Protein AF-0000000066013503 (afdb_homodimer)

Foldseek 3Di:
DPPPDPLQAAFDPFQDKAAWDEDFQDWDKADAPPKIKIKTKTKTFIAGRGTNHDDHVQLVVLLVVLRVVRPCHQNVLCSQVSSFVSSCVSRVRTFKMKMKMWMFIWDDDPPGTDTWIKIWIWMDGPPATPFIKIKTKFKAKAWAPVQQVVVLVVVCVVPVPCNVVSVVAQDDTDMFIKMKMKMKTCSVVQDTNVLLVVLCCVQGNGGDDPDDDDVRVVVRVRVNSVPHDDQVRSQLSSLLSCLVRPPDDQAMKIKMKMWTPGPVDNGIDIDMDIDGSNVSVPPPPD/DPPPDPLQAAFDPFQDKAAWDEDFQDWDKADAPPKIKIKTKTKTFIAGRRTRHDDHVQLVVLLVVLRVVRPCHQNVLCSQVSSFVSSCVSRVRTFKMKMKMWMFIWDDDPPGTDTWIKIWIWMDGPPATPFIKIKTKFKAKAWAPVQQVVVLVVVCVVPVPCNVVSVVAQDDTDMFIKMKMKMKTCSVVQDTNVLLVVLCCVQGNGGDDPDDDDVRVVVRVRVNSVPHDDQVRSQLSSLLSCLVRPPDDQAMKIKMKMWTPGPVDNGIDIDMDIDGSNVSVPPPPD

Nearest PDB structures (foldseek):
  8tcc-assembly1_D  TM=7.810E-01  e=7.126E-15  Burkholderia pseudomallei
  8tcc-assembly1_D  TM=7.810E-01  e=5.098E-15  Burkholderia pseudomallei

Sequence (572 aa):
MIDFLDVQKETPRIRIAIDRVGVKNIKFPLKIHDDFAFLTLNLFVDVPADRKGADMSRAVESIQKVINAGSYGERIGDIGIAICDEALSRFNYSEKAQCEVNIQYYRRSGERYLEYRMYVETAKDRKQIMKNEIGISYVTMTACPCAMETTRALISMDNPDISDAISAIPTITHNQRNVTKLTVDNRSKMITVWDLADVMERVQGKPLDSLLKRVEEGRLVYSAHRNPKFVEDVVREIAYEAARVLGVPDEATIKVSSESDESIHPHNAYAEIDTTAGELRKLHLHMIDFLDVQKETPRIRIAIDRVGVKNIKFPLKIHDDFAFLTLNLFVDVPADRKGADMSRAVESIQKVINAGSYGERIGDIGIAICDEALSRFNYSEKAQCEVNIQYYRRSGERYLEYRMYVETAKDRKQIMKNEIGISYVTMTACPCAMETTRALISMDNPDISDAISAIPTITHNQRNVTKLTVDNRSKMITVWDLADVMERVQGKPLDSLLKRVEEGRLVYSAHRNPKFVEDVVREIAYEAARVLGVPDEATIKVSSESDESIHPHNAYAEIDTTAGELRKLHLH

Structure (mmCIF, N/CA/C/O backbone):
data_AF-0000000066013503-model_v1
#
loop_
_entity.id
_entity.type
_entity.pdbx_description
1 polymer 'GTP cyclohydrolase MptA'
#
loop_
_atom_site.group_PDB
_atom_site.id
_atom_site.type_symbol
_atom_site.label_atom_id
_atom_site.label_alt_id
_atom_site.label_comp_id
_atom_site.label_asym_id
_atom_site.label_entity_id
_atom_site.label_seq_id
_atom_site.pdbx_PDB_ins_code
_atom_site.Cartn_x
_atom_site.Cartn_y
_atom_site.Cartn_z
_atom_site.occupancy
_atom_site.B_iso_or_equiv
_atom_site.auth_seq_id
_atom_site.auth_comp_id
_atom_site.auth_asym_id
_atom_site.auth_atom_id
_atom_site.pdbx_PDB_model_num
ATOM 1 N N . MET A 1 1 ? 22.328 39.594 10.148 1 31.03 1 MET A N 1
ATOM 2 C CA . MET A 1 1 ? 22.188 38.156 9.93 1 31.03 1 MET A CA 1
ATOM 3 C C . MET A 1 1 ? 20.734 37.719 10.117 1 31.03 1 MET A C 1
ATOM 5 O O . MET A 1 1 ? 20.156 37.938 11.188 1 31.03 1 MET A O 1
ATOM 9 N N . ILE A 1 2 ? 19.922 37.844 9 1 43.81 2 ILE A N 1
ATOM 10 C CA . ILE A 1 2 ? 18.5 37.594 9.109 1 43.81 2 ILE A CA 1
ATOM 11 C C . ILE A 1 2 ? 18.25 36.281 9.828 1 43.81 2 ILE A C 1
ATOM 13 O O . ILE A 1 2 ? 18.797 35.219 9.422 1 43.81 2 ILE A O 1
ATOM 17 N N . ASP A 1 3 ? 18.141 36.344 11.078 1 48.62 3 ASP A N 1
ATOM 18 C CA . ASP A 1 3 ? 17.891 35.156 11.883 1 48.62 3 ASP A CA 1
ATOM 19 C C . ASP A 1 3 ? 16.672 34.406 11.383 1 48.62 3 ASP A C 1
ATOM 21 O O . ASP A 1 3 ? 15.547 34.875 11.492 1 48.62 3 ASP A O 1
ATOM 25 N N . PHE A 1 4 ? 16.922 33.656 10.289 1 60.94 4 PHE A N 1
ATOM 26 C CA . PHE A 1 4 ? 15.805 32.906 9.789 1 60.94 4 PHE A CA 1
ATOM 27 C C . PHE A 1 4 ? 15.281 31.938 10.859 1 60.94 4 PHE A C 1
ATOM 29 O O . PHE A 1 4 ? 16.047 31.203 11.477 1 60.94 4 PHE A O 1
ATOM 36 N N . LEU A 1 5 ? 14.188 32.375 11.531 1 65.19 5 LEU A N 1
ATOM 37 C CA . LEU A 1 5 ? 13.531 31.594 12.57 1 65.19 5 LEU A CA 1
ATOM 38 C C . LEU A 1 5 ? 13.453 30.125 12.172 1 65.19 5 LEU A C 1
ATOM 40 O O . LEU A 1 5 ? 13.062 29.797 11.047 1 65.19 5 LEU A O 1
ATOM 44 N N . ASP A 1 6 ? 14.148 29.312 13.023 1 78.56 6 ASP A N 1
ATOM 45 C CA . ASP A 1 6 ? 14.016 27.875 12.859 1 78.56 6 ASP A CA 1
ATOM 46 C C . ASP A 1 6 ? 12.68 27.375 13.406 1 78.56 6 ASP A C 1
ATOM 48 O O . ASP A 1 6 ? 12.609 26.906 14.547 1 78.56 6 ASP A O 1
ATOM 52 N N . VAL A 1 7 ? 11.617 27.453 12.672 1 84.56 7 VAL A N 1
ATOM 53 C CA . VAL A 1 7 ? 10.25 27.141 13.07 1 84.56 7 VAL A CA 1
ATOM 54 C C . VAL A 1 7 ? 10.141 25.656 13.453 1 84.56 7 VAL A C 1
ATOM 56 O O . VAL A 1 7 ? 9.375 25.297 14.344 1 84.56 7 VAL A O 1
ATOM 59 N N . GLN A 1 8 ? 10.953 24.812 12.898 1 86.69 8 GLN A N 1
ATOM 60 C CA . GLN A 1 8 ? 10.891 23.375 13.117 1 86.69 8 GLN A CA 1
ATOM 61 C C . GLN A 1 8 ? 11.273 23.016 14.547 1 86.69 8 GLN A C 1
ATOM 63 O O . GLN A 1 8 ? 10.789 22.016 15.094 1 86.69 8 GLN A O 1
ATOM 68 N N . LYS A 1 9 ? 12.07 23.828 15.156 1 86.69 9 LYS A N 1
ATOM 69 C CA . LYS A 1 9 ? 12.602 23.516 16.484 1 86.69 9 LYS A CA 1
ATOM 70 C C . LYS A 1 9 ? 11.664 24 17.578 1 86.69 9 LYS A C 1
ATOM 72 O O . LYS A 1 9 ? 11.852 23.656 18.75 1 86.69 9 LYS A O 1
ATOM 77 N N . GLU A 1 10 ? 10.688 24.641 17.156 1 87.5 10 GLU A N 1
ATOM 78 C CA . GLU A 1 10 ? 9.75 25.141 18.156 1 87.5 10 GLU A CA 1
ATOM 79 C C . GLU A 1 10 ? 8.953 24 18.781 1 87.5 10 GLU A C 1
ATOM 81 O O . GLU A 1 10 ? 8.891 22.906 18.234 1 87.5 10 GLU A O 1
ATOM 86 N N . THR A 1 11 ? 8.438 24.281 19.969 1 88.56 11 THR A N 1
ATOM 87 C CA . THR A 1 11 ? 7.539 23.328 20.609 1 88.56 11 THR A CA 1
ATOM 88 C C . THR A 1 11 ? 6.148 23.391 19.984 1 88.56 11 THR A C 1
ATOM 90 O O . THR A 1 11 ? 5.578 24.469 19.828 1 88.56 11 THR A O 1
ATOM 93 N N . PRO A 1 12 ? 5.703 22.234 19.641 1 89.5 12 PRO A N 1
ATOM 94 C CA . PRO A 1 12 ? 4.363 22.25 19.047 1 89.5 12 PRO A CA 1
ATOM 95 C C . PRO A 1 12 ? 3.266 22.5 20.078 1 89.5 12 PRO A C 1
ATOM 97 O O . PRO A 1 12 ? 3.453 22.219 21.266 1 89.5 12 PRO A O 1
ATOM 100 N N . ARG A 1 13 ? 2.211 23.062 19.625 1 86.5 13 ARG A N 1
ATOM 101 C CA . ARG A 1 13 ? 1.052 23.266 20.484 1 86.5 13 ARG A CA 1
ATOM 102 C C . ARG A 1 13 ? 0.522 21.938 21.031 1 86.5 13 ARG A C 1
ATOM 104 O O . ARG A 1 13 ? 0.219 21.828 22.219 1 86.5 13 ARG A O 1
ATOM 111 N N . ILE A 1 14 ? 0.4 20.969 20.172 1 90.75 14 ILE A N 1
ATOM 112 C CA . ILE A 1 14 ? 0.009 19.609 20.531 1 90.75 14 ILE A CA 1
ATOM 113 C C . ILE A 1 14 ? 1.239 18.703 20.562 1 90.75 14 ILE A C 1
ATOM 115 O O . ILE A 1 14 ? 1.846 18.438 19.516 1 90.75 14 ILE A O 1
ATOM 119 N N . ARG A 1 15 ? 1.551 18.203 21.703 1 92.38 15 ARG A N 1
ATOM 120 C CA . ARG A 1 15 ? 2.816 17.5 21.891 1 92.38 15 ARG A CA 1
ATOM 121 C C . ARG A 1 15 ? 2.639 15.992 21.734 1 92.38 15 ARG A C 1
ATOM 123 O O . ARG A 1 15 ? 2.691 15.25 22.719 1 92.38 15 ARG A O 1
ATOM 130 N N . ILE A 1 16 ? 2.488 15.586 20.578 1 94.25 16 ILE A N 1
ATOM 131 C CA . ILE A 1 16 ? 2.414 14.18 20.203 1 94.25 16 ILE A CA 1
ATOM 132 C C . ILE A 1 16 ? 3.625 13.805 19.359 1 94.25 16 ILE A C 1
ATOM 134 O O . ILE A 1 16 ? 3.936 14.484 18.375 1 94.25 16 ILE A O 1
ATOM 138 N N . ALA A 1 17 ? 4.328 12.758 19.797 1 95.81 17 ALA A N 1
ATOM 139 C CA . ALA A 1 17 ? 5.43 12.258 18.984 1 95.81 17 ALA A CA 1
ATOM 140 C C . ALA A 1 17 ? 4.922 11.719 17.641 1 95.81 17 ALA A C 1
ATOM 142 O O . ALA A 1 17 ? 3.807 11.203 17.562 1 95.81 17 ALA A O 1
ATOM 143 N N . ILE A 1 18 ? 5.734 11.883 16.625 1 97.62 18 ILE A N 1
ATOM 144 C CA . ILE A 1 18 ? 5.352 11.414 15.297 1 97.62 18 ILE A CA 1
ATOM 145 C C . ILE A 1 18 ? 6.227 10.227 14.891 1 97.62 18 ILE A C 1
ATOM 147 O O . ILE A 1 18 ? 7.453 10.281 15.031 1 97.62 18 ILE A O 1
ATOM 151 N N . ASP A 1 19 ? 5.57 9.195 14.359 1 97.25 19 ASP A N 1
ATOM 152 C CA . ASP A 1 19 ? 6.254 7.941 14.055 1 97.25 19 ASP A CA 1
ATOM 153 C C . ASP A 1 19 ? 7.133 8.078 12.82 1 97.25 19 ASP A C 1
ATOM 155 O O . ASP A 1 19 ? 8.25 7.559 12.781 1 97.25 19 ASP A O 1
ATOM 159 N N . ARG A 1 20 ? 6.621 8.734 11.836 1 98.31 20 ARG A N 1
ATOM 160 C CA . ARG A 1 20 ? 7.324 8.891 10.57 1 98.31 20 ARG A CA 1
ATOM 161 C C . ARG A 1 20 ? 7.145 10.305 10.016 1 98.31 20 ARG A C 1
ATOM 163 O O . ARG A 1 20 ? 6.016 10.758 9.82 1 98.31 20 ARG A O 1
ATOM 170 N N . VAL A 1 21 ? 8.164 10.898 9.797 1 98.5 21 VAL A N 1
ATOM 171 C CA . VAL A 1 21 ? 8.211 12.172 9.078 1 98.5 21 VAL A CA 1
ATOM 172 C C . VAL A 1 21 ? 9.328 12.141 8.047 1 98.5 21 VAL A C 1
ATOM 174 O O . VAL A 1 21 ? 10.43 11.641 8.32 1 98.5 21 VAL A O 1
ATOM 177 N N . GLY A 1 22 ? 9.023 12.594 6.828 1 98 22 GLY A N 1
ATOM 178 C CA . GLY A 1 22 ? 10.094 12.633 5.848 1 98 22 GLY A CA 1
ATOM 179 C C . GLY A 1 22 ? 9.617 12.969 4.449 1 98 22 GLY A C 1
ATOM 180 O O . GLY A 1 22 ? 8.727 13.805 4.281 1 98 22 GLY A O 1
ATOM 181 N N . VAL A 1 23 ? 10.336 12.398 3.5 1 97.88 23 VAL A N 1
ATOM 182 C CA . VAL A 1 23 ? 10.125 12.742 2.1 1 97.88 23 VAL A CA 1
ATOM 183 C C . VAL A 1 23 ? 9.766 11.492 1.306 1 97.88 23 VAL A C 1
ATOM 185 O O . VAL A 1 23 ? 10.25 10.398 1.608 1 97.88 23 VAL A O 1
ATOM 188 N N . LYS A 1 24 ? 8.938 11.672 0.336 1 98.19 24 LYS A N 1
ATOM 189 C CA . LYS A 1 24 ? 8.531 10.594 -0.552 1 98.19 24 LYS A CA 1
ATOM 190 C C . LYS A 1 24 ? 8.836 10.922 -2.008 1 98.19 24 LYS A C 1
ATOM 192 O O . LYS A 1 24 ? 8.773 12.086 -2.412 1 98.19 24 LYS A O 1
ATOM 197 N N . ASN A 1 25 ? 9.18 9.914 -2.783 1 97.62 25 ASN A N 1
ATOM 198 C CA . ASN A 1 25 ? 9.281 9.953 -4.238 1 97.62 25 ASN A CA 1
ATOM 199 C C . ASN A 1 25 ? 10.484 10.781 -4.691 1 97.62 25 ASN A C 1
ATOM 201 O O . ASN A 1 25 ? 10.375 11.586 -5.621 1 97.62 25 ASN A O 1
ATOM 205 N N . ILE A 1 26 ? 11.562 10.602 -3.955 1 96.75 26 ILE A N 1
ATOM 206 C CA . ILE A 1 26 ? 12.82 11.164 -4.441 1 96.75 26 ILE A CA 1
ATOM 207 C C . ILE A 1 26 ? 13.414 10.25 -5.512 1 96.75 26 ILE A C 1
ATOM 209 O O . ILE A 1 26 ? 13.547 9.039 -5.301 1 96.75 26 ILE A O 1
ATOM 213 N N . LYS A 1 27 ? 13.844 10.836 -6.625 1 95.94 27 LYS A N 1
ATOM 214 C CA . LYS A 1 27 ? 14.305 10.023 -7.75 1 95.94 27 LYS A CA 1
ATOM 215 C C . LYS A 1 27 ? 15.766 10.312 -8.078 1 95.94 27 LYS A C 1
ATOM 217 O O . LYS A 1 27 ? 16.188 11.469 -8.102 1 95.94 27 LYS A O 1
ATOM 222 N N . PHE A 1 28 ? 16.5 9.203 -8.258 1 93 28 PHE A N 1
ATOM 223 C CA . PHE A 1 28 ? 17.891 9.32 -8.648 1 93 28 PHE A CA 1
ATOM 224 C C . PHE A 1 28 ? 18.266 8.25 -9.672 1 93 28 PHE A C 1
ATOM 226 O O . PHE A 1 28 ? 17.828 7.105 -9.555 1 93 28 PHE A O 1
ATOM 233 N N . PRO A 1 29 ? 19.078 8.602 -10.617 1 91.81 29 PRO A N 1
ATOM 234 C CA . PRO A 1 29 ? 19.75 7.574 -11.422 1 91.81 29 PRO A CA 1
ATOM 235 C C . PRO A 1 29 ? 20.984 7.004 -10.742 1 91.81 29 PRO A C 1
ATOM 237 O O . PRO A 1 29 ? 21.656 7.703 -9.969 1 91.81 29 PRO A O 1
ATOM 240 N N . LEU A 1 30 ? 21.266 5.785 -10.969 1 89 30 LEU A N 1
ATOM 241 C CA . LEU A 1 30 ? 22.453 5.129 -10.438 1 89 30 LEU A CA 1
ATOM 242 C C . LEU A 1 30 ? 23.125 4.273 -11.508 1 89 30 LEU A C 1
ATOM 244 O O . LEU A 1 30 ? 22.484 3.418 -12.117 1 89 30 LEU A O 1
ATOM 248 N N . LYS A 1 31 ? 24.359 4.547 -11.703 1 86 31 LYS A N 1
ATOM 249 C CA . LYS A 1 31 ? 25.156 3.705 -12.594 1 86 31 LYS A CA 1
ATOM 250 C C . LYS A 1 31 ? 25.906 2.629 -11.812 1 86 31 LYS A C 1
ATOM 252 O O . LYS A 1 31 ? 26.531 2.916 -10.797 1 86 31 LYS A O 1
ATOM 257 N N . ILE A 1 32 ? 25.766 1.432 -12.234 1 85.38 32 ILE A N 1
ATOM 258 C CA . ILE A 1 32 ? 26.469 0.298 -11.633 1 85.38 32 ILE A CA 1
ATOM 259 C C . ILE A 1 32 ? 27.25 -0.452 -12.711 1 85.38 32 ILE A C 1
ATOM 261 O O . ILE A 1 32 ? 26.703 -1.336 -13.383 1 85.38 32 ILE A O 1
ATOM 265 N N . HIS A 1 33 ? 28.531 -0.15 -12.75 1 85.25 33 HIS A N 1
ATOM 266 C CA . HIS A 1 33 ? 29.344 -0.717 -13.812 1 85.25 33 HIS A CA 1
ATOM 267 C C . HIS A 1 33 ? 28.703 -0.519 -15.18 1 85.25 33 HIS A C 1
ATOM 269 O O . HIS A 1 33 ? 28.484 0.616 -15.609 1 85.25 33 HIS A O 1
ATOM 275 N N . ASP A 1 34 ? 28.328 -1.707 -15.773 1 88.12 34 ASP A N 1
ATOM 276 C CA . ASP A 1 34 ? 27.703 -1.612 -17.094 1 88.12 34 ASP A CA 1
ATOM 277 C C . ASP A 1 34 ? 26.188 -1.579 -16.984 1 88.12 34 ASP A C 1
ATOM 279 O O . ASP A 1 34 ? 25.5 -1.422 -18 1 88.12 34 ASP A O 1
ATOM 283 N N . ASP A 1 35 ? 25.703 -1.628 -15.82 1 90.69 35 ASP A N 1
ATOM 284 C CA . ASP A 1 35 ? 24.25 -1.598 -15.578 1 90.69 35 ASP A CA 1
ATOM 285 C C . ASP A 1 35 ? 23.797 -0.2 -15.172 1 90.69 35 ASP A C 1
ATOM 287 O O . ASP A 1 35 ? 24.625 0.687 -14.938 1 90.69 35 ASP A O 1
ATOM 291 N N . PHE A 1 36 ? 22.5 0.023 -15.242 1 90.94 36 PHE A N 1
ATOM 292 C CA . PHE A 1 36 ? 21.922 1.262 -14.719 1 90.94 36 PHE A CA 1
ATOM 293 C C . PHE A 1 36 ? 20.641 0.986 -13.945 1 90.94 36 PHE A C 1
ATOM 295 O O . PHE A 1 36 ? 19.969 -0.021 -14.188 1 90.94 36 PHE A O 1
ATOM 302 N N . ALA A 1 37 ? 20.391 1.859 -13 1 92.88 37 ALA A N 1
ATOM 303 C CA . ALA A 1 37 ? 19.172 1.734 -12.203 1 92.88 37 ALA A CA 1
ATOM 304 C C . ALA A 1 37 ? 18.562 3.104 -11.922 1 92.88 37 ALA A C 1
ATOM 306 O O . ALA A 1 37 ? 19.266 4.109 -11.867 1 92.88 37 ALA A O 1
ATOM 307 N N . PHE A 1 38 ? 17.312 3.121 -11.898 1 95.19 38 PHE A N 1
ATOM 308 C CA . PHE A 1 38 ? 16.562 4.277 -11.43 1 95.19 38 PHE A CA 1
ATOM 309 C C . PHE A 1 38 ? 15.953 4.008 -10.062 1 95.19 38 PHE A C 1
ATOM 311 O O . PHE A 1 38 ? 15.211 3.039 -9.883 1 95.19 38 PHE A O 1
ATOM 318 N N . LEU A 1 39 ? 16.25 4.902 -9.156 1 95.81 39 LEU A N 1
ATOM 319 C CA . LEU A 1 39 ? 15.797 4.711 -7.781 1 95.81 39 LEU A CA 1
ATOM 320 C C . LEU A 1 39 ? 14.688 5.699 -7.434 1 95.81 39 LEU A C 1
ATOM 322 O O . LEU A 1 39 ? 14.742 6.863 -7.828 1 95.81 39 LEU A O 1
ATOM 326 N N . THR A 1 40 ? 13.633 5.289 -6.863 1 98.12 40 THR A N 1
ATOM 327 C CA . THR A 1 40 ? 12.633 6.102 -6.176 1 98.12 40 THR A CA 1
ATOM 328 C C . THR A 1 40 ? 12.648 5.82 -4.676 1 98.12 40 THR A C 1
ATOM 330 O O . THR A 1 40 ? 12.422 4.688 -4.246 1 98.12 40 THR A O 1
ATOM 333 N N . LEU A 1 41 ? 12.836 6.91 -3.891 1 98 41 LEU A N 1
ATOM 334 C CA . LEU A 1 41 ? 13.148 6.684 -2.484 1 98 41 LEU A CA 1
ATOM 335 C C . LEU A 1 41 ? 12.18 7.445 -1.584 1 98 41 LEU A C 1
ATOM 337 O O . LEU A 1 41 ? 11.758 8.555 -1.915 1 98 41 LEU A O 1
ATOM 341 N N . ASN A 1 42 ? 11.828 6.82 -0.5 1 98.69 42 ASN A N 1
ATOM 342 C CA . ASN A 1 42 ? 11.203 7.438 0.664 1 98.69 42 ASN A CA 1
ATOM 343 C C . ASN A 1 42 ? 12.086 7.324 1.902 1 98.69 42 ASN A C 1
ATOM 345 O O . ASN A 1 42 ? 12.727 6.293 2.127 1 98.69 42 ASN A O 1
ATOM 349 N N . LEU A 1 43 ? 12.195 8.336 2.621 1 98.75 43 LEU A N 1
ATOM 350 C CA . LEU A 1 43 ? 12.984 8.336 3.852 1 98.75 43 LEU A CA 1
ATOM 351 C C . LEU A 1 43 ? 12.219 9.016 4.984 1 98.75 43 LEU A C 1
ATOM 353 O O . LEU A 1 43 ? 11.719 10.133 4.816 1 98.75 43 LEU A O 1
ATOM 357 N N . PHE A 1 44 ? 12.125 8.328 6.09 1 98.75 44 PHE A N 1
ATOM 358 C CA . PHE A 1 44 ? 11.383 8.828 7.238 1 98.75 44 PHE A CA 1
ATOM 359 C C . PHE A 1 44 ? 12.211 8.727 8.508 1 98.75 44 PHE A C 1
ATOM 361 O O . PHE A 1 44 ? 13.047 7.832 8.641 1 98.75 44 PHE A O 1
ATOM 368 N N . VAL A 1 45 ? 11.969 9.594 9.398 1 98.62 45 VAL A N 1
ATOM 369 C CA . VAL A 1 45 ? 12.484 9.516 10.758 1 98.62 45 VAL A CA 1
ATOM 370 C C . VAL A 1 45 ? 11.359 9.789 11.758 1 98.62 45 VAL A C 1
ATOM 372 O O . VAL A 1 45 ? 10.289 10.281 11.375 1 98.62 45 VAL A O 1
ATOM 375 N N . ASP A 1 46 ? 11.555 9.383 13.008 1 98.38 46 ASP A N 1
ATOM 376 C CA . ASP A 1 46 ? 10.625 9.789 14.055 1 98.38 46 ASP A CA 1
ATOM 377 C C . ASP A 1 46 ? 10.961 11.18 14.586 1 98.38 46 ASP A C 1
ATOM 379 O O . ASP A 1 46 ? 12.102 11.625 14.492 1 98.38 46 ASP A O 1
ATOM 383 N N . VAL A 1 47 ? 9.945 11.883 15.047 1 97.62 47 VAL A N 1
ATOM 384 C CA . VAL A 1 47 ? 10.102 13.211 15.633 1 97.62 47 VAL A CA 1
ATOM 385 C C . VAL A 1 47 ? 9.539 13.227 17.047 1 97.62 47 VAL A C 1
ATOM 387 O O . 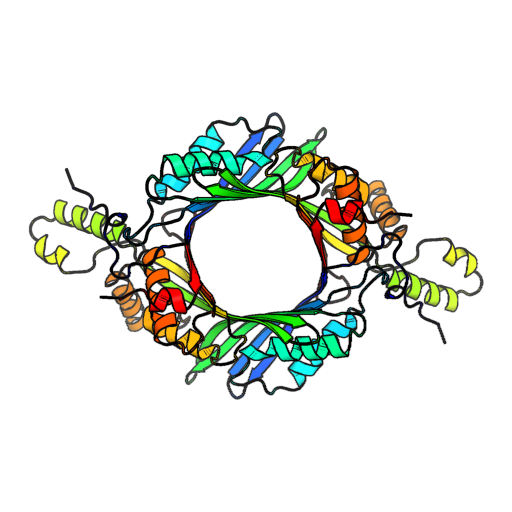VAL A 1 47 ? 8.375 12.875 17.266 1 97.62 47 VAL A O 1
ATOM 390 N N . PRO A 1 48 ? 10.328 13.633 18.031 1 96.19 48 PRO A N 1
ATOM 391 C CA . PRO A 1 48 ? 9.844 13.648 19.406 1 96.19 48 PRO A CA 1
ATOM 392 C C . PRO A 1 48 ? 8.727 14.664 19.641 1 96.19 48 PRO A C 1
ATOM 394 O O . PRO A 1 48 ? 8.539 15.57 18.828 1 96.19 48 PRO A O 1
ATOM 397 N N . ALA A 1 49 ? 8.023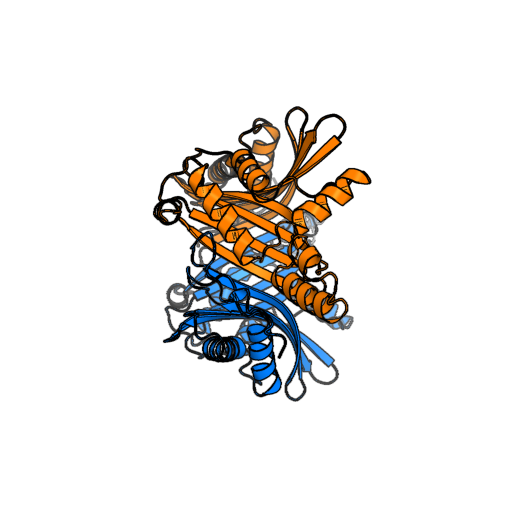 14.539 20.75 1 94.25 49 ALA A N 1
ATOM 398 C CA . ALA A 1 49 ? 6.82 15.305 21.062 1 94.25 49 ALA A CA 1
ATOM 399 C C . ALA A 1 49 ? 7.145 16.781 21.25 1 94.25 49 ALA A C 1
ATOM 401 O O . ALA A 1 49 ? 6.266 17.641 21.125 1 94.25 49 ALA A O 1
ATOM 402 N N . ASP A 1 50 ? 8.398 17.141 21.531 1 93.25 50 ASP A N 1
ATOM 403 C CA . ASP A 1 50 ? 8.734 18.516 21.891 1 93.25 50 ASP A CA 1
ATOM 404 C C . ASP A 1 50 ? 9.328 19.266 20.703 1 93.25 50 ASP A C 1
ATOM 406 O O . ASP A 1 50 ? 9.781 20.391 20.828 1 93.25 50 ASP A O 1
ATOM 410 N N . ARG A 1 51 ? 9.273 18.578 19.594 1 93.69 51 ARG A N 1
ATOM 411 C CA . ARG A 1 51 ? 9.766 19.234 18.375 1 93.69 51 ARG A CA 1
ATOM 412 C C . ARG A 1 51 ? 8.648 19.375 17.359 1 93.69 51 ARG A C 1
ATOM 414 O O . ARG A 1 51 ? 7.953 18.406 17.031 1 93.69 51 ARG A O 1
ATOM 421 N N . LYS A 1 52 ? 8.5 20.516 16.766 1 92.38 52 LYS A N 1
ATOM 422 C CA . LYS A 1 52 ? 7.383 20.859 15.891 1 92.38 52 LYS A CA 1
ATOM 423 C C . LYS A 1 52 ? 7.512 20.156 14.539 1 92.38 52 LYS A C 1
ATOM 425 O O . LYS A 1 52 ? 6.516 19.703 13.969 1 92.38 52 LYS A O 1
ATOM 430 N N . GLY A 1 53 ? 8.742 20.047 14.062 1 92.81 53 GLY A N 1
ATOM 431 C CA . GLY A 1 53 ? 8.906 19.453 12.742 1 92.81 53 GLY A CA 1
ATOM 432 C C . GLY A 1 53 ? 10.297 18.906 12.492 1 92.81 53 GLY A C 1
ATOM 433 O O . GLY A 1 53 ? 11.195 19.078 13.32 1 92.81 53 GLY A O 1
ATOM 434 N N . ALA A 1 54 ? 10.422 18.219 11.422 1 93.62 54 ALA A N 1
ATOM 435 C CA . ALA A 1 54 ? 11.703 17.656 11 1 93.62 54 ALA A CA 1
ATOM 436 C C . ALA A 1 54 ? 12.391 18.562 9.984 1 93.62 54 ALA A C 1
ATOM 438 O O . ALA A 1 54 ? 11.734 19.312 9.266 1 93.62 54 ALA A O 1
ATOM 439 N N . ASP A 1 55 ? 13.703 18.516 9.938 1 91.44 55 ASP A N 1
ATOM 440 C CA . ASP A 1 55 ? 14.492 19.172 8.906 1 91.44 55 ASP A CA 1
ATOM 441 C C . ASP A 1 55 ? 14.5 18.359 7.613 1 91.44 55 ASP A C 1
ATOM 443 O O . ASP A 1 55 ? 15.414 17.578 7.371 1 91.44 55 ASP A O 1
ATOM 447 N N . MET A 1 56 ? 13.609 18.641 6.723 1 91 56 MET A N 1
ATOM 448 C CA . MET A 1 56 ? 13.359 17.812 5.547 1 91 56 MET A CA 1
ATOM 449 C C . MET A 1 56 ? 14.562 17.797 4.621 1 91 56 MET A C 1
ATOM 451 O O . MET A 1 56 ? 14.836 16.797 3.959 1 91 56 MET A O 1
ATOM 455 N N . SER A 1 57 ? 15.227 18.906 4.598 1 92.81 57 SER A N 1
ATOM 456 C CA . SER A 1 57 ? 16.391 19 3.734 1 92.81 57 SER A CA 1
ATOM 457 C C . SER A 1 57 ? 17.453 17.953 4.117 1 92.81 57 SER A C 1
ATOM 459 O O . SER A 1 57 ? 18.188 17.469 3.262 1 92.81 57 SER A O 1
ATOM 461 N N . ARG A 1 58 ? 17.516 17.609 5.402 1 95.12 58 ARG A N 1
ATOM 462 C CA . ARG A 1 58 ? 18.484 16.625 5.875 1 95.12 58 ARG A CA 1
ATOM 463 C C . ARG A 1 58 ? 18.203 15.25 5.301 1 95.12 58 ARG A C 1
ATOM 465 O O . ARG A 1 58 ? 19.109 14.438 5.129 1 95.12 58 ARG A O 1
ATOM 472 N N . ALA A 1 59 ? 16.922 14.969 5.082 1 96.19 59 ALA A N 1
ATOM 473 C CA . ALA A 1 59 ? 16.562 13.695 4.457 1 96.19 59 ALA A CA 1
ATOM 474 C C . ALA A 1 59 ? 17.141 13.602 3.043 1 96.19 59 ALA A C 1
ATOM 476 O O . ALA A 1 59 ? 17.766 12.594 2.688 1 96.19 59 ALA A O 1
ATOM 477 N N . VAL A 1 60 ? 16.984 14.617 2.268 1 94.69 60 VAL A N 1
ATOM 478 C CA . VAL A 1 60 ? 17.469 14.648 0.893 1 94.69 60 VAL A CA 1
ATOM 479 C C . VAL A 1 60 ? 19 14.547 0.882 1 94.69 60 VAL A C 1
ATOM 481 O O . VAL A 1 60 ? 19.562 13.797 0.091 1 94.69 60 VAL A O 1
ATOM 484 N N . GLU A 1 61 ? 19.594 15.281 1.809 1 96.19 61 GLU A N 1
ATOM 485 C CA . GLU A 1 61 ? 21.047 15.266 1.916 1 96.19 61 GLU A CA 1
ATOM 486 C C . GLU A 1 61 ? 21.562 13.875 2.262 1 96.19 61 GLU A C 1
ATOM 488 O O . GLU A 1 61 ? 22.609 13.445 1.758 1 96.19 61 GLU A O 1
ATOM 493 N N . SER A 1 62 ? 20.875 13.203 3.127 1 96.62 62 SER A N 1
ATOM 494 C CA . SER A 1 62 ? 21.25 11.844 3.516 1 96.62 62 SER A CA 1
ATOM 495 C C . SER A 1 62 ? 21.234 10.906 2.318 1 96.62 62 SER A C 1
ATOM 497 O O . SER A 1 62 ? 22.188 10.148 2.102 1 96.62 62 SER A O 1
ATOM 499 N N . ILE A 1 63 ? 20.188 10.961 1.511 1 96 63 ILE A N 1
ATOM 500 C CA . ILE A 1 63 ? 20.031 10.109 0.337 1 96 63 ILE A CA 1
ATOM 501 C C . ILE A 1 63 ? 21.125 10.422 -0.676 1 96 63 ILE A C 1
ATOM 503 O O . ILE A 1 63 ? 21.812 9.516 -1.164 1 96 63 ILE A O 1
ATOM 507 N N . GLN A 1 64 ? 21.328 11.711 -0.912 1 93.81 64 GLN A N 1
ATOM 508 C CA . GLN A 1 64 ? 22.281 12.156 -1.922 1 93.81 64 GLN A CA 1
ATOM 509 C C . GLN A 1 64 ? 23.703 11.727 -1.563 1 93.81 64 GLN A C 1
ATOM 511 O O . GLN A 1 64 ? 24.469 11.297 -2.432 1 93.81 64 GLN A O 1
ATOM 516 N N . LYS A 1 65 ? 24.016 11.859 -0.338 1 94.31 65 LYS A N 1
ATOM 517 C CA . LYS A 1 65 ? 25.359 11.484 0.099 1 94.31 65 LYS A CA 1
ATOM 518 C C . LYS A 1 65 ? 25.641 10.008 -0.19 1 94.31 65 LYS A C 1
ATOM 520 O O . LYS A 1 65 ? 26.688 9.664 -0.723 1 94.31 65 LYS A O 1
ATOM 525 N N . VAL A 1 66 ? 24.719 9.172 0.133 1 93.31 66 VAL A N 1
ATOM 526 C CA . VAL A 1 66 ? 24.891 7.734 -0.035 1 93.31 66 VAL A CA 1
ATOM 527 C C . VAL A 1 66 ? 24.938 7.387 -1.521 1 93.31 66 VAL A C 1
ATOM 529 O O . VAL A 1 66 ? 25.797 6.621 -1.966 1 93.31 66 VAL A O 1
ATOM 532 N N . ILE A 1 67 ? 24.016 7.957 -2.322 1 90.19 67 ILE A N 1
ATOM 533 C CA . ILE A 1 67 ? 23.922 7.672 -3.75 1 90.19 67 ILE A CA 1
ATOM 534 C C . ILE A 1 67 ? 25.203 8.109 -4.449 1 90.19 67 ILE A C 1
ATOM 536 O O . ILE A 1 67 ? 25.719 7.398 -5.312 1 90.19 67 ILE A O 1
ATOM 540 N N . ASN A 1 68 ? 25.719 9.25 -4.062 1 88.94 68 ASN A N 1
ATOM 541 C CA . ASN A 1 68 ? 26.906 9.805 -4.699 1 88.94 68 ASN A CA 1
ATOM 542 C C . ASN A 1 68 ? 28.156 9.016 -4.352 1 88.94 68 ASN A C 1
ATOM 544 O O . ASN A 1 68 ? 29.141 9.031 -5.098 1 88.94 68 ASN A O 1
ATOM 548 N N . ALA A 1 69 ? 28.047 8.398 -3.279 1 82.81 69 ALA A N 1
ATOM 549 C CA . ALA A 1 69 ? 29.203 7.609 -2.891 1 82.81 69 ALA A CA 1
ATOM 550 C C . ALA A 1 69 ? 29.344 6.375 -3.773 1 82.81 69 ALA A C 1
ATOM 552 O O . ALA A 1 69 ? 30.453 5.828 -3.914 1 82.81 69 ALA A O 1
ATOM 553 N N . GLY A 1 70 ? 28.375 5.895 -4.738 1 70.31 70 GLY A N 1
ATOM 554 C CA . GLY A 1 70 ? 28.375 5.07 -5.934 1 70.31 70 GLY A CA 1
ATOM 555 C C . GLY A 1 70 ? 28.703 3.613 -5.66 1 70.31 70 GLY A C 1
ATOM 556 O O . GLY A 1 70 ? 28.797 2.809 -6.586 1 70.31 70 GLY A O 1
ATOM 557 N N . SER A 1 71 ? 28.859 2.982 -4.438 1 65.06 71 SER A N 1
ATOM 558 C CA . SER A 1 71 ? 29.531 1.69 -4.371 1 65.06 71 SER A CA 1
ATOM 559 C C . SER A 1 71 ? 28.547 0.562 -4.113 1 65.06 71 SER A C 1
ATOM 561 O O . SER A 1 71 ? 28.891 -0.448 -3.496 1 65.06 71 SER A O 1
ATOM 563 N N . TYR A 1 72 ? 27.406 0.66 -4.773 1 70.88 72 TYR A N 1
ATOM 564 C CA . TYR A 1 72 ? 26.5 -0.384 -4.281 1 70.88 72 TYR A CA 1
ATOM 565 C C . TYR A 1 72 ? 26.375 -1.508 -5.301 1 70.88 72 TYR A C 1
ATOM 567 O O . TYR A 1 72 ? 25.516 -2.381 -5.16 1 70.88 72 TYR A O 1
ATOM 575 N N . GLY A 1 73 ? 27.25 -1.741 -6.09 1 65.81 73 GLY A N 1
ATOM 576 C CA . GLY A 1 73 ? 27.234 -2.859 -7.02 1 65.81 73 GLY A CA 1
ATOM 577 C C . GLY A 1 73 ? 26.234 -3.932 -6.648 1 65.81 73 GLY A C 1
ATOM 578 O O . GLY A 1 73 ? 25.047 -3.639 -6.465 1 65.81 73 GLY A O 1
ATOM 579 N N . GLU A 1 74 ? 26.703 -5.047 -6.281 1 65.56 74 GLU A N 1
ATOM 580 C CA . GLU A 1 74 ? 25.938 -6.246 -5.961 1 65.56 74 GLU A CA 1
ATOM 581 C C . GLU A 1 74 ? 25.188 -6.098 -4.633 1 65.56 74 GLU A C 1
ATOM 583 O O . GLU A 1 74 ? 24.25 -6.844 -4.352 1 65.56 74 GLU A O 1
ATOM 588 N N . ARG A 1 75 ? 25.453 -5.113 -3.996 1 81.25 75 ARG A N 1
ATOM 589 C CA . ARG A 1 75 ? 24.875 -4.996 -2.662 1 81.25 75 ARG A CA 1
ATOM 590 C C . ARG A 1 75 ? 23.844 -3.867 -2.605 1 81.25 75 ARG A C 1
ATOM 592 O O . ARG A 1 75 ? 23.75 -3.164 -1.599 1 81.25 75 ARG A O 1
ATOM 599 N N . ILE A 1 76 ? 23.141 -3.666 -3.658 1 86.06 76 ILE A N 1
ATOM 600 C CA . ILE A 1 76 ? 22.125 -2.633 -3.732 1 86.06 76 ILE A CA 1
ATOM 601 C C . ILE A 1 76 ? 21.031 -2.904 -2.688 1 86.06 76 ILE A C 1
ATOM 603 O O . ILE A 1 76 ? 20.344 -1.981 -2.248 1 86.06 76 ILE A O 1
ATOM 607 N N . GLY A 1 77 ? 21 -4.121 -2.203 1 88.44 77 GLY A N 1
ATOM 608 C CA . GLY A 1 77 ? 20.047 -4.508 -1.174 1 88.44 77 GLY A CA 1
ATOM 609 C C . GLY A 1 77 ? 20.344 -3.869 0.173 1 88.44 77 GLY A C 1
ATOM 610 O O . GLY A 1 77 ? 19.484 -3.854 1.055 1 88.44 77 GLY A O 1
ATOM 611 N N . ASP A 1 78 ? 21.531 -3.268 0.352 1 91 78 ASP A N 1
ATOM 612 C CA . ASP A 1 78 ? 21.938 -2.689 1.628 1 91 78 ASP A CA 1
ATOM 613 C C . ASP A 1 78 ? 21.875 -1.165 1.588 1 91 78 ASP A C 1
ATOM 615 O O . ASP A 1 78 ? 22.203 -0.498 2.57 1 91 78 ASP A O 1
ATOM 619 N N . ILE A 1 79 ? 21.422 -0.688 0.497 1 93.06 79 ILE A N 1
ATOM 620 C CA . ILE A 1 79 ? 21.469 0.758 0.306 1 93.06 79 ILE A CA 1
ATOM 621 C C . ILE A 1 79 ? 20.594 1.444 1.349 1 93.06 79 ILE A C 1
ATOM 623 O O . ILE A 1 79 ? 20.922 2.529 1.834 1 93.06 79 ILE A O 1
ATOM 627 N N . GLY A 1 80 ? 19.453 0.796 1.679 1 96.19 80 GLY A N 1
ATOM 628 C CA . GLY A 1 80 ? 18.562 1.358 2.688 1 96.19 80 GLY A CA 1
ATOM 629 C C . GLY A 1 80 ? 19.219 1.484 4.051 1 96.19 80 GLY A C 1
ATOM 630 O O . GLY A 1 80 ? 18.953 2.434 4.789 1 96.19 80 GLY A O 1
ATOM 631 N N . ILE A 1 81 ? 20.109 0.544 4.355 1 96.19 81 ILE A N 1
ATOM 632 C CA . ILE A 1 81 ? 20.812 0.558 5.629 1 96.19 81 ILE A CA 1
ATOM 633 C C . ILE A 1 81 ? 21.75 1.765 5.688 1 96.19 81 ILE A C 1
ATOM 635 O O . ILE A 1 81 ? 21.766 2.5 6.68 1 96.19 81 ILE A O 1
ATOM 639 N N . ALA A 1 82 ? 22.453 2.008 4.59 1 95 82 ALA A N 1
ATOM 640 C CA . ALA A 1 82 ? 23.391 3.131 4.523 1 95 82 ALA A CA 1
ATOM 641 C C . ALA A 1 82 ? 22.656 4.461 4.629 1 95 82 ALA A C 1
ATOM 643 O O . ALA A 1 82 ? 23.109 5.379 5.316 1 95 82 ALA A O 1
ATOM 644 N N . ILE A 1 83 ? 21.547 4.504 3.992 1 97 83 ILE A N 1
ATOM 645 C CA . ILE A 1 83 ? 20.781 5.738 3.994 1 97 83 ILE A CA 1
ATOM 646 C C . ILE A 1 83 ? 20.219 6 5.391 1 97 83 ILE A C 1
ATOM 648 O O . ILE A 1 83 ? 20.266 7.129 5.887 1 97 83 ILE A O 1
ATOM 652 N N . CYS A 1 84 ? 19.703 4.977 6.051 1 98.31 84 CYS A N 1
ATOM 653 C CA . CYS A 1 84 ? 19.203 5.121 7.41 1 98.31 84 CYS A CA 1
ATOM 654 C C . CYS A 1 84 ? 20.312 5.562 8.359 1 98.31 84 CYS A C 1
ATOM 656 O O . CYS A 1 84 ? 20.094 6.414 9.219 1 98.31 84 CYS A O 1
ATOM 658 N N . ASP A 1 85 ? 21.484 5.008 8.195 1 97.19 85 ASP A N 1
ATOM 659 C CA . ASP A 1 85 ? 22.609 5.398 9.023 1 97.19 85 ASP A CA 1
ATOM 660 C C . ASP A 1 85 ? 22.938 6.879 8.844 1 97.19 85 ASP A C 1
ATOM 662 O O . ASP A 1 85 ? 23.141 7.598 9.828 1 97.19 85 ASP A O 1
ATOM 666 N N . GLU A 1 86 ? 23.016 7.281 7.594 1 97.31 86 GLU A N 1
ATOM 667 C CA . GLU A 1 86 ? 23.312 8.688 7.312 1 97.31 86 GLU A CA 1
ATOM 668 C C . GLU A 1 86 ? 22.234 9.602 7.879 1 97.31 86 GLU A C 1
ATOM 670 O O . GLU A 1 86 ? 22.531 10.656 8.43 1 97.31 86 GLU A O 1
ATOM 675 N N . ALA A 1 87 ? 20.984 9.195 7.746 1 98.38 87 ALA A N 1
ATOM 676 C CA . ALA A 1 87 ? 19.875 9.984 8.273 1 98.38 87 ALA A CA 1
ATOM 677 C C . ALA A 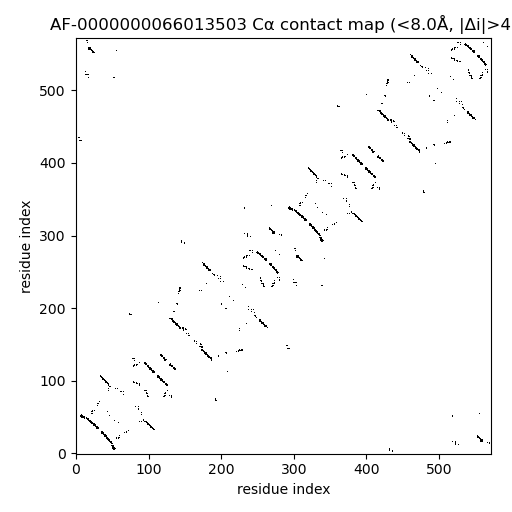1 87 ? 19.984 10.148 9.789 1 98.38 87 ALA A C 1
ATOM 679 O O . ALA A 1 87 ? 19.859 11.258 10.312 1 98.38 87 ALA A O 1
ATOM 680 N N . LEU A 1 88 ? 20.266 9.062 10.484 1 98.19 88 LEU A N 1
ATOM 681 C CA . LEU A 1 88 ? 20.328 9.102 11.938 1 98.19 88 LEU A CA 1
ATOM 682 C C . LEU A 1 88 ? 21.516 9.938 12.406 1 98.19 88 LEU A C 1
ATOM 684 O O . LEU A 1 88 ? 21.5 10.5 13.5 1 98.19 88 LEU A O 1
ATOM 688 N N . SER A 1 89 ? 22.531 10.039 11.578 1 97.81 89 SER A N 1
ATOM 689 C CA . SER A 1 89 ? 23.656 10.898 11.906 1 97.81 89 SER A CA 1
ATOM 690 C C . SER A 1 89 ? 23.297 12.375 11.773 1 97.81 89 SER A C 1
ATOM 692 O O . SER A 1 89 ? 23.844 13.219 12.477 1 97.81 89 SER A O 1
ATOM 694 N N . ARG A 1 90 ? 22.359 12.664 10.945 1 96.81 90 ARG A N 1
ATOM 695 C CA . ARG A 1 90 ? 22 14.055 10.672 1 96.81 90 ARG A CA 1
ATOM 696 C C . ARG A 1 90 ? 20.828 14.492 11.531 1 96.81 90 ARG A C 1
ATOM 698 O O . ARG A 1 90 ? 20.75 15.656 11.945 1 96.81 90 ARG A O 1
ATOM 705 N N . PHE A 1 91 ? 19.891 13.57 11.688 1 97.31 91 PHE A N 1
ATOM 706 C CA . PHE A 1 91 ? 18.75 13.844 12.555 1 97.31 91 PHE A CA 1
ATOM 707 C C . PHE A 1 91 ? 19.062 13.469 14 1 97.31 91 PHE A C 1
ATOM 709 O O . PHE A 1 91 ? 18.625 12.43 14.484 1 97.31 91 PHE A O 1
ATOM 716 N N . ASN A 1 92 ? 19.625 14.352 14.742 1 95.56 92 ASN A N 1
ATOM 717 C CA . ASN A 1 92 ? 20.141 14.047 16.062 1 95.56 92 ASN A CA 1
ATOM 718 C C . ASN A 1 92 ? 19.016 13.852 17.078 1 95.56 92 ASN A C 1
ATOM 720 O O . ASN A 1 92 ? 19.234 13.25 18.141 1 95.56 92 ASN A O 1
ATOM 724 N N . TYR A 1 93 ? 17.844 14.297 16.719 1 95.81 93 TYR A N 1
ATOM 725 C CA . TYR A 1 93 ? 16.719 14.203 17.656 1 95.81 93 TYR A CA 1
ATOM 726 C C . TYR A 1 93 ? 15.891 12.945 17.391 1 95.81 93 TYR A C 1
ATOM 728 O O . TYR A 1 93 ? 14.953 12.641 18.125 1 95.81 93 TYR A O 1
ATOM 736 N N . SER A 1 94 ? 16.156 12.211 16.328 1 97.69 94 SER A N 1
ATOM 737 C CA . SER A 1 94 ? 15.391 11.023 15.961 1 97.69 94 SER A CA 1
ATOM 738 C C . SER A 1 94 ? 16.047 9.758 16.484 1 97.69 94 SER A C 1
ATOM 740 O O . SER A 1 94 ? 17.281 9.68 16.578 1 97.69 94 SER A O 1
ATOM 742 N N . GLU A 1 95 ? 15.297 8.766 16.766 1 98.12 95 GLU A N 1
ATOM 743 C CA . GLU A 1 95 ? 15.789 7.488 17.266 1 98.12 95 GLU A CA 1
ATOM 744 C C . GLU A 1 95 ? 15.688 6.402 16.203 1 98.12 95 GLU A C 1
ATOM 746 O O . GLU A 1 95 ? 16.359 5.375 16.281 1 98.12 95 GLU A O 1
ATOM 751 N N . LYS A 1 96 ? 14.875 6.594 15.289 1 98.38 96 LYS A N 1
ATOM 752 C CA . LYS A 1 96 ? 14.625 5.598 14.258 1 98.38 96 LYS A CA 1
ATOM 753 C C . LYS A 1 96 ? 14.609 6.234 12.867 1 98.38 96 LYS A C 1
ATOM 755 O O . LYS A 1 96 ? 14.281 7.41 12.719 1 98.38 96 LYS A O 1
ATOM 760 N N . ALA A 1 97 ? 14.969 5.477 11.867 1 98.75 97 ALA A N 1
ATOM 761 C CA . ALA A 1 97 ? 14.867 5.844 10.461 1 98.75 97 ALA A CA 1
ATOM 762 C C . ALA A 1 97 ? 14.312 4.695 9.625 1 98.75 97 ALA A C 1
ATOM 764 O O . ALA A 1 97 ? 14.516 3.523 9.961 1 98.75 97 ALA A O 1
ATOM 765 N N . GLN A 1 98 ? 13.586 5.012 8.688 1 98.81 98 GLN A N 1
ATOM 766 C CA . GLN A 1 98 ? 13.023 4.047 7.746 1 98.81 98 GLN A CA 1
ATOM 767 C C . GLN A 1 98 ? 13.234 4.5 6.305 1 98.81 98 GLN A C 1
ATOM 769 O O . GLN A 1 98 ? 13.016 5.668 5.977 1 98.81 98 GLN A O 1
ATOM 774 N N . CYS A 1 99 ? 13.617 3.586 5.48 1 98.69 99 CYS A N 1
ATOM 775 C CA . CYS A 1 99 ? 13.906 3.879 4.078 1 98.69 99 CYS A CA 1
ATOM 776 C C . CYS A 1 99 ? 13.25 2.85 3.164 1 98.69 99 CYS A C 1
ATOM 778 O O . CYS A 1 99 ? 13.344 1.646 3.412 1 98.69 99 CYS A O 1
ATOM 780 N N . GLU A 1 100 ? 12.562 3.301 2.199 1 98.75 100 GLU A N 1
ATOM 781 C CA . GLU A 1 100 ? 11.992 2.477 1.136 1 98.75 100 GLU A CA 1
ATOM 782 C C . GLU A 1 100 ? 12.617 2.818 -0.217 1 98.75 100 GLU A C 1
ATOM 784 O O . GLU A 1 100 ? 12.617 3.98 -0.626 1 98.75 100 GLU A O 1
ATOM 789 N N . VAL A 1 101 ? 13.047 1.801 -0.905 1 97.94 101 VAL A N 1
ATOM 790 C CA . VAL A 1 101 ? 13.695 2.021 -2.193 1 97.94 101 VAL A CA 1
ATOM 791 C C . VAL A 1 101 ? 13.039 1.148 -3.26 1 97.94 101 VAL A C 1
ATOM 793 O O . VAL A 1 101 ? 13.031 -0.079 -3.146 1 97.94 101 VAL A O 1
ATOM 796 N N . ASN A 1 102 ? 12.484 1.754 -4.211 1 98.19 102 ASN A N 1
ATOM 797 C CA . ASN A 1 102 ? 12.078 1.075 -5.438 1 98.19 102 ASN A CA 1
ATOM 798 C C . ASN A 1 102 ? 13.141 1.204 -6.523 1 98.19 102 ASN A C 1
ATOM 800 O O . ASN A 1 102 ? 13.633 2.301 -6.793 1 98.19 102 ASN A O 1
ATOM 804 N N . ILE A 1 103 ? 13.453 0.093 -7.09 1 96.5 103 ILE A N 1
ATOM 805 C CA . ILE A 1 103 ? 14.57 0.065 -8.023 1 96.5 103 ILE A CA 1
ATOM 806 C C . ILE A 1 103 ? 14.102 -0.477 -9.375 1 96.5 103 ILE A C 1
ATOM 808 O O . ILE A 1 103 ? 13.656 -1.622 -9.469 1 96.5 103 ILE A O 1
ATOM 812 N N . GLN A 1 104 ? 14.195 0.339 -10.359 1 95.81 104 GLN A N 1
ATOM 813 C CA . GLN A 1 104 ? 14.133 -0.136 -11.742 1 95.81 104 GLN A CA 1
ATOM 814 C C . GLN A 1 104 ? 15.531 -0.409 -12.289 1 95.81 104 GLN A C 1
ATOM 816 O O . GLN A 1 104 ? 16.25 0.519 -12.68 1 95.81 104 GLN A O 1
ATOM 821 N N . TYR A 1 105 ? 15.844 -1.669 -12.359 1 93.06 105 TYR A N 1
ATOM 822 C CA . TYR A 1 105 ? 17.203 -2.076 -12.695 1 93.06 105 TYR A CA 1
ATOM 823 C C . TYR A 1 105 ? 17.281 -2.568 -14.133 1 93.06 105 TYR A C 1
ATOM 825 O O . TYR A 1 105 ? 16.516 -3.432 -14.547 1 93.06 105 TYR A O 1
ATOM 833 N N . TYR A 1 106 ? 18.203 -2.059 -14.875 1 91.94 106 TYR A N 1
ATOM 834 C CA . TYR A 1 106 ? 18.516 -2.496 -16.234 1 91.94 106 TYR A CA 1
ATOM 835 C C . TYR A 1 106 ? 19.859 -3.189 -16.297 1 91.94 106 TYR A C 1
ATOM 837 O O . TYR A 1 106 ? 20.906 -2.529 -16.312 1 91.94 106 TYR A O 1
ATOM 845 N N . ARG A 1 107 ? 19.781 -4.465 -16.375 1 88.38 107 ARG A N 1
ATOM 846 C CA . ARG A 1 107 ? 21 -5.285 -16.422 1 88.38 107 ARG A CA 1
ATOM 847 C C . ARG A 1 107 ? 21.422 -5.535 -17.875 1 88.38 107 ARG A C 1
ATOM 849 O O . ARG A 1 107 ? 20.641 -6.027 -18.688 1 88.38 107 ARG A O 1
ATOM 856 N N . ARG A 1 108 ? 22.609 -5.262 -18.109 1 89 108 ARG A N 1
ATOM 857 C CA . ARG A 1 108 ? 23.141 -5.473 -19.469 1 89 108 ARG A CA 1
ATOM 858 C C . ARG A 1 108 ? 23.188 -6.957 -19.797 1 89 108 ARG A C 1
ATOM 860 O O . ARG A 1 108 ? 23.672 -7.766 -19 1 89 108 ARG A O 1
ATOM 867 N N . SER A 1 109 ? 22.609 -7.363 -20.844 1 84.56 109 SER A N 1
ATOM 868 C CA . SER A 1 109 ? 22.656 -8.703 -21.422 1 84.56 109 SER A CA 1
ATOM 869 C C . SER A 1 109 ? 23 -8.656 -22.906 1 84.56 109 SER A C 1
ATOM 871 O O . SER A 1 109 ? 22.109 -8.594 -23.766 1 84.56 109 SER A O 1
ATOM 873 N N . GLY A 1 110 ? 24.312 -8.789 -23.188 1 85.06 110 GLY A N 1
ATOM 874 C CA . GLY A 1 110 ? 24.766 -8.594 -24.547 1 85.06 110 GLY A CA 1
ATOM 875 C C . GLY A 1 110 ? 24.547 -7.176 -25.047 1 85.06 110 GLY A C 1
ATOM 876 O O . GLY A 1 110 ? 25.016 -6.219 -24.438 1 85.06 110 GLY A O 1
ATOM 877 N N . GLU A 1 111 ? 23.75 -7.082 -26.125 1 84.56 111 GLU A N 1
ATOM 878 C CA . GLU A 1 111 ? 23.484 -5.777 -26.719 1 84.56 111 GLU A CA 1
ATOM 879 C C . GLU A 1 111 ? 22.156 -5.203 -26.219 1 84.56 111 GLU A C 1
ATOM 881 O O . GLU A 1 111 ? 21.75 -4.125 -26.641 1 84.56 111 GLU A O 1
ATOM 886 N N . ARG A 1 112 ? 21.609 -5.953 -25.328 1 85.31 112 ARG A N 1
ATOM 887 C CA . ARG A 1 112 ? 20.312 -5.52 -24.812 1 85.31 112 ARG A CA 1
ATOM 888 C C . ARG A 1 112 ? 20.328 -5.375 -23.297 1 85.31 112 ARG A C 1
ATOM 890 O O . ARG A 1 112 ? 21.359 -5.582 -22.672 1 85.31 112 ARG A O 1
ATOM 897 N N . TYR A 1 113 ? 19.172 -4.816 -22.734 1 87.12 113 TYR A N 1
ATOM 898 C CA . TYR A 1 113 ? 18.984 -4.699 -21.297 1 87.12 113 TYR A CA 1
ATOM 899 C C . TYR A 1 113 ? 17.766 -5.488 -20.844 1 87.12 113 TYR A C 1
ATOM 901 O O . TYR A 1 113 ? 16.734 -5.5 -21.531 1 87.12 113 TYR A O 1
ATOM 909 N N . LEU A 1 114 ? 17.984 -6.168 -19.781 1 84.94 114 LEU A N 1
ATOM 910 C CA . LEU A 1 114 ? 16.859 -6.801 -19.094 1 84.94 114 LEU A CA 1
ATOM 911 C C . LEU A 1 114 ? 16.406 -5.961 -17.906 1 84.94 114 LEU A C 1
ATOM 913 O O . LEU A 1 114 ? 17.219 -5.516 -17.109 1 84.94 114 LEU A O 1
ATOM 917 N N . GLU A 1 115 ? 15.125 -5.77 -17.859 1 90.06 115 GLU A N 1
ATOM 918 C CA . GLU A 1 115 ? 14.586 -4.941 -16.781 1 90.06 115 GLU A CA 1
ATOM 919 C C . GLU A 1 115 ? 14.148 -5.793 -15.602 1 90.06 115 GLU A C 1
ATOM 921 O O . GLU A 1 115 ? 13.445 -6.789 -15.773 1 90.06 115 GLU A O 1
ATOM 926 N N . TYR A 1 116 ? 14.617 -5.379 -14.445 1 91.5 116 TYR A N 1
ATOM 927 C CA . TYR A 1 116 ? 14.172 -5.973 -13.188 1 91.5 116 TYR A CA 1
ATOM 928 C C . TYR A 1 116 ? 13.594 -4.91 -12.258 1 91.5 116 TYR A C 1
ATOM 930 O O . TYR A 1 116 ? 14.109 -3.793 -12.188 1 91.5 116 TYR A O 1
ATOM 938 N N . ARG A 1 117 ? 12.531 -5.246 -11.648 1 95.56 117 ARG A N 1
ATOM 939 C CA . ARG A 1 117 ? 11.969 -4.395 -10.609 1 95.56 117 ARG A CA 1
ATOM 940 C C . ARG A 1 117 ? 12.266 -4.953 -9.227 1 95.56 117 ARG A C 1
ATOM 942 O O . ARG A 1 117 ? 11.906 -6.094 -8.914 1 95.56 117 ARG A O 1
ATOM 949 N N . MET A 1 118 ? 12.914 -4.16 -8.43 1 96.5 118 MET A N 1
ATOM 950 C CA . MET A 1 118 ? 13.359 -4.598 -7.105 1 96.5 118 MET A CA 1
ATOM 951 C C . MET A 1 118 ? 12.953 -3.594 -6.035 1 96.5 118 MET A C 1
ATOM 953 O O . MET A 1 118 ? 12.602 -2.453 -6.348 1 96.5 118 MET A O 1
ATOM 957 N N . TYR A 1 119 ? 12.891 -4.055 -4.812 1 96.88 119 TYR A N 1
ATOM 958 C CA . TYR A 1 119 ? 12.531 -3.146 -3.727 1 96.88 119 TYR A CA 1
ATOM 959 C C . TYR A 1 119 ? 13.289 -3.498 -2.451 1 96.88 119 TYR A C 1
ATOM 961 O O . TYR A 1 119 ? 13.602 -4.668 -2.213 1 96.88 119 TYR A O 1
ATOM 969 N N . VAL A 1 120 ? 13.594 -2.492 -1.689 1 97.44 120 VAL A N 1
ATOM 970 C CA . VAL A 1 120 ? 14.242 -2.621 -0.388 1 97.44 120 VAL A CA 1
ATOM 971 C C . VAL A 1 120 ? 13.477 -1.807 0.653 1 97.44 120 VAL A C 1
ATOM 973 O O . VAL A 1 120 ? 13.133 -0.646 0.414 1 97.44 120 VAL A O 1
ATOM 976 N N . GLU A 1 121 ? 13.133 -2.416 1.724 1 98.5 121 GLU A N 1
ATOM 977 C CA . GLU A 1 121 ? 12.562 -1.722 2.875 1 98.5 121 GLU A CA 1
ATOM 978 C C . GLU A 1 121 ? 13.43 -1.918 4.117 1 98.5 121 GLU A C 1
ATOM 980 O O . GLU A 1 121 ? 13.625 -3.049 4.57 1 98.5 121 GLU A O 1
ATOM 985 N N . THR A 1 122 ? 13.906 -0.819 4.633 1 98.5 122 THR A N 1
ATOM 986 C CA . THR A 1 122 ? 14.828 -0.869 5.762 1 98.5 122 THR A CA 1
ATOM 987 C C . THR A 1 122 ? 14.32 -0.021 6.922 1 98.5 122 THR A C 1
ATOM 989 O O . THR A 1 122 ? 13.789 1.072 6.707 1 98.5 122 THR A O 1
ATOM 992 N N . ALA A 1 123 ? 14.344 -0.514 8.102 1 98.62 123 ALA A N 1
ATOM 993 C CA . ALA A 1 123 ? 14.133 0.231 9.344 1 98.62 123 ALA A CA 1
ATOM 994 C C . ALA A 1 123 ? 15.281 0.004 10.32 1 98.62 123 ALA A C 1
ATOM 996 O O . ALA A 1 123 ? 15.727 -1.132 10.516 1 98.62 123 ALA A O 1
ATOM 997 N N . LYS A 1 124 ? 15.734 1.066 10.836 1 98.12 124 LYS A N 1
ATOM 998 C CA . LYS A 1 124 ? 16.859 1.019 11.773 1 98.12 124 LYS A CA 1
ATOM 999 C C . LYS A 1 124 ? 16.609 1.945 12.961 1 98.12 124 LYS A C 1
ATOM 1001 O O . LYS A 1 124 ? 16.031 3.018 12.812 1 98.12 124 LYS A O 1
ATOM 1006 N N . ASP A 1 125 ? 16.969 1.466 14.117 1 97.75 125 ASP A N 1
ATOM 1007 C CA . ASP A 1 125 ? 17.188 2.4 15.219 1 97.75 125 ASP A CA 1
ATOM 1008 C C . ASP A 1 125 ? 18.672 2.643 15.453 1 97.75 125 ASP A C 1
ATOM 1010 O O . ASP A 1 125 ? 19.516 2.207 14.664 1 97.75 125 ASP A O 1
ATOM 1014 N N . ARG A 1 126 ? 19 3.42 16.453 1 96.62 126 ARG A N 1
ATOM 1015 C CA . ARG A 1 126 ? 20.391 3.838 16.672 1 96.62 126 ARG A CA 1
ATOM 1016 C C . ARG A 1 126 ? 21.266 2.654 17.062 1 96.62 126 ARG A C 1
ATOM 1018 O O . ARG A 1 126 ? 22.484 2.734 17 1 96.62 126 ARG A O 1
ATOM 1025 N N . LYS A 1 127 ? 20.672 1.508 17.344 1 95.31 127 LYS A N 1
ATOM 1026 C CA . LYS A 1 127 ? 21.438 0.389 17.875 1 95.31 127 LYS A CA 1
ATOM 1027 C C . LYS A 1 127 ? 21.5 -0.77 16.891 1 95.31 127 LYS A C 1
ATOM 1029 O O . LYS A 1 127 ? 22.469 -1.521 16.844 1 95.31 127 LYS A O 1
ATOM 1034 N N . GLN A 1 128 ? 20.422 -0.925 16.141 1 95.62 128 GLN A N 1
ATOM 1035 C CA . GLN A 1 128 ? 20.375 -2.15 15.359 1 95.62 128 GLN A CA 1
ATOM 1036 C C . GLN A 1 128 ? 19.484 -1.979 14.125 1 95.62 128 GLN A C 1
ATOM 1038 O O . GLN A 1 128 ? 18.719 -1.019 14.039 1 95.62 128 GLN A O 1
ATOM 1043 N N . ILE A 1 129 ? 19.703 -2.918 13.211 1 96.12 129 ILE A N 1
ATOM 1044 C CA . ILE A 1 129 ? 18.797 -3.051 12.07 1 96.12 129 ILE A CA 1
ATOM 1045 C C . ILE A 1 129 ? 17.516 -3.75 12.508 1 96.12 129 ILE A C 1
ATOM 1047 O O . ILE A 1 129 ? 17.531 -4.914 12.906 1 96.12 129 ILE A O 1
ATOM 1051 N N . MET A 1 130 ? 16.422 -3.037 12.438 1 96.31 130 MET A N 1
ATOM 1052 C CA . MET A 1 130 ? 15.133 -3.596 12.859 1 96.31 130 MET A CA 1
ATOM 1053 C C . MET A 1 130 ? 14.477 -4.371 11.719 1 96.31 130 MET A C 1
ATOM 1055 O O . MET A 1 130 ? 13.711 -5.305 11.961 1 96.31 130 MET A O 1
ATOM 1059 N N . LYS A 1 131 ? 14.688 -3.957 10.547 1 97.44 131 LYS A N 1
ATOM 1060 C CA . LYS A 1 131 ? 14.125 -4.555 9.336 1 97.44 131 LYS A CA 1
ATOM 1061 C C . LYS A 1 131 ? 15.023 -4.301 8.133 1 97.44 131 LYS A C 1
ATOM 1063 O O . LYS A 1 131 ? 15.578 -3.211 7.98 1 97.44 131 LYS A O 1
ATOM 1068 N N . ASN A 1 132 ? 15.195 -5.191 7.293 1 97.88 132 ASN A N 1
ATOM 1069 C CA . ASN A 1 132 ? 15.789 -5.094 5.961 1 97.88 132 ASN A CA 1
ATOM 1070 C C . ASN A 1 132 ? 15.234 -6.164 5.027 1 97.88 132 ASN A C 1
ATOM 1072 O O . ASN A 1 132 ? 15.781 -7.266 4.949 1 97.88 132 ASN A O 1
ATOM 1076 N N . GLU A 1 133 ? 14.258 -5.852 4.32 1 98.25 133 GLU A N 1
ATOM 1077 C CA . GLU A 1 133 ? 13.617 -6.75 3.365 1 98.25 133 GLU A CA 1
ATOM 1078 C C . GLU A 1 133 ? 14.016 -6.41 1.933 1 98.25 133 GLU A C 1
ATOM 1080 O O . GLU A 1 133 ? 14.008 -5.238 1.545 1 98.25 133 GLU A O 1
ATOM 1085 N N . ILE A 1 134 ? 14.359 -7.398 1.208 1 97.94 134 ILE A N 1
ATOM 1086 C CA . ILE A 1 134 ? 14.641 -7.223 -0.213 1 97.94 134 ILE A CA 1
ATOM 1087 C C . ILE A 1 134 ? 13.609 -7.984 -1.042 1 97.94 134 ILE A C 1
ATOM 1089 O O . ILE A 1 134 ? 13.148 -9.055 -0.641 1 97.94 134 ILE A O 1
ATOM 1093 N N . GLY A 1 135 ? 13.266 -7.426 -2.152 1 98.25 135 GLY A N 1
ATOM 1094 C CA . GLY A 1 135 ? 12.227 -8.031 -2.973 1 98.25 135 GLY A CA 1
ATOM 1095 C C . GLY A 1 135 ? 12.445 -7.824 -4.461 1 98.25 135 GLY A C 1
ATOM 1096 O O . GLY A 1 135 ? 13.219 -6.953 -4.863 1 98.25 135 GLY A O 1
ATOM 1097 N N . ILE A 1 136 ? 11.742 -8.609 -5.223 1 97.62 136 ILE A N 1
ATOM 1098 C CA . ILE A 1 136 ? 11.75 -8.523 -6.68 1 97.62 136 ILE A CA 1
ATOM 1099 C C . ILE A 1 136 ? 10.352 -8.781 -7.227 1 97.62 136 ILE A C 1
ATOM 1101 O O . ILE A 1 136 ? 9.547 -9.477 -6.598 1 97.62 136 ILE A O 1
ATOM 1105 N N . SER A 1 137 ? 10.07 -8.18 -8.336 1 96.56 137 SER A N 1
ATOM 1106 C CA . SER A 1 137 ? 8.82 -8.367 -9.062 1 96.56 137 SER A CA 1
ATOM 1107 C C . SER A 1 137 ? 9.07 -8.836 -10.492 1 96.56 137 SER A C 1
ATOM 1109 O O . SER A 1 137 ? 9.914 -8.281 -11.195 1 96.56 137 SER A O 1
ATOM 1111 N N . TYR A 1 138 ? 8.312 -9.891 -10.875 1 93.5 138 TYR A N 1
ATOM 1112 C CA . TYR A 1 138 ? 8.414 -10.469 -12.211 1 93.5 138 TYR A CA 1
ATOM 1113 C C . TYR A 1 138 ? 7.07 -10.43 -12.93 1 93.5 138 TYR A C 1
ATOM 1115 O O . TYR A 1 138 ? 6.027 -10.664 -12.312 1 93.5 138 TYR A O 1
ATOM 1123 N N . VAL A 1 139 ? 7.176 -10.156 -14.18 1 93.19 139 VAL A N 1
ATOM 1124 C CA . VAL A 1 139 ? 5.984 -10.273 -15.016 1 93.19 139 VAL A CA 1
ATOM 1125 C C . VAL A 1 139 ? 6.16 -11.43 -16 1 93.19 139 VAL A C 1
ATOM 1127 O O . VAL A 1 139 ? 7.133 -11.469 -16.766 1 93.19 139 VAL A O 1
ATOM 1130 N N . THR A 1 140 ? 5.254 -12.336 -15.961 1 92.88 140 THR A N 1
ATOM 1131 C CA . THR A 1 140 ? 5.266 -13.469 -16.875 1 92.88 140 THR A CA 1
ATOM 1132 C C . THR A 1 140 ? 3.861 -13.758 -17.406 1 92.88 140 THR A C 1
ATOM 1134 O O . THR A 1 140 ? 2.928 -12.992 -17.141 1 92.88 140 THR A O 1
ATOM 1137 N N . MET A 1 141 ? 3.803 -14.805 -18.172 1 93.75 141 MET A N 1
ATOM 1138 C CA . MET A 1 141 ? 2.518 -15.273 -18.688 1 93.75 141 MET A CA 1
ATOM 1139 C C . MET A 1 141 ? 2.125 -16.594 -18.031 1 93.75 141 MET A C 1
ATOM 1141 O O . MET A 1 141 ? 2.967 -17.469 -17.844 1 93.75 141 MET A O 1
ATOM 1145 N N . THR A 1 142 ? 0.888 -16.734 -17.656 1 94.94 142 THR A N 1
ATOM 1146 C CA . THR A 1 142 ? 0.353 -18 -17.156 1 94.94 142 THR A CA 1
ATOM 1147 C C . THR A 1 142 ? -0.856 -18.422 -17.984 1 94.94 142 THR A C 1
ATOM 1149 O O . THR A 1 142 ? -1.507 -17.594 -18.625 1 94.94 142 THR A O 1
ATOM 1152 N N . ALA A 1 143 ? -1.038 -19.688 -18.062 1 96 143 ALA A N 1
ATOM 1153 C CA . ALA A 1 143 ? -2.209 -20.297 -18.688 1 96 143 ALA A CA 1
ATOM 1154 C C . ALA A 1 143 ? -3.066 -21.031 -17.672 1 96 143 ALA A C 1
ATOM 1156 O O . ALA A 1 143 ? -2.541 -21.625 -16.734 1 96 143 ALA A O 1
ATOM 1157 N N . CYS A 1 144 ? -4.359 -21 -17.891 1 95.06 144 CYS A N 1
ATOM 1158 C CA . CYS A 1 144 ? -5.277 -21.531 -16.891 1 95.06 144 CYS A CA 1
ATOM 1159 C C . CYS A 1 144 ? -5.438 -23.047 -17.047 1 95.06 144 CYS A C 1
ATOM 1161 O O . CYS A 1 144 ? -5.875 -23.516 -18.094 1 95.06 144 CYS A O 1
ATOM 1163 N N . PRO A 1 145 ? -5.207 -23.812 -15.953 1 93.75 145 PRO A N 1
ATOM 1164 C CA . PRO A 1 145 ? -5.371 -25.266 -16.047 1 93.75 145 PRO A CA 1
ATOM 1165 C C . PRO A 1 145 ? -6.836 -25.688 -16.094 1 93.75 145 PRO A C 1
ATOM 1167 O O . PRO A 1 145 ? -7.176 -26.641 -16.812 1 93.75 145 PRO A O 1
ATOM 1170 N N . CYS A 1 146 ? -7.648 -25.031 -15.406 1 91.94 146 CYS A N 1
ATOM 1171 C CA . CYS A 1 146 ? -9.055 -25.406 -15.336 1 91.94 146 CYS A CA 1
ATOM 1172 C C . CYS A 1 146 ? -9.742 -25.203 -16.688 1 91.94 146 CYS A C 1
ATOM 1174 O O . CYS A 1 146 ? -10.414 -26.109 -17.188 1 91.94 146 CYS A O 1
ATOM 1176 N N . ALA A 1 147 ? -9.586 -24.047 -17.281 1 92.44 147 ALA A N 1
ATOM 1177 C CA . ALA A 1 147 ? -10.172 -23.781 -18.594 1 92.44 147 ALA A CA 1
ATOM 1178 C C . ALA A 1 147 ? -9.617 -24.734 -19.641 1 92.44 147 ALA A C 1
ATOM 1180 O O . ALA A 1 147 ? -10.328 -25.141 -20.562 1 92.44 147 ALA A O 1
ATOM 1181 N N . MET A 1 148 ? -8.375 -25.078 -19.531 1 93.69 148 MET A N 1
ATOM 1182 C CA . MET A 1 148 ? -7.766 -26 -20.5 1 93.69 148 MET A CA 1
ATOM 1183 C C . MET A 1 148 ? -8.469 -27.344 -20.469 1 93.69 148 MET A C 1
ATOM 1185 O O . MET A 1 148 ? -8.773 -27.922 -21.516 1 93.69 148 MET A O 1
ATOM 1189 N N . GLU A 1 149 ? -8.742 -27.812 -19.25 1 92.44 149 GLU A N 1
ATOM 1190 C CA . GLU A 1 149 ? -9.414 -29.109 -19.125 1 92.44 149 GLU A CA 1
ATOM 1191 C C . GLU A 1 149 ? -10.844 -29.031 -19.641 1 92.44 149 GLU A C 1
ATOM 1193 O O . GLU A 1 149 ? -11.344 -29.984 -20.25 1 92.44 149 GLU A O 1
ATOM 1198 N N . THR A 1 150 ? -11.438 -27.922 -19.406 1 92.25 150 THR A N 1
ATOM 1199 C CA . THR A 1 150 ? -12.789 -27.734 -19.922 1 92.25 150 THR A CA 1
ATOM 1200 C C . THR A 1 150 ? -12.797 -27.719 -21.438 1 92.25 150 THR A C 1
ATOM 1202 O O . THR A 1 150 ? -13.641 -28.375 -22.062 1 92.25 150 THR A O 1
ATOM 1205 N N . THR A 1 151 ? -11.875 -27 -21.984 1 93.25 151 THR A N 1
ATOM 1206 C CA . THR A 1 151 ? -11.805 -26.938 -23.438 1 93.25 151 THR A CA 1
ATOM 1207 C C . THR A 1 151 ? -11.414 -28.281 -24.031 1 93.25 151 THR A C 1
ATOM 1209 O O . THR A 1 151 ? -11.883 -28.656 -25.109 1 93.25 151 THR A O 1
ATOM 1212 N N . ARG A 1 152 ? -10.547 -29 -23.359 1 92.81 152 ARG A N 1
ATOM 1213 C CA . ARG A 1 152 ? -10.188 -30.344 -23.797 1 92.81 152 ARG A CA 1
ATOM 1214 C C . ARG A 1 152 ? -11.422 -31.234 -23.906 1 92.81 152 ARG A C 1
ATOM 1216 O O . ARG A 1 152 ? -11.586 -31.953 -24.891 1 92.81 152 ARG A O 1
ATOM 1223 N N . ALA A 1 153 ? -12.305 -31.141 -22.906 1 91.75 153 ALA A N 1
ATOM 1224 C CA . ALA A 1 153 ? -13.539 -31.922 -22.906 1 91.75 153 ALA A CA 1
ATOM 1225 C C . ALA A 1 153 ? -14.453 -31.5 -24.047 1 91.75 153 ALA A C 1
ATOM 1227 O O . ALA A 1 153 ? -15.039 -32.344 -24.719 1 91.75 153 ALA A O 1
ATOM 1228 N N . LEU A 1 154 ? -14.508 -30.25 -24.328 1 92.5 154 LEU A N 1
ATOM 1229 C CA . LEU A 1 154 ? -15.359 -29.734 -25.391 1 92.5 154 LEU A CA 1
ATOM 1230 C C . LEU A 1 154 ? -14.844 -30.156 -26.766 1 92.5 154 LEU A C 1
ATOM 1232 O O . LEU A 1 154 ? -15.633 -30.562 -27.625 1 92.5 154 LEU A O 1
ATOM 1236 N N . ILE A 1 155 ? -13.57 -30.109 -26.938 1 92.62 155 ILE A N 1
ATOM 1237 C CA . ILE A 1 155 ? -12.953 -30.5 -28.188 1 92.62 155 ILE A CA 1
ATOM 1238 C C . ILE A 1 155 ? -13.18 -32 -28.438 1 92.62 155 ILE A C 1
ATOM 1240 O O . ILE A 1 155 ? -13.5 -32.406 -29.547 1 92.62 155 ILE A O 1
ATOM 1244 N N . SER A 1 156 ? -13 -32.719 -27.391 1 91.38 156 SER A N 1
ATOM 1245 C CA . SER A 1 156 ? -13.211 -34.156 -27.484 1 91.38 156 SER A CA 1
ATOM 1246 C C . SER A 1 156 ? -14.656 -34.5 -27.844 1 91.38 156 SER A C 1
ATOM 1248 O O . SER A 1 156 ? -14.914 -35.438 -28.594 1 91.38 156 SER A O 1
ATOM 1250 N N . MET A 1 157 ? -15.562 -33.719 -27.281 1 92.19 157 MET A N 1
ATOM 1251 C CA . MET A 1 157 ? -16.969 -33.938 -27.578 1 92.19 157 MET A CA 1
ATOM 1252 C C . MET A 1 157 ? -17.266 -33.625 -29.047 1 92.19 157 MET A C 1
ATOM 1254 O O . MET A 1 157 ? -18.031 -34.375 -29.688 1 92.19 157 MET A O 1
ATOM 1258 N N . ASP A 1 158 ? -16.656 -32.656 -29.562 1 93.5 158 ASP A N 1
ATOM 1259 C CA . ASP A 1 158 ? -16.875 -32.219 -30.953 1 93.5 158 ASP A CA 1
ATOM 1260 C C . ASP A 1 158 ? -16.125 -33.125 -31.922 1 93.5 158 ASP A C 1
ATOM 1262 O O . ASP A 1 158 ? -16.484 -33.219 -33.094 1 93.5 158 ASP A O 1
ATOM 1266 N N . ASN A 1 159 ? -15.031 -33.75 -31.375 1 92.94 159 ASN A N 1
ATOM 1267 C CA . ASN A 1 159 ? -14.156 -34.594 -32.219 1 92.94 159 ASN A CA 1
ATOM 1268 C C . ASN A 1 159 ? -13.828 -35.906 -31.547 1 92.94 159 ASN A C 1
ATOM 1270 O O . ASN A 1 159 ? -12.672 -36.188 -31.203 1 92.94 159 ASN A O 1
ATOM 1274 N N . PRO A 1 160 ? -14.727 -36.781 -31.562 1 90.69 160 PRO A N 1
ATOM 1275 C CA . PRO A 1 160 ? -14.547 -38.031 -30.797 1 90.69 160 PRO A CA 1
ATOM 1276 C C . PRO A 1 160 ? -13.422 -38.906 -31.359 1 90.69 160 PRO A C 1
ATOM 1278 O O . PRO A 1 160 ? -12.781 -39.625 -30.609 1 90.69 160 PRO A O 1
ATOM 1281 N N . ASP A 1 161 ? -13.125 -38.781 -32.625 1 93.44 161 ASP A N 1
ATOM 1282 C CA . ASP A 1 161 ? -12.148 -39.625 -33.281 1 93.44 161 ASP A CA 1
ATOM 1283 C C . ASP A 1 161 ? -10.727 -39.281 -32.844 1 93.44 161 ASP A C 1
ATOM 1285 O O . ASP A 1 161 ? -9.812 -40.094 -32.969 1 93.44 161 ASP A O 1
ATOM 1289 N N . ILE A 1 162 ? -10.555 -38.062 -32.281 1 91.25 162 ILE A N 1
ATOM 1290 C CA . ILE A 1 162 ? -9.195 -37.656 -31.953 1 91.25 162 ILE A CA 1
ATOM 1291 C C . ILE A 1 162 ? -9.078 -37.406 -30.453 1 91.25 162 ILE A C 1
ATOM 1293 O O . ILE A 1 162 ? -8.164 -36.719 -30 1 91.25 162 ILE A O 1
ATOM 1297 N N . SER A 1 163 ? -9.898 -37.875 -29.688 1 87.31 163 SER A N 1
ATOM 1298 C CA . SER A 1 163 ? -9.969 -37.625 -28.25 1 87.31 163 SER A CA 1
ATOM 1299 C C . SER A 1 163 ? -8.68 -38.062 -27.547 1 87.31 163 SER A C 1
ATOM 1301 O O . SER A 1 163 ? -8.18 -37.375 -26.672 1 87.31 163 SER A O 1
ATOM 1303 N N . ASP A 1 164 ? -8.086 -39.125 -27.969 1 89.62 164 ASP A N 1
ATOM 1304 C CA . ASP A 1 164 ? -6.848 -39.625 -27.375 1 89.62 164 ASP A CA 1
ATOM 1305 C C . ASP A 1 164 ? -5.676 -38.688 -27.672 1 89.62 164 ASP A C 1
ATOM 1307 O O . ASP A 1 164 ? -4.855 -38.406 -26.797 1 89.62 164 ASP A O 1
ATOM 1311 N N . ALA A 1 165 ? -5.707 -38.281 -28.844 1 90.25 165 ALA A N 1
ATOM 1312 C CA . ALA A 1 165 ? -4.625 -37.375 -29.25 1 90.25 165 ALA A CA 1
ATOM 1313 C C . ALA A 1 165 ? -4.691 -36.062 -28.5 1 90.25 165 ALA A C 1
ATOM 1315 O O . ALA A 1 165 ? -3.662 -35.531 -28.078 1 90.25 165 ALA A O 1
ATOM 1316 N N . ILE A 1 166 ? -5.863 -35.625 -28.25 1 89.88 166 ILE A N 1
ATOM 1317 C CA . ILE A 1 166 ? -6.07 -34.312 -27.609 1 89.88 166 ILE A CA 1
ATOM 1318 C C . ILE A 1 166 ? -5.676 -34.406 -26.141 1 89.88 166 ILE A C 1
ATOM 1320 O O . ILE A 1 166 ? -5.164 -33.438 -25.562 1 89.88 166 ILE A O 1
ATOM 1324 N N . SER A 1 167 ? -5.77 -35.531 -25.594 1 88.31 167 SER A N 1
ATOM 1325 C CA . SER A 1 167 ? -5.449 -35.719 -24.188 1 88.31 167 SER A CA 1
ATOM 1326 C C . SER A 1 167 ? -3.945 -35.688 -23.953 1 88.31 167 SER A C 1
ATOM 1328 O O . SER A 1 167 ? -3.492 -35.5 -22.812 1 88.31 167 SER A O 1
ATOM 1330 N N . ALA A 1 168 ? -3.152 -35.75 -25 1 89.81 168 ALA A N 1
ATOM 1331 C CA . ALA A 1 168 ? -1.702 -35.875 -24.875 1 89.81 168 ALA A CA 1
ATOM 1332 C C . ALA A 1 168 ? -1.013 -34.531 -25.094 1 89.81 168 ALA A C 1
ATOM 1334 O O . ALA A 1 168 ? 0.203 -34.406 -24.922 1 89.81 168 ALA A O 1
ATOM 1335 N N . ILE A 1 169 ? -1.868 -33.562 -25.438 1 91 169 ILE A N 1
ATOM 1336 C CA . ILE A 1 169 ? -1.232 -32.281 -25.812 1 91 169 ILE A CA 1
ATOM 1337 C C . ILE A 1 169 ? -1.889 -31.141 -25.047 1 91 169 ILE A C 1
ATOM 1339 O O . ILE A 1 169 ? -3.031 -31.25 -24.594 1 91 169 ILE A O 1
ATOM 1343 N N . PRO A 1 170 ? -1.12 -30.047 -24.859 1 93.69 170 PRO A N 1
ATOM 1344 C CA . PRO A 1 170 ? -1.796 -28.859 -24.359 1 93.69 170 PRO A CA 1
ATOM 1345 C C . PRO A 1 170 ? -2.85 -28.312 -25.328 1 93.69 170 PRO A C 1
ATOM 1347 O O . PRO A 1 170 ? -2.629 -28.297 -26.531 1 93.69 170 PRO A O 1
ATOM 1350 N N . THR A 1 171 ? -3.969 -28.016 -24.734 1 93.38 171 THR A N 1
ATOM 1351 C CA . THR A 1 171 ? -5.027 -27.484 -25.578 1 93.38 171 THR A CA 1
ATOM 1352 C C . THR A 1 171 ? -5.309 -26.031 -25.25 1 93.38 171 THR A C 1
ATOM 1354 O O . THR A 1 171 ? -4.617 -25.438 -24.422 1 93.38 171 THR A O 1
ATOM 1357 N N . ILE A 1 172 ? -6.336 -25.516 -25.938 1 93.81 172 ILE A N 1
ATOM 1358 C CA . ILE A 1 172 ? -6.641 -24.094 -25.844 1 93.81 172 ILE A CA 1
ATOM 1359 C C . ILE A 1 172 ? -7.098 -23.766 -24.422 1 93.81 172 ILE A C 1
ATOM 1361 O O . ILE A 1 172 ? -7.785 -24.562 -23.781 1 93.81 172 ILE A O 1
ATOM 1365 N N . THR A 1 173 ? -6.672 -22.625 -24 1 95.94 173 THR A N 1
ATOM 1366 C CA . THR A 1 173 ? -7.105 -22 -22.75 1 95.94 173 THR A CA 1
ATOM 1367 C C . THR A 1 173 ? -6.883 -20.484 -22.797 1 95.94 173 THR A C 1
ATOM 1369 O O . THR A 1 173 ? -6.355 -19.953 -23.766 1 95.94 173 THR A O 1
ATOM 1372 N N . HIS A 1 174 ? -7.406 -19.75 -21.844 1 95.12 174 HIS A N 1
ATOM 1373 C CA . HIS A 1 174 ? -7.055 -18.344 -21.781 1 95.12 174 HIS A CA 1
ATOM 1374 C C . HIS A 1 174 ? -5.727 -18.141 -21.047 1 95.12 174 HIS A C 1
ATOM 1376 O O . HIS A 1 174 ? -5.344 -18.953 -20.219 1 95.12 174 HIS A O 1
ATOM 1382 N N . ASN A 1 175 ? -5.016 -17.172 -21.391 1 94.75 175 ASN A N 1
ATOM 1383 C CA . ASN A 1 175 ? -3.758 -16.781 -20.766 1 94.75 175 ASN A CA 1
ATOM 1384 C C . ASN A 1 175 ? -3.738 -15.289 -20.453 1 94.75 175 ASN A C 1
ATOM 1386 O O . ASN A 1 175 ? -4.602 -14.539 -20.922 1 94.75 175 ASN A O 1
ATOM 1390 N N . GLN A 1 176 ? -2.896 -14.922 -19.531 1 94.44 176 GLN A N 1
ATOM 1391 C CA . GLN A 1 176 ? -2.818 -13.539 -19.094 1 94.44 176 GLN A CA 1
ATOM 1392 C C . GLN A 1 176 ? -1.447 -13.219 -18.5 1 94.44 176 GLN A C 1
ATOM 1394 O O . GLN A 1 176 ? -0.66 -14.125 -18.234 1 94.44 176 GLN A O 1
ATOM 1399 N N . ARG A 1 177 ? -1.242 -11.938 -18.344 1 95 177 ARG A N 1
ATOM 1400 C CA . ARG A 1 177 ? -0.06 -11.484 -17.609 1 95 177 ARG A CA 1
ATOM 1401 C C . ARG A 1 177 ? -0.175 -11.789 -16.125 1 95 177 ARG A C 1
ATOM 1403 O O . ARG A 1 177 ? -1.255 -11.664 -15.547 1 95 177 ARG A O 1
ATOM 1410 N N . ASN A 1 178 ? 0.905 -12.211 -15.594 1 96.56 178 ASN A N 1
ATOM 1411 C CA . ASN A 1 178 ? 1.006 -12.492 -14.164 1 96.56 178 ASN A CA 1
ATOM 1412 C C . ASN A 1 178 ? 2.166 -11.734 -13.523 1 96.56 178 ASN A C 1
ATOM 1414 O O . ASN A 1 178 ? 3.285 -11.75 -14.039 1 96.56 178 ASN A O 1
ATOM 1418 N N . VAL A 1 179 ? 1.85 -10.992 -12.469 1 97.25 179 VAL A N 1
ATOM 1419 C CA . VAL A 1 179 ? 2.885 -10.305 -11.703 1 97.25 179 VAL A CA 1
ATOM 1420 C C . VAL A 1 179 ? 3.16 -11.062 -10.406 1 97.25 179 VAL A C 1
ATOM 1422 O O . VAL A 1 179 ? 2.266 -11.227 -9.57 1 97.25 179 VAL A O 1
ATOM 1425 N N . THR A 1 180 ? 4.371 -11.5 -10.273 1 97.94 180 THR A N 1
ATOM 1426 C CA . THR A 1 180 ? 4.789 -12.219 -9.07 1 97.94 180 THR A CA 1
ATOM 1427 C C . THR A 1 180 ? 5.801 -11.398 -8.273 1 97.94 180 THR A C 1
ATOM 1429 O O . THR A 1 180 ? 6.684 -10.766 -8.852 1 97.94 180 THR A O 1
ATOM 1432 N N . LYS A 1 181 ? 5.652 -11.43 -6.969 1 98.5 181 LYS A N 1
ATOM 1433 C CA . LYS A 1 181 ? 6.586 -10.742 -6.078 1 98.5 181 LYS A CA 1
ATOM 1434 C C . LYS A 1 181 ? 7.16 -11.703 -5.043 1 98.5 181 LYS A C 1
ATOM 1436 O O . LYS A 1 181 ? 6.434 -12.531 -4.48 1 98.5 181 LYS A O 1
ATOM 1441 N N . LEU A 1 182 ? 8.406 -11.664 -4.852 1 98.75 182 LEU A N 1
ATOM 1442 C CA . LEU A 1 182 ? 9.109 -12.375 -3.787 1 98.75 182 LEU A CA 1
ATOM 1443 C C . LEU A 1 182 ? 9.836 -11.391 -2.875 1 98.75 182 LEU A C 1
ATOM 1445 O O . LEU A 1 182 ? 10.625 -10.562 -3.346 1 98.75 182 LEU A O 1
ATOM 1449 N N . THR A 1 183 ? 9.555 -11.398 -1.626 1 98.69 183 THR A N 1
ATOM 1450 C CA . THR A 1 183 ? 10.211 -10.57 -0.62 1 98.69 183 THR A CA 1
ATOM 1451 C C . THR A 1 183 ? 10.805 -11.438 0.488 1 98.69 183 THR A C 1
ATOM 1453 O O . THR A 1 183 ? 10.141 -12.336 1.006 1 98.69 183 THR A O 1
ATOM 1456 N N . VAL A 1 184 ? 12 -11.133 0.9 1 98.5 184 VAL A N 1
ATOM 1457 C CA . VAL A 1 184 ? 12.695 -11.953 1.893 1 98.5 184 VAL A CA 1
ATOM 1458 C C . VAL A 1 184 ? 13.359 -11.055 2.932 1 98.5 184 VAL A C 1
ATOM 1460 O O . VAL A 1 184 ? 13.938 -10.023 2.59 1 98.5 184 VAL A O 1
ATOM 1463 N N . ASP A 1 185 ? 13.195 -11.445 4.172 1 97.75 185 ASP A N 1
ATOM 1464 C CA . ASP A 1 185 ? 13.953 -10.797 5.242 1 97.75 185 ASP A CA 1
ATOM 1465 C C . ASP A 1 185 ? 15.453 -11.023 5.078 1 97.75 185 ASP A C 1
ATOM 1467 O O . ASP A 1 185 ? 15.906 -12.172 5.047 1 97.75 185 ASP A O 1
ATOM 1471 N N . ASN A 1 186 ? 16.172 -9.961 4.996 1 96.06 186 ASN A N 1
ATOM 1472 C CA . ASN A 1 186 ? 17.625 -10.039 4.781 1 96.06 186 ASN A CA 1
ATOM 1473 C C . ASN A 1 186 ? 18.391 -9.203 5.801 1 96.06 186 ASN A C 1
ATOM 1475 O O . ASN A 1 186 ? 19.391 -8.578 5.465 1 96.06 186 ASN A O 1
ATOM 1479 N N . ARG A 1 187 ? 17.953 -9.164 7.047 1 93.94 187 ARG A N 1
ATOM 1480 C CA . ARG A 1 187 ? 18.672 -8.469 8.117 1 93.94 187 ARG A CA 1
ATOM 1481 C C . ARG A 1 187 ? 20.062 -9.055 8.32 1 93.94 187 ARG A C 1
ATOM 1483 O O . ARG A 1 187 ? 20.984 -8.336 8.695 1 93.94 187 ARG A O 1
ATOM 1490 N N . SER A 1 188 ? 20.234 -10.328 8 1 91.12 188 SER A N 1
ATOM 1491 C CA . SER A 1 188 ? 21.5 -11.031 8.148 1 91.12 188 SER A CA 1
ATOM 1492 C C . SER A 1 188 ? 22.469 -10.688 7.02 1 91.12 188 SER A C 1
ATOM 1494 O O . SER A 1 188 ? 23.656 -10.977 7.098 1 91.12 188 SER A O 1
ATOM 1496 N N . LYS A 1 189 ? 22.031 -10.18 5.93 1 90.19 189 LYS A N 1
ATOM 1497 C CA . LYS A 1 189 ? 22.797 -9.781 4.754 1 90.19 189 LYS A CA 1
ATOM 1498 C C . LYS A 1 189 ? 23.453 -10.984 4.09 1 90.19 189 LYS A C 1
ATOM 1500 O O . LYS A 1 189 ? 24.609 -10.906 3.648 1 90.19 189 LYS A O 1
ATOM 1505 N N . MET A 1 190 ? 22.719 -12.102 4.031 1 91.06 190 MET A N 1
ATOM 1506 C CA . MET A 1 190 ? 23.297 -13.352 3.547 1 91.06 190 MET A CA 1
ATOM 1507 C C . MET A 1 190 ? 23.016 -13.547 2.061 1 91.06 190 MET A C 1
ATOM 1509 O O . MET A 1 190 ? 23.641 -14.375 1.407 1 91.06 190 MET A O 1
ATOM 1513 N N . ILE A 1 191 ? 22.047 -12.781 1.567 1 94.38 191 ILE A N 1
ATOM 1514 C CA . ILE A 1 191 ? 21.688 -12.953 0.162 1 94.38 191 ILE A CA 1
ATOM 1515 C C . ILE A 1 191 ? 21.609 -11.586 -0.518 1 94.38 191 ILE A C 1
ATOM 1517 O O . ILE A 1 191 ? 21.641 -10.555 0.15 1 94.38 191 ILE A O 1
ATOM 1521 N N . THR A 1 192 ? 21.594 -11.648 -1.85 1 94 192 THR A N 1
ATOM 1522 C CA . THR A 1 192 ? 21.438 -10.445 -2.656 1 94 192 THR A CA 1
ATOM 1523 C C . THR A 1 192 ? 20.125 -10.484 -3.436 1 94 192 THR A C 1
ATOM 1525 O O . THR A 1 192 ? 19.453 -11.516 -3.469 1 94 192 THR A O 1
ATOM 1528 N N . VAL A 1 193 ? 19.812 -9.414 -4.051 1 93.31 193 VAL A N 1
ATOM 1529 C CA . VAL A 1 193 ? 18.609 -9.352 -4.867 1 93.31 193 VAL A CA 1
ATOM 1530 C C . VAL A 1 193 ? 18.734 -10.281 -6.07 1 93.31 193 VAL A C 1
ATOM 1532 O O . VAL A 1 193 ? 17.734 -10.758 -6.609 1 93.31 193 VAL A O 1
ATOM 1535 N N . TRP A 1 194 ? 19.906 -10.562 -6.48 1 93.12 194 TRP A N 1
ATOM 1536 C CA . TRP A 1 194 ? 20.125 -11.438 -7.629 1 93.12 194 TRP A CA 1
ATOM 1537 C C . TRP A 1 194 ? 19.844 -12.891 -7.27 1 93.12 194 TRP A C 1
ATOM 1539 O O . TRP A 1 194 ? 19.453 -13.688 -8.133 1 93.12 194 TRP A O 1
ATOM 1549 N N . ASP A 1 195 ? 20.031 -13.25 -6.004 1 96.31 195 ASP A N 1
ATOM 1550 C CA . ASP A 1 195 ? 19.609 -14.57 -5.555 1 96.31 195 ASP A CA 1
ATOM 1551 C C . ASP A 1 195 ? 18.094 -14.75 -5.711 1 96.31 195 ASP A C 1
ATOM 1553 O O . ASP A 1 195 ? 17.625 -15.836 -6.047 1 96.31 195 ASP A O 1
ATOM 1557 N N . LEU A 1 196 ? 17.375 -13.68 -5.465 1 97.19 196 LEU A N 1
ATOM 1558 C CA . LEU A 1 196 ? 15.922 -13.719 -5.672 1 97.19 196 LEU A CA 1
ATOM 1559 C C . LEU A 1 196 ? 15.594 -13.867 -7.152 1 97.19 196 LEU A C 1
ATOM 1561 O O . LEU A 1 196 ? 14.68 -14.617 -7.512 1 97.19 196 LEU A O 1
ATOM 1565 N N . ALA A 1 197 ? 16.328 -13.141 -7.969 1 94.31 197 ALA A N 1
ATOM 1566 C CA . ALA A 1 197 ? 16.125 -13.25 -9.406 1 94.31 197 ALA A CA 1
ATOM 1567 C C . ALA A 1 197 ? 16.328 -14.688 -9.883 1 94.31 197 ALA A C 1
ATOM 1569 O O . ALA A 1 197 ? 15.578 -15.18 -10.727 1 94.31 197 ALA A O 1
ATOM 1570 N N . ASP A 1 198 ? 17.297 -15.328 -9.367 1 95.62 198 ASP A N 1
ATOM 1571 C CA . ASP A 1 198 ? 17.578 -16.719 -9.727 1 95.62 198 ASP A CA 1
ATOM 1572 C C . ASP A 1 198 ? 16.406 -17.625 -9.352 1 95.62 198 ASP A C 1
ATOM 1574 O O . ASP A 1 198 ? 16.031 -18.516 -10.117 1 95.62 198 ASP A O 1
ATOM 1578 N 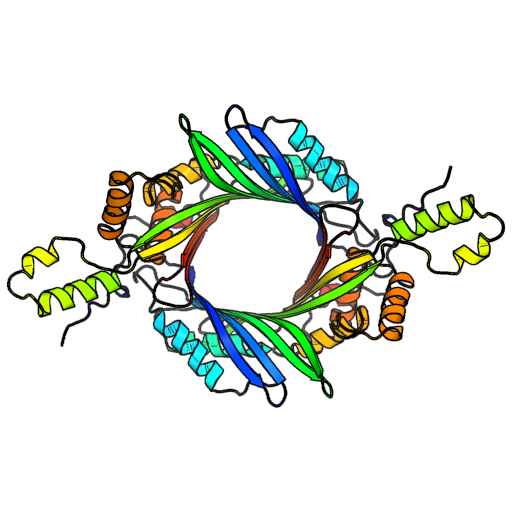N . VAL A 1 199 ? 15.883 -17.422 -8.18 1 97.19 199 VAL A N 1
ATOM 1579 C CA . VAL A 1 199 ? 14.727 -18.188 -7.742 1 97.19 199 VAL A CA 1
ATOM 1580 C C . VAL A 1 199 ? 13.586 -18.016 -8.742 1 97.19 199 VAL A C 1
ATOM 1582 O O . VAL A 1 199 ? 12.992 -19 -9.195 1 97.19 199 VAL A O 1
ATOM 1585 N N . MET A 1 200 ? 13.297 -16.797 -9.094 1 96.31 200 MET A N 1
ATOM 1586 C CA . MET A 1 200 ? 12.203 -16.484 -10 1 96.31 200 MET A CA 1
ATOM 1587 C C . MET A 1 200 ? 12.422 -17.125 -11.367 1 96.31 200 MET A C 1
ATOM 1589 O O . MET A 1 200 ? 11.5 -17.703 -11.945 1 96.31 200 MET A O 1
ATOM 1593 N N . GLU A 1 201 ? 13.594 -17.031 -11.836 1 92 201 GLU A N 1
ATOM 1594 C CA . GLU A 1 201 ? 13.922 -17.578 -13.156 1 92 201 GLU A CA 1
ATOM 1595 C C . GLU A 1 201 ? 13.797 -19.094 -13.18 1 92 201 GLU A C 1
ATOM 1597 O O . GLU A 1 201 ? 13.352 -19.672 -14.172 1 92 201 GLU A O 1
ATOM 1602 N N . ARG A 1 202 ? 14.164 -19.719 -12.125 1 92.69 202 ARG A N 1
ATOM 1603 C CA . ARG A 1 202 ? 14.078 -21.172 -12.031 1 92.69 202 ARG A CA 1
ATOM 1604 C C . ARG A 1 202 ? 12.625 -21.641 -12.078 1 92.69 202 ARG A C 1
ATOM 1606 O O . ARG A 1 202 ? 12.328 -22.688 -12.656 1 92.69 202 ARG A O 1
ATOM 1613 N N . VAL A 1 203 ? 11.773 -20.891 -11.516 1 93.25 203 VAL A N 1
ATOM 1614 C CA . VAL A 1 203 ? 10.391 -21.328 -11.367 1 93.25 203 VAL A CA 1
ATOM 1615 C C . VAL A 1 203 ? 9.562 -20.844 -12.555 1 93.25 203 VAL A C 1
ATOM 1617 O O . VAL A 1 203 ? 8.727 -21.594 -13.078 1 93.25 203 VAL A O 1
ATOM 1620 N N . GLN A 1 204 ? 9.828 -19.609 -13 1 91.88 204 GLN A N 1
ATOM 1621 C CA . GLN A 1 204 ? 8.93 -19 -13.977 1 91.88 204 GLN A CA 1
ATOM 1622 C C . GLN A 1 204 ? 9.633 -18.781 -15.312 1 91.88 204 GLN A C 1
ATOM 1624 O O . GLN A 1 204 ? 9.008 -18.359 -16.281 1 91.88 204 GLN A O 1
ATOM 1629 N N . GLY A 1 205 ? 10.906 -19.062 -15.391 1 85.19 205 GLY A N 1
ATOM 1630 C CA . GLY A 1 205 ? 11.664 -18.688 -16.562 1 85.19 205 GLY A CA 1
ATOM 1631 C C . GLY A 1 205 ? 12.016 -17.203 -16.609 1 85.19 205 GLY A C 1
ATOM 1632 O O . GLY A 1 205 ? 11.969 -16.531 -15.578 1 85.19 205 GLY A O 1
ATOM 1633 N N . LYS A 1 206 ? 12.445 -16.766 -17.766 1 77.31 206 LYS A N 1
ATOM 1634 C CA . LYS A 1 206 ? 12.844 -15.375 -17.922 1 77.31 206 LYS A CA 1
ATOM 1635 C C . LYS A 1 206 ? 11.625 -14.453 -17.953 1 77.31 206 LYS A C 1
ATOM 1637 O O . LYS A 1 206 ? 10.562 -14.828 -18.438 1 77.31 206 LYS A O 1
ATOM 1642 N N . PRO A 1 207 ? 11.883 -13.219 -17.375 1 81 207 PRO A N 1
ATOM 1643 C CA . PRO A 1 207 ? 10.789 -12.25 -17.469 1 81 207 PRO A CA 1
ATOM 1644 C C . PRO A 1 207 ? 10.469 -11.852 -18.906 1 81 207 PRO A C 1
ATOM 1646 O O . PRO A 1 207 ? 11.289 -12.062 -19.797 1 81 207 PRO A O 1
ATOM 1649 N N . LEU A 1 208 ? 9.281 -11.328 -19.016 1 83.25 208 LEU A N 1
ATOM 1650 C CA . LEU A 1 208 ? 8.859 -10.883 -20.344 1 83.25 208 LEU A CA 1
ATOM 1651 C C . LEU A 1 208 ? 9.844 -9.859 -20.906 1 83.25 208 LEU A C 1
ATOM 1653 O O . LEU A 1 208 ? 10.352 -9.008 -20.172 1 83.25 208 LEU A O 1
ATOM 1657 N N . ASP A 1 209 ? 10.133 -10.102 -22.125 1 78.88 209 ASP A N 1
ATOM 1658 C CA . ASP A 1 209 ? 11.039 -9.234 -22.875 1 78.88 209 ASP A CA 1
ATOM 1659 C C . ASP A 1 209 ? 10.312 -8.516 -24 1 78.88 209 ASP A C 1
ATOM 1661 O O . ASP A 1 209 ? 9.422 -9.086 -24.641 1 78.88 209 ASP A O 1
ATOM 1665 N N . SER A 1 210 ? 10.695 -7.219 -24.172 1 76.69 210 SER A N 1
ATOM 1666 C CA . SER A 1 210 ? 10.047 -6.426 -25.203 1 76.69 210 SER A CA 1
ATOM 1667 C C . SER A 1 210 ? 10.422 -6.93 -26.594 1 76.69 210 SER A C 1
ATOM 1669 O O . SER A 1 210 ? 9.664 -6.754 -27.562 1 76.69 210 SER A O 1
ATOM 1671 N N . LEU A 1 211 ? 11.562 -7.578 -26.609 1 76.44 211 LEU A N 1
ATOM 1672 C CA . LEU A 1 211 ? 12.023 -8.055 -27.922 1 76.44 211 LEU A CA 1
ATOM 1673 C C . LEU A 1 211 ? 11.953 -9.578 -27.984 1 76.44 211 LEU A C 1
ATOM 1675 O O . LEU A 1 211 ? 12.781 -10.273 -27.391 1 76.44 211 LEU A O 1
ATOM 1679 N N . LEU A 1 212 ? 10.883 -10.07 -28.484 1 77.25 212 LEU A N 1
ATOM 1680 C CA . LEU A 1 212 ? 10.758 -11.5 -28.75 1 77.25 212 LEU A CA 1
ATOM 1681 C C . LEU A 1 212 ? 10.633 -11.773 -30.25 1 77.25 212 LEU A C 1
ATOM 1683 O O . LEU A 1 212 ? 9.797 -11.164 -30.922 1 77.25 212 LEU A O 1
ATOM 1687 N N . LYS A 1 213 ? 11.445 -12.664 -30.656 1 82.69 213 LYS A N 1
ATOM 1688 C CA . LYS A 1 213 ? 11.289 -13.109 -32.031 1 82.69 213 LYS A CA 1
ATOM 1689 C C . LYS A 1 213 ? 10.172 -14.141 -32.156 1 82.69 213 LYS A C 1
ATOM 1691 O O . LYS A 1 213 ? 9.672 -14.648 -31.156 1 82.69 213 LYS A O 1
ATOM 1696 N N . ARG A 1 214 ? 9.891 -14.445 -33.375 1 88.12 214 ARG A N 1
ATOM 1697 C CA . ARG A 1 214 ? 8.75 -15.305 -33.656 1 88.12 214 ARG A CA 1
ATOM 1698 C C . ARG A 1 214 ? 8.875 -16.656 -32.969 1 88.12 214 ARG A C 1
ATOM 1700 O O . ARG A 1 214 ? 7.949 -17.094 -32.281 1 88.12 214 ARG A O 1
ATOM 1707 N N . VAL A 1 215 ? 9.938 -17.281 -33 1 90.62 215 VAL A N 1
ATOM 1708 C CA . VAL A 1 215 ? 10.141 -18.609 -32.438 1 90.62 215 VAL A CA 1
ATOM 1709 C C . VAL A 1 215 ? 10.125 -18.516 -30.906 1 90.62 215 VAL A C 1
ATOM 1711 O O . VAL A 1 215 ? 9.594 -19.406 -30.234 1 90.62 215 VAL A O 1
ATOM 1714 N N . GLU A 1 216 ? 10.688 -17.438 -30.406 1 86.38 216 GLU A N 1
ATOM 1715 C CA . GLU A 1 216 ? 10.734 -17.25 -28.953 1 86.38 216 GLU A CA 1
ATOM 1716 C C . GLU A 1 216 ? 9.336 -17.047 -28.375 1 86.38 216 GLU A C 1
ATOM 1718 O O . GLU A 1 216 ? 9.023 -17.547 -27.297 1 86.38 216 GLU A O 1
ATOM 1723 N N . GLU A 1 217 ? 8.5 -16.297 -29.141 1 90 217 GLU A N 1
ATOM 1724 C CA . GLU A 1 217 ? 7.113 -16.109 -28.734 1 90 217 GLU A CA 1
ATOM 1725 C C . GLU A 1 217 ? 6.367 -17.438 -28.656 1 90 217 GLU A C 1
ATOM 1727 O O . GLU A 1 217 ? 5.676 -17.703 -27.672 1 90 217 GLU A O 1
ATOM 1732 N N . GLY A 1 218 ? 6.547 -18.172 -29.688 1 91.75 218 GLY A N 1
ATOM 1733 C CA . GLY A 1 218 ? 5.906 -19.484 -29.703 1 91.75 218 GLY A CA 1
ATOM 1734 C C . GLY A 1 218 ? 6.34 -20.375 -28.562 1 91.75 218 GLY A C 1
ATOM 1735 O O . GLY A 1 218 ? 5.516 -21.062 -27.953 1 91.75 218 GLY A O 1
ATOM 1736 N N . ARG A 1 219 ? 7.574 -20.359 -28.266 1 90.12 219 ARG A N 1
ATOM 1737 C CA . ARG A 1 219 ? 8.117 -21.188 -27.188 1 90.12 219 ARG A CA 1
ATOM 1738 C C . ARG A 1 219 ? 7.562 -20.75 -25.828 1 90.12 219 ARG A C 1
ATOM 1740 O O . ARG A 1 219 ? 7.27 -21.594 -24.984 1 90.12 219 ARG A O 1
ATOM 1747 N N . LEU A 1 220 ? 7.477 -19.484 -25.703 1 90 220 LEU A N 1
ATOM 1748 C CA . LEU A 1 220 ? 6.934 -18.953 -24.453 1 90 220 LEU A CA 1
ATOM 1749 C C . LEU A 1 220 ? 5.496 -19.422 -24.25 1 90 220 LEU A C 1
ATOM 1751 O O . LEU A 1 220 ? 5.152 -19.906 -23.172 1 90 220 LEU A O 1
ATOM 1755 N N . VAL A 1 221 ? 4.703 -19.281 -25.281 1 92.81 221 VAL A N 1
ATOM 1756 C CA . VAL A 1 221 ? 3.297 -19.672 -25.219 1 92.81 221 VAL A CA 1
ATOM 1757 C C . VAL A 1 221 ? 3.18 -21.172 -24.984 1 92.81 221 VAL A C 1
ATOM 1759 O O . VAL A 1 221 ? 2.418 -21.609 -24.109 1 92.81 221 VAL A O 1
ATOM 1762 N N . TYR A 1 222 ? 3.961 -21.891 -25.672 1 94.25 222 TYR A N 1
ATOM 1763 C CA . TYR A 1 222 ? 3.936 -23.344 -25.562 1 94.25 222 TYR A CA 1
ATOM 1764 C C . TYR A 1 222 ? 4.328 -23.781 -24.156 1 94.25 222 TYR A C 1
ATOM 1766 O O . TYR A 1 222 ? 3.678 -24.641 -23.562 1 94.25 222 TYR A O 1
ATOM 1774 N N . SER A 1 223 ? 5.34 -23.188 -23.672 1 92.38 223 SER A N 1
ATOM 1775 C CA . SER A 1 223 ? 5.82 -23.531 -22.328 1 92.38 223 SER A CA 1
ATOM 1776 C C . SER A 1 223 ? 4.75 -23.25 -21.281 1 92.38 223 SER A C 1
ATOM 1778 O O . SER A 1 223 ? 4.531 -24.078 -20.391 1 92.38 223 SER A O 1
ATOM 1780 N N . ALA A 1 224 ? 4.07 -22.156 -21.359 1 93.12 224 ALA A N 1
ATOM 1781 C CA . ALA A 1 224 ? 3.02 -21.797 -20.406 1 93.12 224 ALA A CA 1
ATOM 1782 C C . ALA A 1 224 ? 1.857 -22.781 -20.484 1 93.12 224 ALA A C 1
ATOM 1784 O O . ALA A 1 224 ? 1.293 -23.172 -19.469 1 93.12 224 ALA A O 1
ATOM 1785 N N . HIS A 1 225 ? 1.538 -23.203 -21.703 1 94.75 225 HIS A N 1
ATOM 1786 C CA . HIS A 1 225 ? 0.404 -24.094 -21.906 1 94.75 225 HIS A CA 1
ATOM 1787 C C . HIS A 1 225 ? 0.763 -25.531 -21.531 1 94.75 225 HIS A C 1
ATOM 1789 O O . HIS A 1 225 ? -0.111 -26.312 -21.141 1 94.75 225 HIS A O 1
ATOM 1795 N N . ARG A 1 226 ? 1.995 -25.828 -21.609 1 94 226 ARG A N 1
ATOM 1796 C CA . ARG A 1 226 ? 2.438 -27.156 -21.219 1 94 226 ARG A CA 1
ATOM 1797 C C . ARG A 1 226 ? 2.412 -27.328 -19.703 1 94 226 ARG A C 1
ATOM 1799 O O . ARG A 1 226 ? 2.299 -28.438 -19.203 1 94 226 ARG A O 1
ATOM 1806 N N . ASN A 1 227 ? 2.533 -26.188 -19.031 1 93 227 ASN A N 1
ATOM 1807 C CA . ASN A 1 227 ? 2.529 -26.203 -17.578 1 93 227 ASN A CA 1
ATOM 1808 C C . ASN A 1 227 ? 1.587 -25.141 -17.016 1 93 227 ASN A C 1
ATOM 1810 O O . ASN A 1 227 ? 2.025 -24.234 -16.312 1 93 227 ASN A O 1
ATOM 1814 N N . PRO A 1 228 ? 0.327 -25.328 -17.328 1 94.69 228 PRO A N 1
ATOM 1815 C CA . PRO A 1 228 ? -0.621 -24.328 -16.844 1 94.69 228 PRO A CA 1
ATOM 1816 C C . PRO A 1 228 ? -0.682 -24.25 -15.312 1 94.69 228 PRO A C 1
ATOM 1818 O O . PRO A 1 228 ? -0.532 -25.281 -14.641 1 94.69 228 PRO A O 1
ATOM 1821 N N . LYS A 1 229 ? -0.872 -23.062 -14.789 1 94.44 229 LYS A N 1
ATOM 1822 C CA . LYS A 1 229 ? -0.775 -22.875 -13.344 1 94.44 229 LYS A CA 1
ATOM 1823 C C . LYS A 1 229 ? -1.833 -21.891 -12.852 1 94.44 229 LYS A C 1
ATOM 1825 O O . LYS A 1 229 ? -2.098 -20.875 -13.5 1 94.44 229 LYS A O 1
ATOM 1830 N N . PHE A 1 230 ? -2.371 -22.234 -11.672 1 95.56 230 PHE A N 1
ATOM 1831 C CA . PHE A 1 230 ? -3.107 -21.25 -10.906 1 95.56 230 PHE A CA 1
ATOM 1832 C C . PHE A 1 230 ? -2.15 -20.281 -10.203 1 95.56 230 PHE A C 1
ATOM 1834 O O . PHE A 1 230 ? -0.962 -20.578 -10.062 1 95.56 230 PHE A O 1
ATOM 1841 N N . VAL A 1 231 ? -2.725 -19.109 -9.82 1 97.69 231 VAL A N 1
ATOM 1842 C CA . VAL A 1 231 ? -1.911 -18.203 -9 1 97.69 231 VAL A CA 1
ATOM 1843 C C . VAL A 1 231 ? -1.438 -18.938 -7.75 1 97.69 231 VAL A C 1
ATOM 1845 O O . VAL A 1 231 ? -0.339 -18.688 -7.25 1 97.69 231 VAL A O 1
ATOM 1848 N N . GLU A 1 232 ? -2.18 -19.906 -7.266 1 97.5 232 GLU A N 1
ATOM 1849 C CA . GLU A 1 232 ? -1.828 -20.703 -6.098 1 97.5 232 GLU A CA 1
ATOM 1850 C C . GLU A 1 232 ? -0.595 -21.562 -6.371 1 97.5 232 GLU A C 1
ATOM 1852 O O . GLU A 1 232 ? 0.295 -21.656 -5.523 1 97.5 232 GLU A O 1
ATOM 1857 N N . ASP A 1 233 ? -0.566 -22.156 -7.527 1 96.56 233 ASP A N 1
ATOM 1858 C CA . ASP A 1 233 ? 0.587 -22.969 -7.906 1 96.56 233 ASP A CA 1
ATOM 1859 C C . ASP A 1 233 ? 1.86 -22.125 -7.949 1 96.56 233 ASP A C 1
ATOM 1861 O O . ASP A 1 233 ? 2.912 -22.562 -7.473 1 96.56 233 ASP A O 1
ATOM 1865 N N . VAL A 1 234 ? 1.68 -20.969 -8.492 1 96.94 234 VAL A N 1
ATOM 1866 C CA . VAL A 1 234 ? 2.818 -20.078 -8.695 1 96.94 234 VAL A CA 1
ATOM 1867 C C . VAL A 1 234 ? 3.438 -19.719 -7.344 1 96.94 234 VAL A C 1
ATOM 1869 O O . VAL A 1 234 ? 4.648 -19.859 -7.152 1 96.94 234 VAL A O 1
ATOM 1872 N N . VAL A 1 235 ? 2.609 -19.312 -6.391 1 98.19 235 VAL A N 1
ATOM 1873 C CA . VAL A 1 235 ? 3.154 -18.859 -5.113 1 98.19 235 VAL A CA 1
ATOM 1874 C C . VAL A 1 235 ? 3.754 -20.047 -4.359 1 98.19 235 VAL A C 1
ATOM 1876 O O . VAL A 1 235 ? 4.77 -19.906 -3.678 1 98.19 235 VAL A O 1
ATOM 1879 N N . ARG A 1 236 ? 3.139 -21.203 -4.484 1 97.56 236 ARG A N 1
ATOM 1880 C CA . ARG A 1 236 ? 3.678 -22.391 -3.824 1 97.56 236 ARG A CA 1
ATOM 1881 C C . ARG A 1 236 ? 5.055 -22.734 -4.375 1 97.56 236 ARG A C 1
ATOM 1883 O O . ARG A 1 236 ? 5.984 -23.016 -3.611 1 97.56 236 ARG A O 1
ATOM 1890 N N . GLU A 1 237 ? 5.176 -22.75 -5.684 1 96.88 237 GLU A N 1
ATOM 1891 C CA . GLU A 1 237 ? 6.43 -23.125 -6.324 1 96.88 237 GLU A CA 1
ATOM 1892 C C . GLU A 1 237 ? 7.551 -22.156 -5.973 1 96.88 237 GLU A C 1
ATOM 1894 O O . GLU A 1 237 ? 8.672 -22.578 -5.684 1 96.88 237 GLU A O 1
ATOM 1899 N N . ILE A 1 238 ? 7.223 -20.891 -5.969 1 97.81 238 ILE A N 1
ATOM 1900 C CA . ILE A 1 238 ? 8.234 -19.891 -5.684 1 97.81 238 ILE A CA 1
ATOM 1901 C C . ILE A 1 238 ? 8.648 -19.969 -4.215 1 97.81 238 ILE A C 1
ATOM 1903 O O . ILE A 1 238 ? 9.844 -19.922 -3.895 1 97.81 238 ILE A O 1
ATOM 1907 N N . ALA A 1 239 ? 7.668 -20.062 -3.33 1 97.88 239 ALA A N 1
ATOM 1908 C CA . ALA A 1 239 ? 7.969 -20.172 -1.905 1 97.88 239 ALA A CA 1
ATOM 1909 C C . ALA A 1 239 ? 8.859 -21.375 -1.62 1 97.88 239 ALA A C 1
ATOM 1911 O O . ALA A 1 239 ? 9.844 -21.281 -0.884 1 97.88 239 ALA A O 1
ATOM 1912 N N . TYR A 1 240 ? 8.477 -22.469 -2.227 1 96.12 240 TYR A N 1
ATOM 1913 C CA . TYR A 1 240 ? 9.234 -23.703 -2.049 1 96.12 240 TYR A CA 1
ATOM 1914 C C . TYR A 1 240 ? 10.664 -23.547 -2.539 1 96.12 240 TYR A C 1
ATOM 1916 O O . TYR A 1 240 ? 11.617 -23.875 -1.825 1 96.12 240 TYR A O 1
ATOM 1924 N N . GLU A 1 241 ? 10.82 -23.031 -3.748 1 96.75 241 GLU A N 1
ATOM 1925 C CA . GLU A 1 241 ? 12.148 -22.859 -4.336 1 96.75 241 GLU A CA 1
ATOM 1926 C C . GLU A 1 241 ? 12.992 -21.875 -3.527 1 96.75 241 GLU A C 1
ATOM 1928 O O . GLU A 1 241 ? 14.188 -22.094 -3.332 1 96.75 241 GLU A O 1
ATOM 1933 N N . ALA A 1 242 ? 12.391 -20.812 -3.072 1 97.62 242 ALA A N 1
ATOM 1934 C CA . ALA A 1 242 ? 13.102 -19.828 -2.271 1 97.62 242 ALA A CA 1
ATOM 1935 C C . ALA A 1 242 ? 13.672 -20.438 -1.001 1 97.62 242 ALA A C 1
ATOM 1937 O O . ALA A 1 242 ? 14.844 -20.266 -0.685 1 97.62 242 ALA A O 1
ATOM 1938 N N . ALA A 1 243 ? 12.875 -21.188 -0.316 1 95.56 243 ALA A N 1
ATOM 1939 C CA . ALA A 1 243 ? 13.312 -21.812 0.933 1 95.56 243 ALA A CA 1
ATOM 1940 C C . ALA A 1 243 ? 14.422 -22.828 0.683 1 95.56 243 ALA A C 1
ATOM 1942 O O . ALA A 1 243 ? 15.312 -23 1.519 1 95.56 243 ALA A O 1
ATOM 1943 N N . ARG A 1 244 ? 14.328 -23.438 -0.412 1 94.19 244 ARG A N 1
ATOM 1944 C CA . ARG A 1 244 ? 15.258 -24.516 -0.749 1 94.19 244 ARG A CA 1
ATOM 1945 C C . ARG A 1 244 ? 16.625 -23.938 -1.099 1 94.19 244 ARG A C 1
ATOM 1947 O O . ARG A 1 244 ? 17.656 -24.484 -0.67 1 94.19 244 ARG A O 1
ATOM 1954 N N . VAL A 1 245 ? 16.672 -22.844 -1.796 1 95.44 245 VAL A N 1
ATOM 1955 C CA . VAL A 1 245 ? 17.938 -22.453 -2.41 1 95.44 245 VAL A CA 1
ATOM 1956 C C . VAL A 1 245 ? 18.531 -21.266 -1.67 1 95.44 245 VAL A C 1
ATOM 1958 O O . VAL A 1 245 ? 19.734 -21.031 -1.72 1 95.44 245 VAL A O 1
ATOM 1961 N N . LEU A 1 246 ? 17.625 -20.5 -1.042 1 96 246 LEU A N 1
ATOM 1962 C CA . LEU A 1 246 ? 18.141 -19.328 -0.377 1 96 246 LEU A CA 1
ATOM 1963 C C . LEU A 1 246 ? 18.766 -19.688 0.973 1 96 246 LEU A C 1
ATOM 1965 O O . LEU A 1 246 ? 18.141 -20.391 1.772 1 96 246 LEU A O 1
ATOM 1969 N N . GLY A 1 247 ? 19.969 -19.328 1.294 1 94.75 247 GLY A N 1
ATOM 1970 C CA . GLY A 1 247 ? 20.672 -19.625 2.531 1 94.75 247 GLY A CA 1
ATOM 1971 C C . GLY A 1 247 ? 20.359 -18.656 3.648 1 94.75 247 GLY A C 1
ATOM 1972 O O . GLY A 1 247 ? 21.266 -18.172 4.336 1 94.75 247 GLY A O 1
ATOM 1973 N N . VAL A 1 248 ? 19.047 -18.344 3.848 1 96.06 248 VAL A N 1
ATOM 1974 C CA . VAL A 1 248 ? 18.656 -17.422 4.906 1 96.06 248 VAL A CA 1
ATOM 1975 C C . VAL A 1 248 ? 18.344 -18.188 6.184 1 96.06 248 VAL A C 1
ATOM 1977 O O . VAL A 1 248 ? 18.047 -19.391 6.133 1 96.06 248 VAL A O 1
ATOM 1980 N N . PRO A 1 249 ? 18.406 -17.531 7.41 1 96.75 249 PRO A N 1
ATOM 1981 C CA . PRO A 1 249 ? 18.047 -18.188 8.664 1 96.75 249 PRO A CA 1
ATOM 1982 C C . PRO A 1 249 ? 16.594 -18.656 8.695 1 96.75 249 PRO A C 1
ATOM 1984 O O . PRO A 1 249 ? 15.766 -18.141 7.941 1 96.75 249 PRO A O 1
ATOM 1987 N N . ASP A 1 250 ? 16.25 -19.578 9.547 1 96.31 250 ASP A N 1
ATOM 1988 C CA . ASP A 1 250 ? 14.922 -20.172 9.648 1 96.31 250 ASP A CA 1
ATOM 1989 C C . ASP A 1 250 ? 13.875 -19.109 10 1 96.31 250 ASP A C 1
ATOM 1991 O O . ASP A 1 250 ? 12.719 -19.203 9.586 1 96.31 250 ASP A O 1
ATOM 1995 N N . GLU A 1 251 ? 14.297 -18.094 10.703 1 96.56 251 GLU A N 1
ATOM 1996 C CA . GLU A 1 251 ? 13.359 -17.078 11.18 1 96.56 251 GLU A CA 1
ATOM 1997 C C . GLU A 1 251 ? 13.062 -16.047 10.102 1 96.56 251 GLU A C 1
ATOM 1999 O O . GLU A 1 251 ? 12.141 -15.242 10.234 1 96.56 251 GLU A O 1
ATOM 2004 N N . ALA A 1 252 ? 13.805 -16.078 9 1 97.31 252 ALA A N 1
ATOM 2005 C CA . ALA A 1 252 ? 13.602 -15.102 7.926 1 97.31 252 ALA A CA 1
ATOM 2006 C C . ALA A 1 252 ? 12.234 -15.281 7.273 1 97.31 252 ALA A C 1
ATOM 2008 O O . ALA A 1 252 ? 11.836 -16.406 6.957 1 97.31 252 ALA A O 1
ATOM 2009 N N . THR A 1 253 ? 11.594 -14.219 7.117 1 98.12 253 THR A N 1
ATOM 2010 C CA . THR A 1 253 ? 10.289 -14.258 6.461 1 98.12 253 THR A CA 1
ATOM 2011 C C . THR A 1 253 ? 10.453 -14.383 4.949 1 98.12 253 THR A C 1
ATOM 2013 O O . THR A 1 253 ? 11.344 -13.766 4.363 1 98.12 253 THR A O 1
ATOM 2016 N N . ILE A 1 254 ? 9.594 -15.156 4.324 1 98.06 254 ILE A N 1
ATOM 2017 C CA . ILE A 1 254 ? 9.445 -15.289 2.879 1 98.06 254 ILE A CA 1
ATOM 2018 C C . ILE A 1 254 ? 8.008 -14.977 2.477 1 98.06 254 ILE A C 1
ATOM 2020 O O . ILE A 1 254 ? 7.074 -15.672 2.885 1 98.06 254 ILE A O 1
ATOM 2024 N N . LYS A 1 255 ? 7.875 -13.93 1.748 1 98.75 255 LYS A N 1
ATOM 2025 C CA . LYS A 1 255 ? 6.574 -13.516 1.241 1 98.75 255 LYS A CA 1
ATOM 2026 C C . LYS A 1 255 ? 6.516 -13.609 -0.281 1 98.75 255 LYS A C 1
ATOM 2028 O O . LYS A 1 255 ? 7.387 -13.078 -0.974 1 98.75 255 LYS A O 1
ATOM 2033 N N . VAL A 1 256 ? 5.512 -14.281 -0.792 1 98.75 256 VAL A N 1
ATOM 2034 C CA . VAL A 1 256 ? 5.316 -14.43 -2.23 1 98.75 256 VAL A CA 1
ATOM 2035 C C . VAL A 1 256 ? 3.883 -14.055 -2.6 1 98.75 256 VAL A C 1
ATOM 2037 O O . VAL A 1 256 ? 2.938 -14.406 -1.891 1 98.75 256 VAL A O 1
ATOM 2040 N N . SER A 1 257 ? 3.768 -13.328 -3.635 1 98.81 257 SER A N 1
ATOM 2041 C CA . SER A 1 257 ? 2.436 -13.055 -4.164 1 98.81 257 SER A CA 1
ATOM 2042 C C . SER A 1 257 ? 2.396 -13.211 -5.68 1 98.81 257 SER A C 1
ATOM 2044 O O . SER A 1 257 ? 3.428 -13.102 -6.348 1 98.81 257 SER A O 1
ATOM 2046 N N . SER A 1 258 ? 1.299 -13.523 -6.16 1 98.62 258 SER A N 1
ATOM 2047 C CA . SER A 1 258 ? 0.993 -13.641 -7.582 1 98.62 258 SER A CA 1
ATOM 2048 C C . SER A 1 258 ? -0.341 -12.984 -7.918 1 98.62 258 SER A C 1
ATOM 2050 O O . SER A 1 258 ? -1.361 -13.281 -7.297 1 98.62 258 SER A O 1
ATOM 2052 N N . GLU A 1 259 ? -0.323 -12.117 -8.797 1 98.5 259 GLU A N 1
ATOM 2053 C CA . GLU A 1 259 ? -1.527 -11.438 -9.266 1 98.5 259 GLU A CA 1
ATOM 2054 C C . GLU A 1 259 ? -1.68 -11.57 -10.781 1 98.5 259 GLU A C 1
ATOM 2056 O O . GLU A 1 259 ? -0.807 -11.141 -11.539 1 98.5 259 GLU A O 1
ATOM 2061 N N . SER A 1 260 ? -2.764 -12.125 -11.156 1 97.38 260 SER A N 1
ATOM 2062 C CA . SER A 1 260 ? -3.027 -12.336 -12.578 1 97.38 260 SER A CA 1
ATOM 2063 C C . SER A 1 260 ? -4.094 -11.375 -13.094 1 97.38 260 SER A C 1
ATOM 2065 O O . SER A 1 260 ? -5.18 -11.281 -12.516 1 97.38 260 SER A O 1
ATOM 2067 N N . ASP A 1 261 ? -3.777 -10.719 -14.148 1 95.31 261 ASP A N 1
ATOM 2068 C CA . ASP A 1 261 ? -4.75 -9.914 -14.883 1 95.31 261 ASP A CA 1
ATOM 2069 C C . ASP A 1 261 ? -5.648 -10.797 -15.75 1 95.31 261 ASP A C 1
ATOM 2071 O O . ASP A 1 261 ? -5.434 -10.906 -16.953 1 95.31 261 ASP A O 1
ATOM 2075 N N . GLU A 1 262 ? -6.672 -11.188 -15.203 1 92.75 262 GLU A N 1
ATOM 2076 C CA . GLU A 1 262 ? -7.488 -12.188 -15.883 1 92.75 262 GLU A CA 1
ATOM 2077 C C . GLU A 1 262 ? -8.016 -11.656 -17.219 1 92.75 262 GLU A C 1
ATOM 2079 O O . GLU A 1 262 ? -8.578 -10.562 -17.266 1 92.75 262 GLU A O 1
ATOM 2084 N N . SER A 1 263 ? -7.922 -12.508 -18.203 1 92.19 263 SER A N 1
ATOM 2085 C CA . SER A 1 263 ? -8.32 -12.094 -19.547 1 92.19 263 SER A CA 1
ATOM 2086 C C . SER A 1 263 ? -9.82 -12.297 -19.766 1 92.19 263 SER A C 1
ATOM 2088 O O . SER A 1 263 ? -10.391 -11.75 -20.719 1 92.19 263 SER A O 1
ATOM 2090 N N . ILE A 1 264 ? -10.469 -13 -18.938 1 91.81 264 ILE A N 1
ATOM 2091 C CA . ILE A 1 264 ? -11.867 -13.312 -19.188 1 91.81 264 ILE A CA 1
ATOM 2092 C C . ILE A 1 264 ? -12.742 -12.695 -18.094 1 91.81 264 ILE A C 1
ATOM 2094 O O . ILE A 1 264 ? -13.961 -12.914 -18.062 1 91.81 264 ILE A O 1
ATOM 2098 N N . HIS A 1 265 ? -12.156 -12.078 -17.156 1 90.88 265 HIS A N 1
ATOM 2099 C CA . HIS A 1 265 ? -12.867 -11.414 -16.062 1 90.88 265 HIS A CA 1
ATOM 2100 C C . HIS A 1 265 ? -12.367 -9.984 -15.875 1 90.88 265 HIS A C 1
ATOM 2102 O O . HIS A 1 265 ? -11.18 -9.711 -16.078 1 90.88 265 HIS A O 1
ATOM 2108 N N . PRO A 1 266 ? -13.211 -9.086 -15.484 1 90.69 266 PRO A N 1
ATOM 2109 C CA . PRO A 1 266 ? -12.781 -7.707 -15.25 1 90.69 266 PRO A CA 1
ATOM 2110 C C . PRO A 1 266 ? -12.141 -7.508 -13.883 1 90.69 266 PRO A C 1
ATOM 2112 O O . PRO A 1 266 ? -12.336 -6.469 -13.25 1 90.69 266 PRO A O 1
ATOM 2115 N N . HIS A 1 267 ? -11.68 -8.539 -13.305 1 93.88 267 HIS A N 1
ATOM 2116 C CA . HIS A 1 267 ? -10.961 -8.508 -12.031 1 93.88 267 HIS A CA 1
ATOM 2117 C C . HIS A 1 267 ? -9.742 -9.422 -12.062 1 93.88 267 HIS A C 1
ATOM 2119 O O . HIS A 1 267 ? -9.57 -10.203 -13 1 93.88 267 HIS A O 1
ATOM 2125 N N . ASN A 1 268 ? -8.953 -9.242 -11.109 1 97.19 268 ASN A N 1
ATOM 2126 C CA . ASN A 1 268 ? -7.719 -10.023 -11.062 1 97.19 268 ASN A CA 1
ATOM 2127 C C . ASN A 1 268 ? -7.844 -11.203 -10.102 1 97.19 268 ASN A C 1
ATOM 2129 O O . ASN A 1 268 ? -8.664 -11.18 -9.18 1 97.19 268 ASN A O 1
ATOM 2133 N N . ALA A 1 269 ? -7.059 -12.242 -10.367 1 97.5 269 ALA A N 1
ATOM 2134 C CA . ALA A 1 269 ? -6.828 -13.328 -9.414 1 97.5 269 ALA A CA 1
ATOM 2135 C C . ALA A 1 269 ? -5.562 -13.078 -8.602 1 97.5 269 ALA A C 1
ATOM 2137 O O . ALA A 1 269 ? -4.57 -12.555 -9.125 1 97.5 269 ALA A O 1
ATOM 2138 N N . TYR A 1 270 ? -5.648 -13.469 -7.348 1 98.5 270 TYR A N 1
ATOM 2139 C CA . TYR A 1 270 ? -4.539 -13.148 -6.453 1 98.5 270 TYR A CA 1
ATOM 2140 C C . TYR A 1 270 ? -4.301 -14.281 -5.461 1 98.5 270 TYR A C 1
ATOM 2142 O O . TYR A 1 270 ? -5.246 -14.906 -4.984 1 98.5 270 TYR A O 1
ATOM 2150 N N . ALA A 1 271 ? -3.029 -14.492 -5.148 1 98.75 271 ALA A N 1
ATOM 2151 C CA . ALA A 1 271 ? -2.627 -15.406 -4.082 1 98.75 271 ALA A CA 1
ATOM 2152 C C . ALA A 1 271 ? -1.373 -14.906 -3.373 1 98.75 271 ALA A C 1
ATOM 2154 O O . ALA A 1 271 ? -0.519 -14.258 -3.986 1 98.75 271 ALA A O 1
ATOM 2155 N N . GLU A 1 272 ? -1.271 -15.25 -2.08 1 98.81 272 GLU A N 1
ATOM 2156 C CA . GLU A 1 272 ? -0.122 -14.797 -1.303 1 98.81 272 GLU A CA 1
ATOM 2157 C C . GLU A 1 272 ? 0.232 -15.797 -0.205 1 98.81 272 GLU A C 1
ATOM 2159 O O . GLU A 1 272 ? -0.654 -16.344 0.457 1 98.81 272 GLU A O 1
ATOM 2164 N N . ILE A 1 273 ? 1.494 -16.062 -0.064 1 98.5 273 ILE A N 1
ATOM 2165 C CA . ILE A 1 273 ? 2.055 -16.828 1.048 1 98.5 273 ILE A CA 1
ATOM 2166 C C . ILE A 1 273 ? 2.967 -15.93 1.878 1 98.5 273 ILE A C 1
ATOM 2168 O O . ILE A 1 273 ? 3.809 -15.211 1.331 1 98.5 273 ILE A O 1
ATOM 2172 N N . ASP A 1 274 ? 2.762 -15.82 3.121 1 98.12 274 ASP A N 1
ATOM 2173 C CA . ASP A 1 274 ? 3.59 -15.117 4.094 1 98.12 274 ASP A CA 1
ATOM 2174 C C . ASP A 1 274 ? 3.988 -16.031 5.246 1 98.12 274 ASP A C 1
ATOM 2176 O O . ASP A 1 274 ? 3.182 -16.312 6.141 1 98.12 274 ASP A O 1
ATOM 2180 N N . THR A 1 275 ? 5.188 -16.484 5.215 1 97 275 THR A N 1
ATOM 2181 C CA . THR A 1 275 ? 5.645 -17.453 6.207 1 97 275 THR A CA 1
ATOM 2182 C C . THR A 1 275 ? 7.148 -17.328 6.434 1 97 275 THR A C 1
ATOM 2184 O O . THR A 1 275 ? 7.742 -16.297 6.121 1 97 275 THR A O 1
ATOM 2187 N N . THR A 1 276 ? 7.77 -18.344 7.121 1 97.38 276 THR A N 1
ATOM 2188 C CA . THR A 1 276 ? 9.203 -18.297 7.387 1 97.38 276 THR A CA 1
ATOM 2189 C C . THR A 1 276 ? 9.93 -19.406 6.621 1 97.38 276 THR A C 1
ATOM 2191 O O . THR A 1 276 ? 9.32 -20.406 6.242 1 97.38 276 THR A O 1
ATOM 2194 N N . ALA A 1 277 ? 11.18 -19.109 6.406 1 96.19 277 ALA A N 1
ATOM 2195 C CA . ALA A 1 277 ? 12.008 -20.125 5.754 1 96.19 277 ALA A CA 1
ATOM 2196 C C . ALA A 1 277 ? 11.961 -21.438 6.512 1 96.19 277 ALA A C 1
ATOM 2198 O O . ALA A 1 277 ? 11.859 -22.516 5.902 1 96.19 277 ALA A O 1
ATOM 2199 N N . GLY A 1 278 ? 11.992 -21.344 7.844 1 95.44 278 GLY A N 1
ATOM 2200 C CA . GLY A 1 278 ? 11.945 -22.547 8.656 1 95.44 278 GLY A CA 1
ATOM 2201 C C . GLY A 1 278 ? 10.68 -23.359 8.461 1 95.44 278 GLY A C 1
ATOM 2202 O O . GLY A 1 278 ? 10.727 -24.578 8.359 1 95.44 278 GLY A O 1
ATOM 2203 N N . GLU A 1 279 ? 9.562 -22.719 8.414 1 95.06 279 GLU A N 1
ATOM 2204 C CA . GLU A 1 279 ? 8.281 -23.391 8.203 1 95.06 279 GLU A CA 1
ATOM 2205 C C . GLU A 1 279 ? 8.242 -24.094 6.848 1 95.06 279 GLU A C 1
ATOM 2207 O O . GLU A 1 279 ? 7.727 -25.203 6.73 1 95.06 279 GLU A O 1
ATOM 2212 N N . LEU A 1 280 ? 8.781 -23.5 5.855 1 95.38 280 LEU A N 1
ATOM 2213 C CA . LEU A 1 280 ? 8.789 -24.062 4.512 1 95.38 280 LEU A CA 1
ATOM 2214 C C . LEU A 1 280 ? 9.727 -25.25 4.422 1 95.38 280 LEU A C 1
ATOM 2216 O O . LEU A 1 280 ? 9.438 -26.234 3.725 1 95.38 280 LEU A O 1
ATOM 2220 N N . ARG A 1 281 ? 10.828 -25.172 5.117 1 93.38 281 ARG A N 1
ATOM 2221 C CA . ARG A 1 281 ? 11.828 -26.219 5.059 1 93.38 281 ARG A CA 1
ATOM 2222 C C . ARG A 1 281 ? 11.328 -27.484 5.762 1 93.38 281 ARG A C 1
ATOM 2224 O O . ARG A 1 281 ? 11.789 -28.594 5.469 1 93.38 281 ARG A O 1
ATOM 2231 N N . LYS A 1 282 ? 10.383 -27.328 6.676 1 89.88 282 LYS A N 1
ATOM 2232 C CA . LYS A 1 282 ? 9.797 -28.469 7.355 1 89.88 282 LYS A CA 1
ATOM 2233 C C . LYS A 1 282 ? 8.875 -29.25 6.418 1 89.88 282 LYS A C 1
ATOM 2235 O O . LYS A 1 282 ? 8.562 -30.422 6.672 1 89.88 282 LYS A O 1
ATOM 2240 N N . LEU A 1 283 ? 8.367 -28.531 5.441 1 81.06 283 LEU A N 1
ATOM 2241 C CA . LEU A 1 283 ? 7.402 -29.156 4.539 1 81.06 283 LEU A CA 1
ATOM 2242 C C . LEU A 1 283 ? 8.078 -30.219 3.686 1 81.06 283 LEU A C 1
ATOM 2244 O O . LEU A 1 283 ? 9.242 -30.078 3.307 1 81.06 283 LEU A O 1
ATOM 2248 N N . HIS A 1 284 ? 8.383 -31.688 4.141 1 57.88 284 HIS A N 1
ATOM 2249 C CA . HIS A 1 284 ? 8.906 -32.875 3.465 1 57.88 284 HIS A CA 1
ATOM 2250 C C . HIS A 1 284 ? 8.461 -32.906 2.008 1 57.88 284 HIS A C 1
ATOM 2252 O O . HIS A 1 284 ? 7.398 -33.469 1.697 1 57.88 284 HIS A O 1
ATOM 2258 N N . LEU A 1 285 ? 8.82 -31.969 1.262 1 50.84 285 LEU A N 1
ATOM 2259 C CA . LEU A 1 285 ? 8.32 -32.094 -0.102 1 50.84 285 LEU A CA 1
ATOM 2260 C C . LEU A 1 285 ? 8.594 -33.469 -0.667 1 50.84 285 LEU A C 1
ATOM 2262 O O . LEU A 1 285 ? 9.742 -33.938 -0.678 1 50.84 285 LEU A O 1
ATOM 2266 N N . HIS A 1 286 ? 7.863 -34.562 -0.164 1 42.44 286 HIS A N 1
ATOM 2267 C CA . HIS A 1 286 ? 7.879 -35.812 -0.876 1 42.44 286 HIS A CA 1
ATOM 2268 C C . HIS A 1 286 ? 7.332 -35.656 -2.291 1 42.44 286 HIS A C 1
ATOM 2270 O O . HIS A 1 286 ? 6.449 -34.844 -2.533 1 42.44 286 HIS A O 1
ATOM 2276 N N . MET B 1 1 ? -22.938 -36.281 -19.016 1 31.23 1 MET B N 1
ATOM 2277 C CA . MET B 1 1 ? -22.703 -35.188 -18.094 1 31.23 1 MET B CA 1
ATOM 2278 C C . MET B 1 1 ? -21.219 -34.844 -18.016 1 31.23 1 MET B C 1
ATOM 2280 O O . MET B 1 1 ? -20.406 -35.688 -17.703 1 31.23 1 MET B O 1
ATOM 2284 N N . ILE B 1 2 ? -20.766 -33.969 -18.984 1 43.81 2 ILE B N 1
ATOM 2285 C CA . ILE B 1 2 ? -19.328 -33.688 -19.094 1 43.81 2 ILE B CA 1
ATOM 2286 C C . ILE B 1 2 ? -18.766 -33.344 -17.719 1 43.81 2 ILE B C 1
ATOM 2288 O O . ILE B 1 2 ? -19.266 -32.469 -17.031 1 43.81 2 ILE B O 1
ATOM 2292 N N . ASP B 1 3 ? -18.328 -34.344 -17.047 1 48.53 3 ASP B N 1
ATOM 2293 C CA . ASP B 1 3 ? -17.75 -34.156 -15.719 1 48.53 3 ASP B CA 1
ATOM 2294 C C . ASP B 1 3 ? -16.625 -33.125 -15.742 1 48.53 3 ASP B C 1
ATOM 2296 O O . ASP B 1 3 ? -15.57 -33.375 -16.328 1 48.53 3 ASP B O 1
ATOM 2300 N N . PHE B 1 4 ? -17.078 -31.859 -15.758 1 60.88 4 PHE B N 1
ATOM 2301 C CA . PHE B 1 4 ? -16.031 -30.844 -15.742 1 60.88 4 PHE B CA 1
ATOM 2302 C C . PHE B 1 4 ? -15.141 -30.984 -14.516 1 60.88 4 PHE B C 1
ATOM 2304 O O . PHE B 1 4 ? -15.641 -31.078 -13.391 1 60.88 4 PHE B O 1
ATOM 2311 N N . LEU B 1 5 ? -13.969 -31.641 -14.734 1 65.31 5 LEU B N 1
ATOM 2312 C CA . LEU B 1 5 ? -12.977 -31.859 -13.688 1 65.31 5 LEU B CA 1
ATOM 2313 C C . LEU B 1 5 ? -12.828 -30.609 -12.82 1 65.31 5 LEU B C 1
ATOM 2315 O O . LEU B 1 5 ? -12.695 -29.5 -13.336 1 65.31 5 LEU B O 1
ATOM 2319 N N . ASP B 1 6 ? -13.172 -30.828 -11.516 1 78.69 6 ASP B N 1
ATOM 2320 C CA . ASP B 1 6 ? -12.914 -29.766 -10.539 1 78.69 6 ASP B CA 1
ATOM 2321 C C . ASP B 1 6 ? -11.43 -29.719 -10.18 1 78.69 6 ASP B C 1
ATOM 2323 O O . ASP B 1 6 ? -11.008 -30.281 -9.172 1 78.69 6 ASP B O 1
ATOM 2327 N N . VAL B 1 7 ? -10.609 -29.094 -10.945 1 84.5 7 VAL B N 1
ATOM 2328 C CA . VAL B 1 7 ? -9.156 -29.031 -10.828 1 84.5 7 VAL B CA 1
ATOM 2329 C C . VAL B 1 7 ? -8.773 -28.375 -9.5 1 84.5 7 VAL B C 1
ATOM 2331 O O . VAL B 1 7 ? -7.758 -28.734 -8.898 1 84.5 7 VAL B O 1
ATOM 2334 N N . GLN B 1 8 ? -9.578 -27.516 -8.969 1 86.75 8 GLN B N 1
ATOM 2335 C CA . GLN B 1 8 ? -9.281 -26.766 -7.762 1 86.75 8 GLN B CA 1
ATOM 2336 C C . GLN B 1 8 ? -9.242 -27.672 -6.539 1 86.75 8 GLN B C 1
ATOM 2338 O O . GLN B 1 8 ? -8.516 -27.406 -5.578 1 86.75 8 GLN B O 1
ATOM 2343 N N . LYS B 1 9 ? -9.953 -28.766 -6.594 1 86.81 9 LYS B N 1
ATOM 2344 C CA . LYS B 1 9 ? -10.086 -29.641 -5.434 1 86.81 9 LYS B CA 1
ATOM 2345 C C . LYS B 1 9 ? -8.961 -30.672 -5.391 1 86.81 9 LYS B C 1
ATOM 2347 O O . LYS B 1 9 ? -8.797 -31.375 -4.391 1 86.81 9 LYS B O 1
ATOM 2352 N N . GLU B 1 10 ? -8.211 -30.625 -6.391 1 87.62 10 GLU B N 1
ATOM 2353 C CA . GLU B 1 10 ? -7.121 -31.594 -6.426 1 87.62 10 GLU B CA 1
ATOM 2354 C C . GLU B 1 10 ? -6.051 -31.25 -5.391 1 87.62 10 GLU B C 1
ATOM 2356 O O . GLU B 1 10 ? -5.992 -30.125 -4.895 1 87.62 10 GLU B O 1
ATOM 2361 N N . THR B 1 11 ? -5.289 -32.281 -5.031 1 88.56 11 THR B N 1
ATOM 2362 C CA . THR B 1 11 ? -4.141 -32.062 -4.16 1 88.56 11 THR B CA 1
ATOM 2363 C C . THR B 1 11 ? -2.977 -31.438 -4.934 1 88.56 11 THR B C 1
ATOM 2365 O O . THR B 1 11 ? -2.605 -31.938 -6 1 88.56 11 THR B O 1
ATOM 2368 N N . PRO B 1 12 ? -2.498 -30.406 -4.363 1 89.5 12 PRO B N 1
ATOM 2369 C CA . PRO B 1 12 ? -1.369 -29.797 -5.074 1 89.5 12 PRO B CA 1
ATOM 2370 C C . PRO B 1 12 ? -0.083 -30.609 -4.938 1 89.5 12 PRO B C 1
ATOM 2372 O O . PRO B 1 12 ? 0.081 -31.359 -3.973 1 89.5 12 PRO B O 1
ATOM 2375 N N . ARG B 1 13 ? 0.749 -30.484 -5.898 1 86.56 13 ARG B N 1
ATOM 2376 C CA . ARG B 1 13 ? 2.057 -31.125 -5.852 1 86.56 13 ARG B CA 1
ATOM 2377 C C . ARG B 1 13 ? 2.865 -30.641 -4.656 1 86.56 13 ARG B C 1
ATOM 2379 O O . ARG B 1 13 ? 3.477 -31.438 -3.941 1 86.56 13 ARG B O 1
ATOM 2386 N N . ILE B 1 14 ? 2.887 -29.344 -4.453 1 90.75 14 ILE B N 1
ATOM 2387 C CA . ILE B 1 14 ? 3.521 -28.734 -3.297 1 90.75 14 ILE B CA 1
ATOM 2388 C C . ILE B 1 14 ? 2.459 -28.328 -2.273 1 90.75 14 ILE B C 1
ATOM 2390 O O . ILE B 1 14 ? 1.64 -27.453 -2.533 1 90.75 14 ILE B O 1
ATOM 2394 N N . ARG B 1 15 ? 2.514 -28.922 -1.137 1 92.44 15 ARG B N 1
ATOM 2395 C CA . ARG B 1 15 ? 1.437 -28.781 -0.162 1 92.44 15 ARG B CA 1
ATOM 2396 C C . ARG B 1 15 ? 1.752 -27.688 0.854 1 92.44 15 ARG B C 1
ATOM 2398 O O . ARG B 1 15 ? 2.041 -27.984 2.018 1 92.44 15 ARG B O 1
ATOM 2405 N N . ILE B 1 16 ? 1.658 -26.531 0.441 1 94.25 16 ILE B N 1
ATOM 2406 C CA . ILE B 1 16 ? 1.81 -25.344 1.279 1 94.25 16 ILE B CA 1
ATOM 2407 C C . ILE B 1 16 ? 0.476 -24.609 1.374 1 94.25 16 ILE B C 1
ATOM 2409 O O . ILE B 1 16 ? -0.159 -24.312 0.355 1 94.25 16 ILE B O 1
ATOM 2413 N N . ALA B 1 17 ? 0.045 -24.375 2.625 1 95.81 17 ALA B N 1
ATOM 2414 C CA . ALA B 1 17 ? -1.159 -23.562 2.809 1 95.81 17 ALA B CA 1
ATOM 2415 C C . ALA B 1 17 ? -0.949 -22.141 2.305 1 95.81 17 ALA B C 1
ATOM 2417 O O . ALA B 1 17 ? 0.163 -21.609 2.369 1 95.81 17 ALA B O 1
ATOM 2418 N N . ILE B 1 18 ? -2.008 -21.562 1.771 1 97.62 18 ILE B N 1
ATOM 2419 C CA . ILE B 1 18 ? -1.925 -20.203 1.249 1 97.62 18 ILE B CA 1
ATOM 2420 C C . ILE B 1 18 ? -2.719 -19.266 2.146 1 97.62 18 ILE B C 1
ATOM 2422 O O . ILE B 1 18 ? -3.865 -19.547 2.502 1 97.62 18 ILE B O 1
ATOM 2426 N N . ASP B 1 19 ? -2.094 -18.109 2.457 1 97.25 19 ASP B N 1
ATOM 2427 C CA . ASP B 1 19 ? -2.672 -17.172 3.414 1 97.25 19 ASP B CA 1
ATOM 2428 C C . ASP B 1 19 ? -3.852 -16.422 2.801 1 97.25 19 ASP B C 1
ATOM 2430 O O . ASP B 1 19 ? -4.867 -16.203 3.463 1 97.25 19 ASP B O 1
ATOM 2434 N N . ARG B 1 20 ? -3.701 -16.031 1.6 1 98.31 20 ARG B N 1
ATOM 2435 C CA . ARG B 1 20 ? -4.727 -15.242 0.917 1 98.31 20 ARG B CA 1
ATOM 2436 C C . ARG B 1 20 ? -4.871 -15.68 -0.538 1 98.31 20 ARG B C 1
ATOM 2438 O O . ARG B 1 20 ? -3.895 -15.68 -1.29 1 98.31 20 ARG B O 1
ATOM 2445 N N . VAL B 1 21 ? -5.988 -16.016 -0.864 1 98.5 21 VAL B N 1
ATOM 2446 C CA . VAL B 1 21 ? -6.371 -16.281 -2.248 1 98.5 21 VAL B CA 1
ATOM 2447 C C . VAL B 1 21 ? -7.707 -15.602 -2.547 1 98.5 21 VAL B C 1
ATOM 2449 O O . VAL B 1 21 ? -8.625 -15.641 -1.724 1 98.5 21 VAL B O 1
ATOM 2452 N N . GLY B 1 22 ? -7.781 -14.922 -3.689 1 97.94 22 GLY B N 1
ATOM 2453 C CA . GLY B 1 22 ? -9.07 -14.336 -4.02 1 97.94 22 GLY B CA 1
ATOM 2454 C C . GLY B 1 22 ? -9.016 -13.422 -5.23 1 97.94 22 GLY B C 1
ATOM 2455 O O . GLY B 1 22 ? -8.305 -13.703 -6.195 1 97.94 22 GLY B O 1
ATOM 2456 N N . VAL B 1 23 ? -9.875 -12.414 -5.168 1 97.88 23 VAL B N 1
ATOM 2457 C CA . VAL B 1 23 ? -10.078 -11.531 -6.312 1 97.88 23 VAL B CA 1
ATOM 2458 C C . VAL B 1 23 ? -9.781 -10.086 -5.91 1 97.88 23 VAL B C 1
ATOM 2460 O O . VAL B 1 23 ? -10.031 -9.688 -4.773 1 97.88 23 VAL B O 1
ATOM 2463 N N . LYS B 1 24 ? -9.25 -9.359 -6.832 1 98.12 24 LYS B N 1
ATOM 2464 C CA . LYS B 1 24 ? -8.953 -7.945 -6.629 1 98.12 24 LYS B CA 1
ATOM 2465 C C . LYS B 1 24 ? -9.664 -7.082 -7.664 1 98.12 24 LYS B C 1
ATOM 2467 O O . LYS B 1 24 ? -9.844 -7.496 -8.812 1 98.12 24 LYS B O 1
ATOM 2472 N N . ASN B 1 25 ? -10.07 -5.887 -7.262 1 97.62 25 ASN B N 1
ATOM 2473 C CA . ASN B 1 25 ? -10.547 -4.812 -8.117 1 97.62 25 ASN B CA 1
ATOM 2474 C C . ASN B 1 25 ? -11.914 -5.137 -8.719 1 97.62 25 ASN B C 1
ATOM 2476 O O . ASN B 1 25 ? -12.141 -4.906 -9.914 1 97.62 25 ASN B O 1
ATOM 2480 N N . ILE B 1 26 ? -12.742 -5.715 -7.867 1 96.69 26 ILE B N 1
ATOM 2481 C CA . ILE B 1 26 ? -14.133 -5.852 -8.266 1 96.69 26 ILE B CA 1
ATOM 2482 C C . ILE B 1 26 ? -14.867 -4.527 -8.047 1 96.69 26 ILE B C 1
ATOM 2484 O O . ILE B 1 26 ? -14.789 -3.943 -6.961 1 96.69 26 ILE B O 1
ATOM 2488 N N . LYS B 1 27 ? -15.641 -4.102 -9.031 1 95.81 27 LYS B N 1
ATOM 2489 C CA . LYS B 1 27 ? -16.266 -2.785 -8.961 1 95.81 27 LYS B CA 1
ATOM 2490 C C . LYS B 1 27 ? -17.797 -2.898 -9 1 95.81 27 LYS B C 1
ATOM 2492 O O . LYS B 1 27 ? -18.344 -3.666 -9.789 1 95.81 27 LYS B O 1
ATOM 2497 N N . PHE B 1 28 ? -18.406 -2.152 -8.07 1 92.81 28 PHE B N 1
ATOM 2498 C CA . PHE B 1 28 ? -19.859 -2.102 -8.031 1 92.81 28 PHE B CA 1
ATOM 2499 C C . PHE B 1 28 ? -20.344 -0.69 -7.719 1 92.81 28 PHE B C 1
ATOM 2501 O O . PHE B 1 28 ? -19.75 0.002 -6.883 1 92.81 28 PHE B O 1
ATOM 2508 N N . PRO B 1 29 ? -21.422 -0.292 -8.328 1 91.69 29 PRO B N 1
ATOM 2509 C CA . PRO B 1 29 ? -22.125 0.895 -7.852 1 91.69 29 PRO B CA 1
ATOM 2510 C C . PRO B 1 29 ? -23.078 0.585 -6.699 1 91.69 29 PRO B C 1
ATOM 2512 O O . PRO B 1 29 ? -23.625 -0.525 -6.613 1 91.69 29 PRO B O 1
ATOM 2515 N N . LEU B 1 30 ? -23.25 1.488 -5.828 1 88.81 30 LEU B N 1
ATOM 2516 C CA . LEU B 1 30 ? -24.172 1.354 -4.707 1 88.81 30 LEU B CA 1
ATOM 2517 C C . LEU B 1 30 ? -24.984 2.631 -4.516 1 88.81 30 LEU B C 1
ATOM 2519 O O . LEU B 1 30 ? -24.422 3.719 -4.395 1 88.81 30 LEU B O 1
ATOM 2523 N N . LYS B 1 31 ? -26.25 2.467 -4.527 1 85.88 31 LYS B N 1
ATOM 2524 C CA . LYS B 1 31 ? -27.141 3.58 -4.211 1 85.88 31 LYS B CA 1
ATOM 2525 C C . LYS B 1 31 ? -27.516 3.576 -2.732 1 85.88 31 LYS B C 1
ATOM 2527 O O . LYS B 1 31 ? -27.891 2.535 -2.188 1 85.88 31 LYS B O 1
ATOM 2532 N N . ILE B 1 32 ? -27.344 4.672 -2.104 1 85.38 32 ILE B N 1
ATOM 2533 C CA . ILE B 1 32 ? -27.719 4.852 -0.705 1 85.38 32 ILE B CA 1
ATOM 2534 C C . ILE B 1 32 ? -28.656 6.051 -0.569 1 85.38 32 ILE B C 1
ATOM 2536 O O . ILE B 1 32 ? -28.188 7.188 -0.429 1 85.38 32 ILE B O 1
ATOM 2540 N N . HIS B 1 33 ? -29.938 5.738 -0.498 1 85.12 33 HIS B N 1
ATOM 2541 C CA . HIS B 1 33 ? -30.938 6.809 -0.479 1 85.12 33 HIS B CA 1
ATOM 2542 C C . HIS B 1 33 ? -30.688 7.809 -1.603 1 85.12 33 HIS B C 1
ATOM 2544 O O . HIS B 1 33 ? -30.719 7.449 -2.781 1 85.12 33 HIS B O 1
ATOM 2550 N N . ASP B 1 34 ? -30.328 9.062 -1.145 1 88.06 34 ASP B N 1
ATOM 2551 C CA . ASP B 1 34 ? -30.094 10.086 -2.154 1 88.06 34 ASP B CA 1
ATOM 2552 C C . ASP B 1 34 ? -28.609 10.172 -2.506 1 88.06 34 ASP B C 1
ATOM 2554 O O . ASP B 1 34 ? -28.219 10.93 -3.4 1 88.06 34 ASP B O 1
ATOM 2558 N N . ASP B 1 35 ? -27.828 9.359 -1.896 1 90.69 35 ASP B N 1
ATOM 2559 C CA . ASP B 1 35 ? -26.391 9.328 -2.139 1 90.69 35 ASP B CA 1
ATOM 2560 C C . ASP B 1 35 ? -26.016 8.188 -3.082 1 90.69 35 ASP B C 1
ATOM 2562 O O . ASP B 1 35 ? -26.859 7.352 -3.416 1 90.69 35 ASP B O 1
ATOM 2566 N N . PHE B 1 36 ? -24.812 8.258 -3.631 1 90.94 36 PHE B N 1
ATOM 2567 C CA . PHE B 1 36 ? -24.281 7.148 -4.414 1 90.94 36 PHE B CA 1
ATOM 2568 C C . PHE B 1 36 ? -22.828 6.887 -4.07 1 90.94 36 PHE B C 1
ATOM 2570 O O . PHE B 1 36 ? -22.125 7.785 -3.607 1 90.94 36 PHE B O 1
ATOM 2577 N N . ALA B 1 37 ? -22.438 5.637 -4.246 1 92.81 37 ALA B N 1
ATOM 2578 C CA . ALA B 1 37 ? -21.062 5.254 -3.99 1 92.81 37 ALA B CA 1
ATOM 2579 C C . ALA B 1 37 ? -20.562 4.246 -5.027 1 92.81 37 ALA B C 1
ATOM 2581 O O . ALA B 1 37 ? -21.359 3.484 -5.586 1 92.81 37 ALA B O 1
ATOM 2582 N N . PHE B 1 38 ? -19.359 4.383 -5.352 1 95.12 38 PHE B N 1
ATOM 2583 C CA . PHE B 1 38 ? -18.672 3.385 -6.156 1 95.12 38 PHE B CA 1
ATOM 2584 C C . PHE B 1 38 ? -17.703 2.58 -5.297 1 95.12 38 PHE B C 1
ATOM 2586 O O . PHE B 1 38 ? -16.812 3.148 -4.645 1 95.12 38 PHE B O 1
ATOM 2593 N N . LEU B 1 39 ? -17.859 1.284 -5.371 1 95.75 39 LEU B N 1
ATOM 2594 C CA . LEU B 1 39 ? -17.047 0.409 -4.535 1 95.75 39 LEU B CA 1
ATOM 2595 C C . LEU B 1 39 ? -16.031 -0.345 -5.371 1 95.75 39 LEU B C 1
ATOM 2597 O O . LEU B 1 39 ? -16.328 -0.789 -6.48 1 95.75 39 LEU B O 1
ATOM 2601 N N . THR B 1 40 ? -14.828 -0.388 -4.992 1 98.12 40 THR B N 1
ATOM 2602 C CA . THR B 1 40 ? -13.789 -1.303 -5.469 1 98.12 40 THR B CA 1
ATOM 2603 C C . THR B 1 40 ? -13.383 -2.277 -4.367 1 98.12 40 THR B C 1
ATOM 2605 O O . THR B 1 40 ? -12.914 -1.86 -3.305 1 98.12 40 THR B O 1
ATOM 2608 N N . LEU B 1 41 ? -13.492 -3.59 -4.676 1 97.94 41 LEU B N 1
ATOM 2609 C CA . LEU B 1 41 ? -13.398 -4.562 -3.594 1 97.94 41 LEU B CA 1
ATOM 2610 C C . LEU B 1 41 ? -12.336 -5.613 -3.895 1 97.94 41 LEU B C 1
ATOM 2612 O O . LEU B 1 41 ? -12.164 -6.012 -5.051 1 97.94 41 LEU B O 1
ATOM 2616 N N . ASN B 1 42 ? -11.641 -6.004 -2.875 1 98.69 42 ASN B N 1
ATOM 2617 C CA . ASN B 1 42 ? -10.812 -7.207 -2.82 1 98.69 42 ASN B CA 1
ATOM 2618 C C . ASN B 1 42 ? -11.328 -8.195 -1.778 1 98.69 42 ASN B C 1
ATOM 2620 O O . ASN B 1 42 ? -11.75 -7.793 -0.692 1 98.69 42 ASN B O 1
ATOM 2624 N N . LEU B 1 43 ? -11.375 -9.406 -2.094 1 98.75 43 LEU B N 1
ATOM 2625 C CA . LEU B 1 43 ? -11.805 -10.438 -1.165 1 98.75 43 LEU B CA 1
ATOM 2626 C C . LEU B 1 43 ? -10.875 -11.641 -1.217 1 98.75 43 LEU B C 1
ATOM 2628 O O . LEU B 1 43 ? -10.57 -12.156 -2.297 1 98.75 43 LEU B O 1
ATOM 2632 N N . PHE B 1 44 ? -10.414 -12.047 -0.066 1 98.75 44 PHE B N 1
ATOM 2633 C CA . PHE B 1 44 ? -9.461 -13.141 0.038 1 98.75 44 PHE B CA 1
ATOM 2634 C C . PHE B 1 44 ? -9.922 -14.156 1.08 1 98.75 44 PHE B C 1
ATOM 2636 O O . PHE B 1 44 ? -10.578 -13.797 2.059 1 98.75 44 PHE B O 1
ATOM 2643 N N . VAL B 1 45 ? -9.562 -15.359 0.885 1 98.62 45 VAL B N 1
ATOM 2644 C CA . VAL B 1 45 ? -9.695 -16.422 1.877 1 98.62 45 VAL B CA 1
ATOM 2645 C C . VAL B 1 45 ? -8.398 -17.219 1.964 1 98.62 45 VAL B C 1
ATOM 2647 O O . VAL B 1 45 ? -7.531 -17.094 1.094 1 98.62 45 VAL B O 1
ATOM 2650 N N . ASP B 1 46 ? -8.211 -17.938 3.068 1 98.38 46 ASP B N 1
ATOM 2651 C CA . ASP B 1 46 ? -7.098 -18.891 3.137 1 98.38 46 ASP B CA 1
ATOM 2652 C C . ASP B 1 46 ? -7.457 -20.203 2.465 1 98.38 46 ASP B C 1
ATOM 2654 O O . ASP B 1 46 ? -8.633 -20.562 2.365 1 98.38 46 ASP B O 1
ATOM 2658 N N . VAL B 1 47 ? -6.449 -20.891 1.937 1 97.62 47 VAL B N 1
ATOM 2659 C CA . VAL B 1 47 ? -6.617 -22.188 1.303 1 97.62 47 VAL B CA 1
ATOM 2660 C C . VAL B 1 47 ? -5.711 -23.219 1.982 1 97.62 47 VAL B C 1
ATOM 2662 O O . VAL B 1 47 ? -4.5 -23.016 2.08 1 97.62 47 VAL B O 1
ATOM 2665 N N . PRO B 1 48 ? -6.281 -24.312 2.455 1 96.25 48 PRO B N 1
ATOM 2666 C CA . PRO B 1 48 ? -5.461 -25.328 3.137 1 96.25 48 PRO B CA 1
ATOM 2667 C C . PRO B 1 48 ? -4.461 -26 2.203 1 96.25 48 PRO B C 1
ATOM 2669 O O . PRO B 1 48 ? -4.605 -25.938 0.98 1 96.25 48 PRO B O 1
ATOM 2672 N N . ALA B 1 49 ? -3.479 -26.672 2.773 1 94.19 49 ALA B N 1
ATOM 2673 C CA . ALA B 1 49 ? -2.336 -27.234 2.059 1 94.19 49 ALA B CA 1
ATOM 2674 C C . ALA B 1 49 ? -2.773 -28.375 1.126 1 94.19 49 ALA B C 1
ATOM 2676 O O . ALA B 1 49 ? -2.072 -28.703 0.168 1 94.19 49 ALA B O 1
ATOM 2677 N N . ASP B 1 50 ? -3.953 -28.969 1.344 1 93.19 50 ASP B N 1
ATOM 2678 C CA . ASP B 1 50 ? -4.355 -30.156 0.589 1 93.19 50 ASP B CA 1
ATOM 2679 C C . ASP B 1 50 ? -5.324 -29.781 -0.534 1 93.19 50 ASP B C 1
ATOM 2681 O O . ASP B 1 50 ? -5.863 -30.656 -1.209 1 93.19 50 ASP B O 1
ATOM 2685 N N . ARG B 1 51 ? -5.465 -28.5 -0.678 1 93.69 51 ARG B N 1
ATOM 2686 C CA . ARG B 1 51 ? -6.324 -28.047 -1.761 1 93.69 51 ARG B CA 1
ATOM 2687 C C . ARG B 1 51 ? -5.539 -27.219 -2.768 1 93.69 51 ARG B C 1
ATOM 2689 O O . ARG B 1 51 ? -4.836 -26.266 -2.391 1 93.69 51 ARG B O 1
ATOM 2696 N N . LYS B 1 52 ? -5.699 -27.469 -4.023 1 92.38 52 LYS B N 1
ATOM 2697 C CA . LYS B 1 52 ? -4.898 -26.875 -5.09 1 92.38 52 LYS B CA 1
ATOM 2698 C C . LYS B 1 52 ? -5.285 -25.406 -5.316 1 92.38 52 LYS B C 1
ATOM 2700 O O . LYS B 1 52 ? -4.418 -24.562 -5.562 1 92.38 52 LYS B O 1
ATOM 2705 N N . GLY B 1 53 ? -6.57 -25.125 -5.203 1 92.88 53 GLY B N 1
ATOM 2706 C CA . GLY B 1 53 ? -6.992 -23.766 -5.5 1 92.88 53 GLY B CA 1
ATOM 2707 C C . GLY B 1 53 ? -8.32 -23.406 -4.863 1 92.88 53 GLY B C 1
ATOM 2708 O O . GLY B 1 53 ? -8.977 -24.25 -4.262 1 92.88 53 GLY B O 1
ATOM 2709 N N . ALA B 1 54 ? -8.633 -22.156 -4.941 1 93.56 54 ALA B N 1
ATOM 2710 C CA . ALA B 1 54 ? -9.898 -21.641 -4.426 1 93.56 54 ALA B CA 1
ATOM 2711 C C . ALA B 1 54 ? -10.938 -21.516 -5.539 1 93.56 54 ALA B C 1
ATOM 2713 O O . ALA B 1 54 ? -10.586 -21.359 -6.711 1 93.56 54 ALA B O 1
ATOM 2714 N N . ASP B 1 55 ? -12.195 -21.594 -5.184 1 91.31 55 ASP B N 1
ATOM 2715 C CA . ASP B 1 55 ? -13.297 -21.328 -6.098 1 91.31 55 ASP B CA 1
ATOM 2716 C C . ASP B 1 55 ? -13.539 -19.828 -6.238 1 91.31 55 ASP B C 1
ATOM 2718 O O . ASP B 1 55 ? -14.383 -19.266 -5.543 1 91.31 55 ASP B O 1
ATOM 2722 N N . MET B 1 56 ? -12.945 -19.219 -7.195 1 91 56 MET B N 1
ATOM 2723 C CA . MET B 1 56 ? -12.906 -17.766 -7.32 1 91 56 MET B CA 1
ATOM 2724 C C . MET B 1 56 ? -14.305 -17.188 -7.551 1 91 56 MET B C 1
ATOM 2726 O O . MET B 1 56 ? -14.609 -16.094 -7.102 1 91 56 MET B O 1
ATOM 2730 N N . SER B 1 57 ? -15.078 -17.953 -8.242 1 92.81 57 SER B N 1
ATOM 2731 C CA . SER B 1 57 ? -16.438 -17.5 -8.516 1 92.81 57 SER B CA 1
ATOM 2732 C C . SER B 1 57 ? -17.219 -17.266 -7.227 1 92.81 57 SER B C 1
ATOM 2734 O O . SER B 1 57 ? -18.094 -16.406 -7.172 1 92.81 57 SER B O 1
ATOM 2736 N N . ARG B 1 58 ? -16.922 -18.047 -6.195 1 95.06 58 ARG B N 1
ATOM 2737 C CA . ARG B 1 58 ? -17.609 -17.906 -4.914 1 95.06 58 ARG B CA 1
ATOM 2738 C C . ARG B 1 58 ? -17.297 -16.562 -4.27 1 95.06 58 ARG B C 1
ATOM 2740 O O . ARG B 1 58 ? -18.109 -16.031 -3.514 1 95.06 58 ARG B O 1
ATOM 2747 N N . ALA B 1 59 ? -16.094 -16.062 -4.504 1 96.06 59 ALA B N 1
ATOM 2748 C CA . ALA B 1 59 ? -15.758 -14.727 -3.996 1 96.06 59 ALA B CA 1
ATOM 2749 C C . ALA B 1 59 ? -16.656 -13.656 -4.605 1 96.06 59 ALA B C 1
ATOM 2751 O O . ALA B 1 59 ? -17.219 -12.828 -3.889 1 96.06 59 ALA B O 1
ATOM 2752 N N . VAL B 1 60 ? -16.844 -13.688 -5.883 1 94.69 60 VAL B N 1
ATOM 2753 C CA . VAL B 1 60 ? -17.672 -12.719 -6.594 1 94.69 60 VAL B CA 1
ATOM 2754 C C . VAL B 1 60 ? -19.109 -12.836 -6.133 1 94.69 60 VAL B C 1
ATOM 2756 O O . VAL B 1 60 ? -19.781 -11.828 -5.871 1 94.69 60 VAL B O 1
ATOM 2759 N N . GLU B 1 61 ? -19.531 -14.086 -5.992 1 96.12 61 GLU B N 1
ATOM 2760 C CA . GLU B 1 61 ? -20.906 -14.336 -5.539 1 96.12 61 GLU B CA 1
ATOM 2761 C C . GLU B 1 61 ? -21.125 -13.781 -4.137 1 96.12 61 GLU B C 1
ATOM 2763 O O . GLU B 1 61 ? -22.203 -13.25 -3.84 1 96.12 61 GLU B O 1
ATOM 2768 N N . SER B 1 62 ? -20.172 -13.93 -3.289 1 96.56 62 SER B N 1
ATOM 2769 C CA . SER B 1 62 ? -20.266 -13.422 -1.925 1 96.56 62 SER B CA 1
ATOM 2770 C C . SER B 1 62 ? -20.438 -11.906 -1.913 1 96.56 62 SER B C 1
ATOM 2772 O O . SER B 1 62 ? -21.312 -11.383 -1.218 1 96.56 62 SER B O 1
ATOM 2774 N N . ILE B 1 63 ? -19.656 -11.195 -2.707 1 95.88 63 ILE B N 1
ATOM 2775 C CA . ILE B 1 63 ? -19.703 -9.742 -2.785 1 95.88 63 ILE B CA 1
ATOM 2776 C C . ILE B 1 63 ? -21.047 -9.297 -3.34 1 95.88 63 ILE B C 1
ATOM 2778 O O . ILE B 1 63 ? -21.719 -8.438 -2.76 1 95.88 63 ILE B O 1
ATOM 2782 N N . GLN B 1 64 ? -21.469 -9.961 -4.414 1 93.75 64 GLN B N 1
ATOM 2783 C CA . GLN B 1 64 ? -22.703 -9.586 -5.102 1 93.75 64 GLN B CA 1
ATOM 2784 C C . GLN B 1 64 ? -23.906 -9.766 -4.191 1 93.75 64 GLN B C 1
ATOM 2786 O O . GLN B 1 64 ? -24.812 -8.93 -4.18 1 93.75 64 GLN B O 1
ATOM 2791 N N . LYS B 1 65 ? -23.906 -10.828 -3.496 1 94.25 65 LYS B N 1
ATOM 2792 C CA . LYS B 1 65 ? -25.031 -11.094 -2.604 1 94.25 65 LYS B CA 1
ATOM 2793 C C . LYS B 1 65 ? -25.188 -9.977 -1.574 1 94.25 65 LYS B C 1
ATOM 2795 O O . LYS B 1 65 ? -26.297 -9.484 -1.354 1 94.25 65 LYS B O 1
ATOM 2800 N N . VAL B 1 66 ? -24.125 -9.578 -0.97 1 93.25 66 VAL B N 1
ATOM 2801 C CA . VAL B 1 66 ? -24.156 -8.57 0.08 1 93.25 66 VAL B CA 1
ATOM 2802 C C . VAL B 1 66 ? -24.531 -7.215 -0.52 1 93.25 66 VAL B C 1
ATOM 2804 O O . VAL B 1 66 ? -25.375 -6.5 0.028 1 93.25 66 VAL B O 1
ATOM 2807 N N . ILE B 1 67 ? -23.938 -6.848 -1.667 1 90 67 ILE B N 1
ATOM 2808 C CA . ILE B 1 67 ? -24.188 -5.562 -2.314 1 90 67 ILE B CA 1
ATOM 2809 C C . ILE B 1 67 ? -25.641 -5.461 -2.732 1 90 67 ILE B C 1
ATOM 2811 O O . ILE B 1 67 ? -26.281 -4.418 -2.557 1 90 67 ILE B O 1
ATOM 2815 N N . ASN B 1 68 ? -26.188 -6.535 -3.23 1 88.88 68 ASN B N 1
ATOM 2816 C CA . ASN B 1 68 ? -27.562 -6.551 -3.73 1 88.88 68 ASN B CA 1
ATOM 2817 C C . ASN B 1 68 ? -28.562 -6.473 -2.59 1 88.88 68 ASN B C 1
ATOM 2819 O O . ASN B 1 68 ? -29.703 -6.031 -2.789 1 88.88 68 ASN B O 1
ATOM 2823 N N . ALA B 1 69 ? -28.094 -6.887 -1.529 1 82.88 69 ALA B N 1
ATOM 2824 C CA . ALA B 1 69 ? -29.016 -6.832 -0.392 1 82.88 69 ALA B CA 1
ATOM 2825 C C . ALA B 1 69 ? -29.219 -5.398 0.077 1 82.88 69 ALA B C 1
ATOM 2827 O O . ALA B 1 69 ? -30.234 -5.082 0.695 1 82.88 69 ALA B O 1
ATOM 2828 N N . GLY B 1 70 ? -28.469 -4.234 -0.364 1 70.62 70 GLY B N 1
ATOM 2829 C CA . GLY B 1 70 ? -28.672 -2.797 -0.443 1 70.62 70 GLY B CA 1
ATOM 2830 C C . GLY B 1 70 ? -28.719 -2.125 0.916 1 70.62 70 GLY B C 1
ATOM 2831 O O . GLY B 1 70 ? -28.922 -0.913 1.009 1 70.62 70 GLY B O 1
ATOM 2832 N N . SER B 1 71 ? -28.469 -2.695 2.166 1 65.06 71 SER B N 1
ATOM 2833 C CA . SER B 1 71 ? -28.938 -2.02 3.371 1 65.06 71 SER B CA 1
ATOM 2834 C C . SER B 1 71 ? -27.781 -1.372 4.129 1 65.06 71 SER B C 1
ATOM 2836 O O . SER B 1 71 ? -27.844 -1.234 5.352 1 65.06 71 SER B O 1
ATOM 2838 N N . TYR B 1 72 ? -26.875 -0.78 3.355 1 70.69 72 TYR B N 1
ATOM 2839 C CA . TYR B 1 72 ? -25.766 -0.382 4.223 1 70.69 72 TYR B CA 1
ATOM 2840 C C . TYR B 1 72 ? -25.766 1.127 4.438 1 70.69 72 TYR B C 1
ATOM 2842 O O . TYR B 1 72 ? -24.812 1.676 4.996 1 70.69 72 TYR B O 1
ATOM 2850 N N . GLY B 1 73 ? -26.781 1.762 4.371 1 66 73 GLY B N 1
ATOM 2851 C CA . GLY B 1 73 ? -26.875 3.182 4.672 1 66 73 GLY B CA 1
ATOM 2852 C C . GLY B 1 73 ? -25.688 3.707 5.441 1 66 73 GLY B C 1
ATOM 2853 O O . GLY B 1 73 ? -24.531 3.535 5.016 1 66 73 GLY B O 1
ATOM 2854 N N . GLU B 1 74 ? -25.891 4.066 6.637 1 65.75 74 GLU B N 1
ATOM 2855 C CA . GLU B 1 74 ? -24.922 4.684 7.539 1 65.75 74 GLU B CA 1
ATOM 2856 C C . GLU B 1 74 ? -23.891 3.67 8.023 1 65.75 74 GLU B C 1
ATOM 2858 O O . GLU B 1 74 ? -22.828 4.047 8.508 1 65.75 74 GLU B O 1
ATOM 2863 N N . ARG B 1 75 ? -24.109 2.508 7.719 1 81.25 75 ARG B N 1
ATOM 2864 C CA . ARG B 1 75 ? -23.219 1.49 8.266 1 81.25 75 ARG B CA 1
ATOM 2865 C C . ARG B 1 75 ? -22.375 0.851 7.176 1 81.25 75 ARG B C 1
ATOM 2867 O O . ARG B 1 75 ? -22.109 -0.354 7.207 1 81.25 75 ARG B O 1
ATOM 2874 N N . ILE B 1 76 ? -21.984 1.62 6.215 1 85.81 76 ILE B N 1
ATOM 2875 C CA . ILE B 1 76 ? -21.156 1.146 5.113 1 85.81 76 ILE B CA 1
ATOM 2876 C C . ILE B 1 76 ? -19.812 0.647 5.656 1 85.81 76 ILE B C 1
ATOM 2878 O O . ILE B 1 76 ? -19.156 -0.188 5.031 1 85.81 76 ILE B O 1
ATOM 2882 N N . GLY B 1 77 ? -19.5 1.048 6.871 1 88 77 GLY B N 1
ATOM 2883 C CA . GLY B 1 77 ? -18.266 0.617 7.523 1 88 77 GLY B CA 1
ATOM 2884 C C . GLY B 1 77 ? -18.281 -0.851 7.906 1 88 77 GLY B C 1
ATOM 2885 O O . GLY B 1 77 ? -17.234 -1.435 8.188 1 88 77 GLY B O 1
ATOM 2886 N N . ASP B 1 78 ? -19.469 -1.507 7.855 1 90.88 78 ASP B N 1
ATOM 2887 C CA . ASP B 1 78 ? -19.609 -2.898 8.273 1 90.88 78 ASP B CA 1
ATOM 2888 C C . ASP B 1 78 ? -19.75 -3.824 7.07 1 90.88 78 ASP B C 1
ATOM 2890 O O . ASP B 1 78 ? -19.875 -5.039 7.223 1 90.88 78 ASP B O 1
ATOM 2894 N N . ILE B 1 79 ? -19.656 -3.232 5.945 1 93 79 ILE B N 1
ATOM 2895 C CA . ILE B 1 79 ? -19.938 -4.004 4.738 1 93 79 ILE B CA 1
ATOM 2896 C C . ILE B 1 79 ? -18.906 -5.129 4.602 1 93 79 ILE B C 1
ATOM 2898 O O . ILE B 1 79 ? -19.234 -6.227 4.145 1 93 79 ILE B O 1
ATOM 2902 N N . GLY B 1 80 ? -17.641 -4.832 4.996 1 96.06 80 GLY B N 1
ATOM 2903 C CA . GLY B 1 80 ? -16.609 -5.852 4.934 1 96.06 80 GLY B CA 1
ATOM 2904 C C . GLY B 1 80 ? -16.906 -7.055 5.809 1 96.06 80 GLY B C 1
ATOM 2905 O O . GLY B 1 80 ? -16.562 -8.188 5.445 1 96.06 80 GLY B O 1
ATOM 2906 N N . ILE B 1 81 ? -17.562 -6.797 6.941 1 96.12 81 ILE B N 1
ATOM 2907 C CA . ILE B 1 81 ? -17.906 -7.871 7.863 1 96.12 81 ILE B CA 1
ATOM 2908 C C . ILE B 1 81 ? -18.938 -8.797 7.211 1 96.12 81 ILE B C 1
ATOM 2910 O O . ILE B 1 81 ? -18.781 -10.016 7.234 1 96.12 81 ILE B O 1
ATOM 2914 N N . ALA B 1 82 ? -19.922 -8.203 6.566 1 95 82 ALA B N 1
ATOM 2915 C CA . ALA B 1 82 ? -20.969 -8.977 5.902 1 95 82 ALA B CA 1
ATOM 2916 C C . ALA B 1 82 ? -20.406 -9.805 4.758 1 95 82 ALA B C 1
ATOM 2918 O O . ALA B 1 82 ? -20.781 -10.969 4.574 1 95 82 ALA B O 1
ATOM 2919 N N . ILE B 1 83 ? -19.516 -9.203 4.062 1 96.94 83 ILE B N 1
ATOM 2920 C CA . ILE B 1 83 ? -18.922 -9.891 2.916 1 96.94 83 ILE B CA 1
ATOM 2921 C C . ILE B 1 83 ? -18.062 -11.055 3.398 1 96.94 83 ILE B C 1
ATOM 2923 O O . ILE B 1 83 ? -18.125 -12.148 2.836 1 96.94 83 ILE B O 1
ATOM 2927 N N . CYS B 1 84 ? -17.266 -10.844 4.441 1 98.31 84 CYS B N 1
ATOM 2928 C CA . CYS B 1 84 ? -16.453 -11.922 5 1 98.31 84 CYS B CA 1
ATOM 2929 C C . CYS B 1 84 ? -17.328 -13.062 5.504 1 98.31 84 CYS B C 1
ATOM 2931 O O . CYS B 1 84 ? -17 -14.234 5.305 1 98.31 84 CYS B O 1
ATOM 2933 N N . ASP B 1 85 ? -18.422 -12.734 6.137 1 97.19 85 ASP B N 1
ATOM 2934 C CA . ASP B 1 85 ? -19.344 -13.758 6.617 1 97.19 85 ASP B CA 1
ATOM 2935 C C . ASP B 1 85 ? -19.891 -14.594 5.465 1 97.19 85 ASP B C 1
ATOM 2937 O O . ASP B 1 85 ? -19.922 -15.828 5.543 1 97.19 85 ASP B O 1
ATOM 2941 N N . GLU B 1 86 ? -20.344 -13.898 4.434 1 97.31 86 GLU B N 1
ATOM 2942 C CA . GLU B 1 86 ? -20.859 -14.602 3.27 1 97.31 86 GLU B CA 1
ATOM 2943 C C . GLU B 1 86 ? -19.797 -15.484 2.625 1 97.31 86 GLU B C 1
ATOM 2945 O O . GLU B 1 86 ? -20.078 -16.609 2.223 1 97.31 86 GLU B O 1
ATOM 2950 N N . ALA B 1 87 ? -18.578 -14.969 2.529 1 98.31 87 ALA B N 1
ATOM 2951 C CA . ALA B 1 87 ? -17.484 -15.727 1.948 1 98.31 87 ALA B CA 1
ATOM 2952 C C . ALA B 1 87 ? -17.219 -17 2.744 1 98.31 87 ALA B C 1
ATOM 2954 O O . ALA B 1 87 ? -17.109 -18.094 2.17 1 98.31 87 ALA B O 1
ATOM 2955 N N . LEU B 1 88 ? -17.188 -16.875 4.062 1 98.19 88 LEU B N 1
ATOM 2956 C CA . LEU B 1 88 ? -16.875 -18.031 4.906 1 98.19 88 LEU B CA 1
ATOM 2957 C C . LEU B 1 88 ? -18 -19.062 4.852 1 98.19 88 LEU B C 1
ATOM 2959 O O . LEU B 1 88 ? -17.766 -20.25 5.062 1 98.19 88 LEU B O 1
ATOM 2963 N N . SER B 1 89 ? -19.188 -18.625 4.543 1 97.81 89 SER B N 1
ATOM 2964 C CA . SER B 1 89 ? -20.297 -19.562 4.375 1 97.81 89 SER B CA 1
ATOM 2965 C C . SER B 1 89 ? -20.156 -20.344 3.072 1 97.81 89 SER B C 1
ATOM 2967 O O . SER B 1 89 ? -20.609 -21.484 2.98 1 97.81 89 SER B O 1
ATOM 2969 N N . ARG B 1 90 ? -19.516 -19.766 2.115 1 96.81 90 ARG B N 1
ATOM 2970 C CA . ARG B 1 90 ? -19.406 -20.391 0.798 1 96.81 90 ARG B CA 1
ATOM 2971 C C . ARG B 1 90 ? -18.109 -21.188 0.668 1 96.81 90 ARG B C 1
ATOM 2973 O O . ARG B 1 90 ? -18.078 -22.219 0.002 1 96.81 90 ARG B O 1
ATOM 2980 N N . PHE B 1 91 ? -17.062 -20.609 1.221 1 97.25 91 PHE B N 1
ATOM 2981 C CA . PHE B 1 91 ? -15.773 -21.312 1.229 1 97.25 91 PHE B CA 1
ATOM 2982 C C . PHE B 1 91 ? -15.656 -22.219 2.447 1 97.25 91 PHE B C 1
ATOM 2984 O O . PHE B 1 91 ? -14.977 -21.875 3.416 1 97.25 91 PHE B O 1
ATOM 2991 N N . ASN B 1 92 ? -16.109 -23.391 2.365 1 95.5 92 ASN B N 1
ATOM 2992 C CA . ASN B 1 92 ? -16.234 -24.281 3.518 1 95.5 92 ASN B CA 1
ATOM 2993 C C . ASN B 1 92 ? -14.875 -24.797 3.975 1 95.5 92 ASN B C 1
ATOM 2995 O O . ASN B 1 92 ? -14.734 -25.266 5.105 1 95.5 92 ASN B O 1
ATOM 2999 N N . TYR B 1 93 ? -13.891 -24.656 3.115 1 95.75 93 TYR B N 1
ATOM 3000 C CA . TYR B 1 93 ? -12.562 -25.172 3.445 1 95.75 93 TYR B CA 1
ATOM 3001 C C . TYR B 1 93 ? -11.688 -24.078 4.039 1 95.75 93 TYR B C 1
ATOM 3003 O O . TYR B 1 93 ? -10.562 -24.344 4.469 1 95.75 93 TYR B O 1
ATOM 3011 N N . SER B 1 94 ? -12.117 -22.844 4.047 1 97.62 94 SER B N 1
ATOM 3012 C CA . SER B 1 94 ? -11.336 -21.703 4.539 1 97.62 94 SER B CA 1
ATOM 3013 C C . SER B 1 94 ? -11.672 -21.391 5.992 1 97.62 94 SER B C 1
ATOM 3015 O O . SER B 1 94 ? -12.812 -21.562 6.418 1 97.62 94 SER B O 1
ATOM 3017 N N . GLU B 1 95 ? -10.734 -20.891 6.719 1 98.06 95 GLU B N 1
ATOM 3018 C CA . GLU B 1 95 ? -10.922 -20.531 8.125 1 98.06 95 GLU B CA 1
ATOM 3019 C C . GLU B 1 95 ? -10.969 -19.016 8.297 1 98.06 95 GLU B C 1
ATOM 3021 O O . GLU B 1 95 ? -11.461 -18.516 9.312 1 98.06 95 GLU B O 1
ATOM 3026 N N . LYS B 1 96 ? -10.461 -18.328 7.406 1 98.38 96 LYS B N 1
ATOM 3027 C CA . LYS B 1 96 ? -10.367 -16.875 7.496 1 98.38 96 LYS B CA 1
ATOM 3028 C C . LYS B 1 96 ? -10.789 -16.219 6.184 1 98.38 96 LYS B C 1
ATOM 3030 O O . LYS B 1 96 ? -10.648 -16.812 5.113 1 98.38 96 LYS B O 1
ATOM 3035 N N . ALA B 1 97 ? -11.297 -15.016 6.262 1 98.75 97 ALA B N 1
ATOM 3036 C CA . ALA B 1 97 ? -11.617 -14.156 5.121 1 98.75 97 ALA B CA 1
ATOM 3037 C C . ALA B 1 97 ? -11.148 -12.727 5.371 1 98.75 97 ALA B C 1
ATOM 3039 O O . ALA B 1 97 ? -11.117 -12.266 6.516 1 98.75 97 ALA B O 1
ATOM 3040 N N . GLN B 1 98 ? -10.734 -12.117 4.383 1 98.81 98 GLN B N 1
ATOM 3041 C CA . GLN B 1 98 ? -10.312 -10.719 4.426 1 98.81 98 GLN B CA 1
ATOM 3042 C C . GLN B 1 98 ? -10.938 -9.922 3.281 1 98.81 98 GLN B C 1
ATOM 3044 O O . GLN B 1 98 ? -10.945 -10.375 2.135 1 98.81 98 GLN B O 1
ATOM 3049 N N . CYS B 1 99 ? -11.414 -8.766 3.592 1 98.69 99 CYS B N 1
ATOM 3050 C CA . CYS B 1 99 ? -12.086 -7.914 2.617 1 98.69 99 CYS B CA 1
ATOM 3051 C C . CYS B 1 99 ? -11.57 -6.484 2.697 1 98.69 99 CYS B C 1
ATOM 3053 O O . CYS B 1 99 ? -11.438 -5.926 3.789 1 98.69 99 CYS B O 1
ATOM 3055 N N . GLU B 1 100 ? -11.211 -5.941 1.606 1 98.75 100 GLU B N 1
ATOM 3056 C CA . GLU B 1 100 ? -10.844 -4.535 1.463 1 98.75 100 GLU B CA 1
ATOM 3057 C C . GLU B 1 100 ? -11.828 -3.795 0.564 1 98.75 100 GLU B C 1
ATOM 3059 O O . GLU B 1 100 ? -12.086 -4.219 -0.562 1 98.75 100 GLU B O 1
ATOM 3064 N N . VAL B 1 101 ? -12.289 -2.678 1.042 1 97.88 101 VAL B N 1
ATOM 3065 C CA . VAL B 1 101 ? -13.273 -1.912 0.282 1 97.88 101 VAL B CA 1
ATOM 3066 C C . VAL B 1 101 ? -12.812 -0.462 0.152 1 97.88 101 VAL B C 1
ATOM 3068 O O . VAL B 1 101 ? -12.625 0.229 1.156 1 97.88 101 VAL B O 1
ATOM 3071 N N . ASN B 1 102 ? -12.609 -0.05 -1.004 1 98.19 102 ASN B N 1
ATOM 3072 C CA . ASN B 1 102 ? -12.453 1.367 -1.313 1 98.19 102 ASN B CA 1
ATOM 3073 C C . ASN B 1 102 ? -13.758 1.989 -1.784 1 98.19 102 ASN B C 1
ATOM 3075 O O . ASN B 1 102 ? -14.43 1.443 -2.66 1 98.19 102 ASN B O 1
ATOM 3079 N N . ILE B 1 103 ? -14.055 3.078 -1.199 1 96.44 103 ILE B N 1
ATOM 3080 C CA . ILE B 1 103 ? -15.359 3.674 -1.443 1 96.44 103 ILE B CA 1
ATOM 3081 C C . ILE B 1 103 ? -15.195 5.105 -1.945 1 96.44 103 ILE B C 1
ATOM 3083 O O . ILE B 1 103 ? -14.641 5.957 -1.239 1 96.44 103 ILE B O 1
ATOM 3087 N N . GLN B 1 104 ? -15.641 5.344 -3.121 1 95.75 104 GLN B N 1
ATOM 3088 C CA . GLN B 1 104 ? -15.875 6.703 -3.586 1 95.75 104 GLN B CA 1
ATOM 3089 C C . GLN B 1 104 ? -17.328 7.125 -3.34 1 95.75 104 GLN B C 1
ATOM 3091 O O . GLN B 1 104 ? -18.219 6.746 -4.098 1 95.75 104 GLN B O 1
ATOM 3096 N N . TYR B 1 105 ? -17.469 7.941 -2.346 1 93 105 TYR B N 1
ATOM 3097 C CA . TYR B 1 105 ? -18.812 8.281 -1.88 1 93 105 TYR B CA 1
ATOM 3098 C C . TYR B 1 105 ? -19.203 9.688 -2.33 1 93 105 TYR B C 1
ATOM 3100 O O . TYR B 1 105 ? -18.469 10.648 -2.115 1 93 105 TYR B O 1
ATOM 3108 N N . TYR B 1 106 ? -20.359 9.828 -2.916 1 91.88 106 TYR B N 1
ATOM 3109 C CA . TYR B 1 106 ? -20.938 11.109 -3.305 1 91.88 106 TYR B CA 1
ATOM 3110 C C . TYR B 1 106 ? -22.172 11.422 -2.463 1 91.88 106 TYR B C 1
ATOM 3112 O O . TYR B 1 106 ? -23.25 10.875 -2.699 1 91.88 106 TYR B O 1
ATOM 3120 N N . ARG B 1 107 ? -21.953 12.305 -1.555 1 88.44 107 ARG B N 1
ATOM 3121 C CA . ARG B 1 107 ? -23.016 12.711 -0.647 1 88.44 107 ARG B CA 1
ATOM 3122 C C . ARG B 1 107 ? -23.781 13.914 -1.197 1 88.44 107 ARG B C 1
ATOM 3124 O O . ARG B 1 107 ? -23.172 14.953 -1.497 1 88.44 107 ARG B O 1
ATOM 3131 N N . ARG B 1 108 ? -25.016 13.789 -1.255 1 89.06 108 ARG B N 1
ATOM 3132 C CA . ARG B 1 108 ? -25.844 14.891 -1.758 1 89.06 108 ARG B CA 1
ATOM 3133 C C . ARG B 1 108 ? -25.797 16.078 -0.808 1 89.06 108 ARG B C 1
ATOM 3135 O O . ARG B 1 108 ? -25.953 15.922 0.404 1 89.06 108 ARG B O 1
ATOM 3142 N N . SER B 1 109 ? -25.453 17.203 -1.257 1 84.56 109 SER B N 1
ATOM 3143 C CA . SER B 1 109 ? -25.469 18.484 -0.564 1 84.56 109 SER B CA 1
ATOM 3144 C C . SER B 1 109 ? -26.188 19.547 -1.39 1 84.56 109 SER B C 1
ATOM 3146 O O . SER B 1 109 ? -25.547 20.281 -2.158 1 84.56 109 SER B O 1
ATOM 3148 N N . GLY B 1 110 ? -27.516 19.688 -1.123 1 85.19 110 GLY B N 1
ATOM 3149 C CA . GLY B 1 110 ? -28.312 20.547 -1.974 1 85.19 110 GLY B CA 1
ATOM 3150 C C . GLY B 1 110 ? -28.391 20.062 -3.408 1 85.19 110 GLY B C 1
ATOM 3151 O O . GLY B 1 110 ? -28.828 18.938 -3.662 1 85.19 110 GLY B O 1
ATOM 3152 N N . GLU B 1 111 ? -27.922 20.922 -4.312 1 84.5 111 GLU B N 1
ATOM 3153 C CA . GLU B 1 111 ? -27.969 20.594 -5.73 1 84.5 111 GLU B CA 1
ATOM 3154 C C . GLU B 1 111 ? -26.641 20 -6.207 1 84.5 111 GLU B C 1
ATOM 3156 O O . GLU B 1 111 ? -26.484 19.688 -7.391 1 84.5 111 GLU B O 1
ATOM 3161 N N . ARG B 1 112 ? -25.797 19.859 -5.23 1 85.19 112 ARG B N 1
ATOM 3162 C CA . ARG B 1 112 ? -24.469 19.359 -5.594 1 85.19 112 ARG B CA 1
ATOM 3163 C C . ARG B 1 112 ? -24.125 18.109 -4.805 1 85.19 112 ARG B C 1
ATOM 3165 O O . ARG B 1 112 ? -24.922 17.625 -4 1 85.19 112 ARG B O 1
ATOM 3172 N N . TYR B 1 113 ? -22.938 17.453 -5.199 1 87.19 113 TYR B N 1
ATOM 3173 C CA . TYR B 1 113 ? -22.406 16.297 -4.484 1 87.19 113 TYR B CA 1
ATOM 3174 C C . TYR B 1 113 ? -21.016 16.609 -3.928 1 87.19 113 TYR B C 1
ATOM 3176 O O . TYR B 1 113 ? -20.203 17.266 -4.582 1 87.19 113 TYR B O 1
ATOM 3184 N N . LEU B 1 114 ? -20.8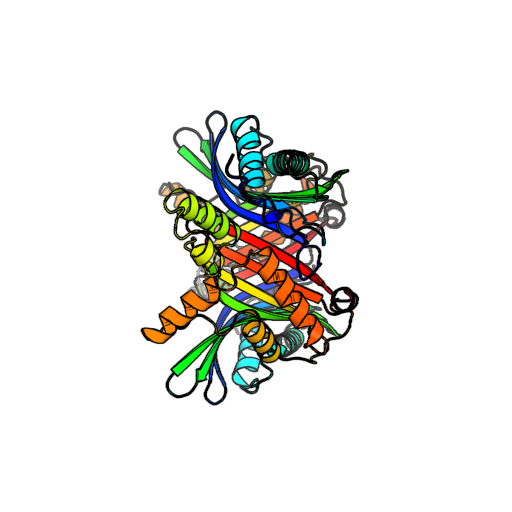75 16.188 -2.73 1 85.06 114 LEU B N 1
ATOM 3185 C CA . LEU B 1 114 ? -19.547 16.203 -2.135 1 85.06 114 LEU B CA 1
ATOM 3186 C C . LEU B 1 114 ? -18.906 14.82 -2.195 1 85.06 114 LEU B C 1
ATOM 3188 O O . LEU B 1 114 ? -19.547 13.82 -1.851 1 85.06 114 LEU B O 1
ATOM 3192 N N . GLU B 1 115 ? -17.703 14.82 -2.631 1 90.06 115 GLU B N 1
ATOM 3193 C CA . GLU B 1 115 ? -17.016 13.539 -2.773 1 90.06 115 GLU B CA 1
ATOM 3194 C C . GLU B 1 115 ? -16.188 13.219 -1.535 1 90.06 115 GLU B C 1
ATOM 3196 O O . GLU B 1 115 ? -15.43 14.07 -1.054 1 90.06 115 GLU B O 1
ATOM 3201 N N . TYR B 1 116 ? -16.391 12.016 -1.048 1 91.56 116 TYR B N 1
ATOM 3202 C CA . TYR B 1 116 ? -15.57 11.477 0.032 1 91.56 116 TYR B CA 1
ATOM 3203 C C . TYR B 1 116 ? -14.906 10.172 -0.382 1 91.56 116 TYR B C 1
ATOM 3205 O O . TYR B 1 116 ? -15.516 9.344 -1.064 1 91.56 116 TYR B O 1
ATOM 3213 N N . ARG B 1 117 ? -13.688 10.047 -0.035 1 95.62 117 ARG B N 1
ATOM 3214 C CA . ARG B 1 117 ? -12.984 8.781 -0.212 1 95.62 117 ARG B CA 1
ATOM 3215 C C . ARG B 1 117 ? -12.852 8.039 1.114 1 95.62 117 ARG B C 1
ATOM 3217 O O . ARG B 1 117 ? -12.289 8.57 2.074 1 95.62 117 ARG B O 1
ATOM 3224 N N . MET B 1 118 ? -13.359 6.844 1.141 1 96.5 118 MET B N 1
ATOM 3225 C CA . MET B 1 118 ? -13.398 6.055 2.369 1 96.5 118 MET B CA 1
ATOM 3226 C C . MET B 1 118 ? -12.852 4.652 2.129 1 96.5 118 MET B C 1
ATOM 3228 O O . MET B 1 118 ? -12.742 4.211 0.984 1 96.5 118 MET B O 1
ATOM 3232 N N . TYR B 1 119 ? -12.422 4.02 3.195 1 96.81 119 TYR B N 1
ATOM 3233 C CA . TYR B 1 119 ? -11.906 2.664 3.055 1 96.81 119 TYR B CA 1
ATOM 3234 C C . TYR B 1 119 ? -12.266 1.813 4.266 1 96.81 119 TYR B C 1
ATOM 3236 O O . TYR B 1 119 ? -12.367 2.326 5.383 1 96.81 119 TYR B O 1
ATOM 3244 N N . VAL B 1 120 ? -12.477 0.563 4.016 1 97.44 120 VAL B N 1
ATOM 3245 C CA . VAL B 1 120 ? -12.75 -0.433 5.047 1 97.44 120 VAL B CA 1
ATOM 3246 C C . VAL B 1 120 ? -11.844 -1.648 4.84 1 97.44 120 VAL B C 1
ATOM 3248 O O . VAL B 1 120 ? -11.727 -2.156 3.723 1 97.44 120 VAL B O 1
ATOM 3251 N N . GLU B 1 121 ? -11.172 -2.047 5.844 1 98.44 121 GLU B N 1
ATOM 3252 C CA . GLU B 1 121 ? -10.414 -3.299 5.848 1 98.44 121 GLU B CA 1
ATOM 3253 C C . GLU B 1 121 ? -10.898 -4.23 6.953 1 98.44 121 GLU B C 1
ATOM 3255 O O . GLU B 1 121 ? -10.836 -3.887 8.133 1 98.44 121 GLU B O 1
ATOM 3260 N N . THR B 1 122 ? -11.352 -5.383 6.539 1 98.5 122 THR B N 1
ATOM 3261 C CA . THR B 1 122 ? -11.938 -6.328 7.484 1 98.5 122 THR B CA 1
ATOM 3262 C C . THR B 1 122 ? -11.25 -7.688 7.383 1 98.5 122 THR B C 1
ATOM 3264 O O . THR B 1 122 ? -10.938 -8.148 6.285 1 98.5 122 THR B O 1
ATOM 3267 N N . ALA B 1 123 ? -10.914 -8.273 8.469 1 98.56 123 ALA B N 1
ATOM 3268 C CA . ALA B 1 123 ? -10.492 -9.672 8.578 1 98.56 123 ALA B CA 1
ATOM 3269 C C . ALA B 1 123 ? -11.312 -10.414 9.625 1 98.56 123 ALA B C 1
ATOM 3271 O O . ALA B 1 123 ? -11.531 -9.914 10.727 1 98.56 123 ALA B O 1
ATOM 3272 N N . LYS B 1 124 ? -11.75 -11.539 9.234 1 98.12 124 LYS B N 1
ATOM 3273 C CA . LYS B 1 124 ? -12.578 -12.359 10.109 1 98.12 124 LYS B CA 1
ATOM 3274 C C . LYS B 1 124 ? -12.156 -13.828 10.039 1 98.12 124 LYS B C 1
ATOM 3276 O O . LYS B 1 124 ? -11.773 -14.32 8.977 1 98.12 124 LYS B O 1
ATOM 3281 N N . ASP B 1 125 ? -12.133 -14.445 11.188 1 97.75 125 ASP B N 1
ATOM 3282 C CA . ASP B 1 125 ? -12.172 -15.906 11.172 1 97.75 125 ASP B CA 1
ATOM 3283 C C . ASP B 1 125 ? -13.562 -16.422 11.516 1 97.75 125 ASP B C 1
ATOM 3285 O O . ASP B 1 125 ? -14.516 -15.648 11.602 1 97.75 125 ASP B O 1
ATOM 3289 N N . ARG B 1 126 ? -13.719 -17.719 11.609 1 96.56 126 ARG B N 1
ATOM 3290 C CA . ARG B 1 126 ? -15.039 -18.312 11.766 1 96.56 126 ARG B CA 1
ATOM 3291 C C . ARG B 1 126 ? -15.625 -17.984 13.141 1 96.56 126 ARG B C 1
ATOM 3293 O O . ARG B 1 126 ? -16.828 -18.125 13.352 1 96.56 126 ARG B O 1
ATOM 3300 N N . LYS B 1 127 ? -14.852 -17.391 14.016 1 95.25 127 LYS B N 1
ATOM 3301 C CA . LYS B 1 127 ? -15.305 -17.188 15.391 1 95.25 127 LYS B CA 1
ATOM 3302 C C . LYS B 1 127 ? -15.469 -15.703 15.703 1 95.25 127 LYS B C 1
ATOM 3304 O O . LYS B 1 127 ? -16.328 -15.32 16.5 1 95.25 127 LYS B O 1
ATOM 3309 N N . GLN B 1 128 ? -14.609 -14.906 15.102 1 95.5 128 GLN B N 1
ATOM 3310 C CA . GLN B 1 128 ? -14.617 -13.523 15.562 1 95.5 128 GLN B CA 1
ATOM 3311 C C . GLN B 1 128 ? -14.102 -12.578 14.477 1 95.5 128 GLN B C 1
ATOM 3313 O O . GLN B 1 128 ? -13.508 -13.023 13.492 1 95.5 128 GLN B O 1
ATOM 3318 N N . ILE B 1 129 ? -14.422 -11.32 14.703 1 96.06 129 ILE B N 1
ATOM 3319 C CA . ILE B 1 129 ? -13.844 -10.25 13.898 1 96.06 129 ILE B CA 1
ATOM 3320 C C . ILE B 1 129 ? -12.406 -9.984 14.359 1 96.06 129 ILE B C 1
ATOM 3322 O O . ILE B 1 129 ? -12.188 -9.547 15.484 1 96.06 129 ILE B O 1
ATOM 3326 N N . MET B 1 130 ? -11.469 -10.258 13.484 1 96.19 130 MET B N 1
ATOM 3327 C CA . MET B 1 130 ? -10.062 -10.07 13.828 1 96.19 130 MET B CA 1
ATOM 3328 C C . MET B 1 130 ? -9.625 -8.633 13.578 1 96.19 130 MET B C 1
ATOM 3330 O O . MET B 1 130 ? -8.711 -8.133 14.234 1 96.19 130 MET B O 1
ATOM 3334 N N . LYS B 1 131 ? -10.188 -8.008 12.625 1 97.38 131 LYS B N 1
ATOM 3335 C CA . LYS B 1 131 ? -9.891 -6.641 12.227 1 97.38 131 LYS B CA 1
ATOM 3336 C C . LYS B 1 131 ? -11.094 -5.984 11.555 1 97.38 131 LYS B C 1
ATOM 3338 O O . LYS B 1 131 ? -11.797 -6.629 10.773 1 97.38 131 LYS B O 1
ATOM 3343 N N . ASN B 1 132 ? -11.352 -4.812 11.789 1 97.81 132 ASN B N 1
ATOM 3344 C CA . ASN B 1 132 ? -12.273 -3.928 11.086 1 97.81 132 ASN B CA 1
ATOM 3345 C C . ASN B 1 132 ? -11.859 -2.465 11.211 1 97.81 132 ASN B C 1
ATOM 3347 O O . ASN B 1 132 ? -12.258 -1.778 12.148 1 97.81 132 ASN B O 1
ATOM 3351 N N . GLU B 1 133 ? -11.148 -2.004 10.297 1 98.19 133 GLU B N 1
ATOM 3352 C CA . GLU B 1 133 ? -10.672 -0.624 10.258 1 98.19 133 GLU B CA 1
ATOM 3353 C C . GLU B 1 133 ? -11.469 0.206 9.258 1 98.19 133 GLU B C 1
ATOM 3355 O O . GLU B 1 133 ? -11.703 -0.237 8.133 1 98.19 133 GLU B O 1
ATOM 3360 N N . ILE B 1 134 ? -11.859 1.342 9.672 1 97.88 134 ILE B N 1
ATOM 3361 C CA . ILE B 1 134 ? -12.516 2.283 8.773 1 97.88 134 ILE B CA 1
ATOM 3362 C C . ILE B 1 134 ? -11.641 3.525 8.594 1 97.88 134 ILE B C 1
ATOM 3364 O O . ILE B 1 134 ? -10.961 3.949 9.531 1 97.88 134 ILE B O 1
ATOM 3368 N N . GLY B 1 135 ? -11.672 4.066 7.422 1 98.19 135 GLY B N 1
ATOM 3369 C CA . GLY B 1 135 ? -10.812 5.203 7.133 1 98.19 135 GLY B CA 1
ATOM 3370 C C . GLY B 1 135 ? -11.43 6.184 6.156 1 98.19 135 GLY B C 1
ATOM 3371 O O . GLY B 1 135 ? -12.375 5.848 5.445 1 98.19 135 GLY B O 1
ATOM 3372 N N . ILE B 1 136 ? -10.852 7.355 6.121 1 97.62 136 ILE B N 1
ATOM 3373 C CA . ILE B 1 136 ? -11.25 8.414 5.199 1 97.62 136 ILE B CA 1
ATOM 3374 C C . ILE B 1 136 ? -10.016 9.164 4.711 1 97.62 136 ILE B C 1
ATOM 3376 O O . ILE B 1 136 ? -8.992 9.211 5.406 1 97.62 136 ILE B O 1
ATOM 3380 N N . SER B 1 137 ? -10.109 9.672 3.531 1 96.56 137 SER B N 1
ATOM 3381 C CA . SER B 1 137 ? -9.07 10.5 2.924 1 96.56 137 SER B CA 1
ATOM 3382 C C . SER B 1 137 ? -9.625 11.859 2.502 1 96.56 137 SER B C 1
ATOM 3384 O O . SER B 1 137 ? -10.688 11.938 1.883 1 96.56 137 SER B O 1
ATOM 3386 N N . TYR B 1 138 ? -8.875 12.922 2.883 1 93.5 138 TYR B N 1
ATOM 3387 C CA . TYR B 1 138 ? -9.242 14.297 2.559 1 93.5 138 TYR B CA 1
ATOM 3388 C C . TYR B 1 138 ? -8.141 14.984 1.762 1 93.5 138 TYR B C 1
ATOM 3390 O O . TYR B 1 138 ? -6.953 14.797 2.037 1 93.5 138 TYR B O 1
ATOM 3398 N N . VAL B 1 139 ? -8.602 15.766 0.839 1 93.25 139 VAL B N 1
ATOM 3399 C CA . VAL B 1 139 ? -7.66 16.625 0.133 1 93.25 139 VAL B CA 1
ATOM 3400 C C . VAL B 1 139 ? -7.938 18.094 0.483 1 93.25 139 VAL B C 1
ATOM 3402 O O . VAL B 1 139 ? -9.062 18.578 0.317 1 93.25 139 VAL B O 1
ATOM 3405 N N . THR B 1 140 ? -6.957 18.75 0.974 1 93 140 THR B N 1
ATOM 3406 C CA . THR B 1 140 ? -7.062 20.156 1.306 1 93 140 THR B CA 1
ATOM 3407 C C . THR B 1 140 ? -5.816 20.922 0.851 1 93 140 THR B C 1
ATOM 3409 O O . THR B 1 140 ? -4.957 20.359 0.171 1 93 140 THR B O 1
ATOM 3412 N N . MET B 1 141 ? -5.824 22.172 1.178 1 93.81 141 MET B N 1
ATOM 3413 C CA . MET B 1 141 ? -4.664 23.016 0.905 1 93.81 141 MET B CA 1
ATOM 3414 C C . MET B 1 141 ? -3.955 23.406 2.199 1 93.81 141 MET B C 1
ATOM 3416 O O . MET B 1 141 ? -4.605 23.719 3.199 1 93.81 141 MET B O 1
ATOM 3420 N N . THR B 1 142 ? -2.656 23.344 2.213 1 94.94 142 THR B N 1
ATOM 3421 C CA . THR B 1 142 ? -1.861 23.828 3.332 1 94.94 142 THR B CA 1
ATOM 3422 C C . THR B 1 142 ? -0.862 24.891 2.863 1 94.94 142 THR B C 1
ATOM 3424 O O . THR B 1 142 ? -0.506 24.938 1.684 1 94.94 142 THR B O 1
ATOM 3427 N N . ALA B 1 143 ? -0.547 25.766 3.74 1 96 143 ALA B N 1
ATOM 3428 C CA . ALA B 1 143 ? 0.487 26.781 3.531 1 96 143 ALA B CA 1
ATOM 3429 C C . ALA B 1 143 ? 1.664 26.562 4.48 1 96 143 ALA B C 1
ATOM 3431 O O . ALA B 1 143 ? 1.479 26.156 5.625 1 96 143 ALA B O 1
ATOM 3432 N N . CYS B 1 144 ? 2.842 26.875 4 1 95 144 CYS B N 1
ATOM 3433 C CA . CYS B 1 144 ? 4.047 26.562 4.762 1 95 144 CYS B CA 1
ATOM 3434 C C . CYS B 1 144 ? 4.348 27.656 5.781 1 95 144 CYS B C 1
ATOM 3436 O O . CYS B 1 144 ? 4.559 28.812 5.418 1 95 144 CYS B O 1
ATOM 3438 N N . PRO B 1 145 ? 4.496 27.266 7.07 1 93.81 145 PRO B N 1
ATOM 3439 C CA . PRO B 1 145 ? 4.805 28.281 8.086 1 93.81 145 PRO B CA 1
ATOM 3440 C C . PRO B 1 145 ? 6.246 28.781 8.008 1 93.81 145 PRO B C 1
ATOM 3442 O O . PRO B 1 145 ? 6.508 29.953 8.227 1 93.81 145 PRO B O 1
ATOM 3445 N N . CYS B 1 146 ? 7.125 27.922 7.699 1 91.88 146 CYS B N 1
ATOM 3446 C CA . CYS B 1 146 ? 8.539 28.281 7.66 1 91.88 146 CYS B CA 1
ATOM 3447 C C . CYS B 1 146 ? 8.82 29.281 6.543 1 91.88 146 CYS B C 1
ATOM 3449 O O . CYS B 1 146 ? 9.453 30.312 6.77 1 91.88 146 CYS B O 1
ATOM 3451 N N . ALA B 1 147 ? 8.367 28.984 5.348 1 92.38 147 ALA B N 1
ATOM 3452 C CA . ALA B 1 147 ? 8.555 29.891 4.219 1 92.38 147 ALA B CA 1
ATOM 3453 C C . ALA B 1 147 ? 7.871 31.234 4.469 1 92.38 147 ALA B C 1
ATOM 3455 O O . ALA B 1 147 ? 8.367 32.281 4.047 1 92.38 147 ALA B O 1
ATOM 3456 N N . MET B 1 148 ? 6.754 31.188 5.121 1 93.62 148 MET B N 1
ATOM 3457 C CA . MET B 1 148 ? 6.039 32.438 5.418 1 93.62 148 MET B CA 1
ATOM 3458 C C . MET B 1 148 ? 6.883 33.344 6.297 1 93.62 148 MET B C 1
ATOM 3460 O O . MET B 1 148 ? 6.973 34.562 6.035 1 93.62 148 MET B O 1
ATOM 3464 N N . GLU B 1 149 ? 7.516 32.75 7.297 1 92.5 149 GLU B N 1
ATOM 3465 C CA . GLU B 1 149 ? 8.352 33.562 8.188 1 92.5 149 GLU B CA 1
ATOM 3466 C C . GLU B 1 149 ? 9.578 34.094 7.453 1 92.5 149 GLU B C 1
ATOM 3468 O O . GLU B 1 149 ? 10.016 35.219 7.707 1 92.5 149 GLU B O 1
ATOM 3473 N N . THR B 1 150 ? 10.07 33.281 6.598 1 92.12 150 THR B N 1
ATOM 3474 C CA . THR B 1 150 ? 11.211 33.719 5.809 1 92.12 150 THR B CA 1
ATOM 3475 C C . THR B 1 150 ? 10.828 34.875 4.898 1 92.12 150 THR B C 1
ATOM 3477 O O . THR B 1 150 ? 11.562 35.875 4.805 1 92.12 150 THR B O 1
ATOM 3480 N N . THR B 1 151 ? 9.719 34.719 4.266 1 93.19 151 THR B N 1
ATOM 3481 C CA . THR B 1 151 ? 9.273 35.781 3.373 1 93.19 151 THR B CA 1
ATOM 3482 C C . THR B 1 151 ? 8.906 37.031 4.164 1 93.19 151 THR B C 1
ATOM 3484 O O . THR B 1 151 ? 9.125 38.156 3.697 1 93.19 151 THR B O 1
ATOM 3487 N N . ARG B 1 152 ? 8.336 36.875 5.316 1 92.75 152 ARG B N 1
ATOM 3488 C CA . ARG B 1 152 ? 8.047 38 6.195 1 92.75 152 ARG B CA 1
ATOM 3489 C C . ARG B 1 152 ? 9.312 38.812 6.488 1 92.75 152 ARG B C 1
ATOM 3491 O O . ARG B 1 152 ? 9.305 40.031 6.426 1 92.75 152 ARG B O 1
ATOM 3498 N N . ALA B 1 153 ? 10.398 38.094 6.773 1 91.69 153 ALA B N 1
ATOM 3499 C CA . ALA B 1 153 ? 11.68 38.719 7.059 1 91.69 153 ALA B CA 1
ATOM 3500 C C . ALA B 1 153 ? 12.211 39.469 5.832 1 91.69 153 ALA B C 1
ATOM 3502 O O . ALA B 1 153 ? 12.711 40.594 5.941 1 91.69 153 ALA B O 1
ATOM 3503 N N . LEU B 1 154 ? 12.031 38.906 4.695 1 92.44 154 LEU B N 1
ATOM 3504 C CA . LEU B 1 154 ? 12.516 39.5 3.455 1 92.44 154 LEU B CA 1
ATOM 3505 C C . LEU B 1 154 ? 11.727 40.75 3.107 1 92.44 154 LEU B C 1
ATOM 3507 O O . LEU B 1 154 ? 12.305 41.75 2.713 1 92.44 154 LEU B O 1
ATOM 3511 N N . ILE B 1 155 ? 10.461 40.688 3.295 1 92.69 155 ILE B N 1
ATOM 3512 C CA . ILE B 1 155 ? 9.594 41.812 3.014 1 92.69 155 ILE B CA 1
ATOM 3513 C C . ILE B 1 155 ? 9.93 42.969 3.963 1 92.69 155 ILE B C 1
ATOM 3515 O O . ILE B 1 155 ? 10 44.125 3.545 1 92.69 155 ILE B O 1
ATOM 3519 N N . SER B 1 156 ? 10.109 42.594 5.172 1 91.31 156 SER B N 1
ATOM 3520 C CA . SER B 1 156 ? 10.461 43.594 6.168 1 91.31 156 SER B CA 1
ATOM 3521 C C . SER B 1 156 ? 11.797 44.281 5.844 1 91.31 156 SER B C 1
ATOM 3523 O O . SER B 1 156 ? 11.969 45.469 6.062 1 91.31 156 SER B O 1
ATOM 3525 N N . MET B 1 157 ? 12.719 43.469 5.363 1 92.12 157 MET B N 1
ATOM 3526 C CA . MET B 1 157 ? 14.023 44 4.98 1 92.12 157 MET B CA 1
ATOM 3527 C C . MET B 1 157 ? 13.898 45 3.816 1 92.12 157 MET B C 1
ATOM 3529 O O . MET B 1 157 ? 14.547 46.031 3.805 1 92.12 157 MET B O 1
ATOM 3533 N N . ASP B 1 158 ? 13.039 44.688 2.92 1 93.5 158 ASP B N 1
ATOM 3534 C CA . ASP B 1 158 ? 12.852 45.5 1.729 1 93.5 158 ASP B CA 1
ATOM 3535 C C . ASP B 1 158 ? 11.984 46.719 2.035 1 93.5 158 ASP B C 1
ATOM 3537 O O . ASP B 1 158 ? 12.047 47.719 1.32 1 93.5 158 ASP B O 1
ATOM 3541 N N . ASN B 1 159 ? 11.172 46.562 3.129 1 93 159 ASN B N 1
ATOM 3542 C CA . ASN B 1 159 ? 10.219 47.625 3.492 1 93 159 ASN B CA 1
ATOM 3543 C C . ASN B 1 159 ? 10.242 47.906 4.992 1 93 159 ASN B C 1
ATOM 3545 O O . ASN B 1 159 ? 9.25 47.688 5.688 1 93 159 ASN B O 1
ATOM 3549 N N . PRO B 1 160 ? 11.211 48.562 5.418 1 90.62 160 PRO B N 1
ATOM 3550 C CA . PRO B 1 160 ? 11.383 48.75 6.859 1 90.62 160 PRO B CA 1
ATOM 3551 C C . PRO B 1 160 ? 10.273 49.594 7.488 1 90.62 160 PRO B C 1
ATOM 3553 O O . PRO B 1 160 ? 9.938 49.406 8.664 1 90.62 160 PRO B O 1
ATOM 3556 N N . ASP B 1 161 ? 9.641 50.438 6.727 1 93.56 161 ASP B N 1
ATOM 3557 C CA . ASP B 1 161 ? 8.648 51.375 7.258 1 93.56 161 ASP B CA 1
ATOM 3558 C C . ASP B 1 161 ? 7.352 50.656 7.609 1 93.56 161 ASP B C 1
ATOM 3560 O O . ASP B 1 161 ? 6.547 51.156 8.398 1 93.56 161 ASP B O 1
ATOM 3564 N N . ILE B 1 162 ? 7.18 49.438 7.047 1 91.25 162 ILE B N 1
ATOM 3565 C CA . ILE B 1 162 ? 5.906 48.75 7.273 1 91.25 162 ILE B CA 1
ATOM 3566 C C . ILE B 1 162 ? 6.148 47.438 7.992 1 91.25 162 ILE B C 1
ATOM 3568 O O . ILE B 1 162 ? 5.297 46.531 7.969 1 91.25 162 ILE B O 1
ATOM 3572 N N . SER B 1 163 ? 7.184 47.25 8.578 1 87.19 163 SER B N 1
ATOM 3573 C CA . SER B 1 163 ? 7.59 46 9.219 1 87.19 163 SER B CA 1
ATOM 3574 C C . SER B 1 163 ? 6.586 45.562 10.289 1 87.19 163 SER B C 1
ATOM 3576 O O . SER B 1 163 ? 6.25 44.375 10.398 1 87.19 163 SER B O 1
ATOM 3578 N N . ASP B 1 164 ? 6.035 46.469 11.008 1 89.56 164 ASP B N 1
ATOM 3579 C CA . ASP B 1 164 ? 5.066 46.188 12.055 1 89.56 164 ASP B CA 1
ATOM 3580 C C . ASP B 1 164 ? 3.752 45.688 11.469 1 89.56 164 ASP B C 1
ATOM 3582 O O . ASP B 1 164 ? 3.156 44.719 11.984 1 89.56 164 ASP B O 1
ATOM 3586 N N . ALA B 1 165 ? 3.43 46.312 10.43 1 90.31 165 ALA B N 1
ATOM 3587 C CA . ALA B 1 165 ? 2.18 45.938 9.781 1 90.31 165 ALA B CA 1
ATOM 3588 C C . ALA B 1 165 ? 2.275 44.531 9.195 1 90.31 165 ALA B C 1
ATOM 3590 O O . ALA B 1 165 ? 1.328 43.75 9.281 1 90.31 165 ALA B O 1
ATOM 3591 N N . ILE B 1 166 ? 3.395 44.219 8.727 1 89.88 166 ILE B N 1
ATOM 3592 C CA . ILE B 1 166 ? 3.604 42.938 8.055 1 89.88 166 ILE B CA 1
ATOM 3593 C C . ILE B 1 166 ? 3.611 41.812 9.094 1 89.88 166 ILE B C 1
ATOM 3595 O O . ILE B 1 166 ? 3.146 40.688 8.812 1 89.88 166 ILE B O 1
ATOM 3599 N N . SER B 1 167 ? 3.975 42.094 10.242 1 88.31 167 SER B N 1
ATOM 3600 C CA . SER B 1 167 ? 4.055 41.094 11.297 1 88.31 167 SER B CA 1
ATOM 3601 C C . SER B 1 167 ? 2.67 40.719 11.797 1 88.31 167 SER B C 1
ATOM 3603 O O . SER B 1 167 ? 2.502 39.656 12.43 1 88.31 167 SER B O 1
ATOM 3605 N N . ALA B 1 168 ? 1.652 41.469 11.422 1 89.69 168 ALA B N 1
ATOM 3606 C CA . ALA B 1 168 ? 0.311 41.25 11.969 1 89.69 168 ALA B CA 1
ATOM 3607 C C . ALA B 1 168 ? -0.572 40.5 10.977 1 89.69 168 ALA B C 1
ATOM 3609 O O . ALA B 1 168 ? -1.705 40.156 11.305 1 89.69 168 ALA B O 1
ATOM 3610 N N . ILE B 1 169 ? 0.044 40.25 9.805 1 90.94 169 ILE B N 1
ATOM 3611 C CA . ILE B 1 169 ? -0.811 39.656 8.781 1 90.94 169 ILE B CA 1
ATOM 3612 C C . ILE B 1 169 ? -0.123 38.438 8.188 1 90.94 169 ILE B C 1
ATOM 3614 O O . ILE B 1 169 ? 1.102 38.312 8.25 1 90.94 169 ILE B O 1
ATOM 3618 N N . PRO B 1 170 ? -0.957 37.531 7.629 1 93.69 170 PRO B N 1
ATOM 3619 C CA . PRO B 1 170 ? -0.32 36.469 6.848 1 93.69 170 PRO B CA 1
ATOM 3620 C C . PRO B 1 170 ? 0.376 37 5.594 1 93.69 170 PRO B C 1
ATOM 3622 O O . PRO B 1 170 ? -0.159 37.875 4.91 1 93.69 170 PRO B O 1
ATOM 3625 N N . THR B 1 171 ? 1.568 36.5 5.449 1 93.31 171 THR B N 1
ATOM 3626 C CA . THR B 1 171 ? 2.305 36.969 4.27 1 93.31 171 THR B CA 1
ATOM 3627 C C . THR B 1 171 ? 2.471 35.812 3.271 1 93.31 171 THR B C 1
ATOM 3629 O O . THR B 1 171 ? 1.943 34.719 3.479 1 93.31 171 THR B O 1
ATOM 3632 N N . ILE B 1 172 ? 3.209 36.156 2.205 1 93.69 172 ILE B N 1
ATOM 3633 C CA . ILE B 1 172 ? 3.35 35.188 1.097 1 93.69 172 ILE B CA 1
ATOM 3634 C C . ILE B 1 172 ? 4.113 33.969 1.562 1 93.69 172 ILE B C 1
ATOM 3636 O O . ILE B 1 172 ? 5.043 34.062 2.363 1 93.69 172 ILE B O 1
ATOM 3640 N N . THR B 1 173 ? 3.67 32.875 1.053 1 95.88 173 THR B N 1
ATOM 3641 C CA . THR B 1 173 ? 4.328 31.578 1.203 1 95.88 173 THR B CA 1
ATOM 3642 C C . THR B 1 173 ? 3.916 30.625 0.082 1 95.88 173 THR B C 1
ATOM 3644 O O . THR B 1 173 ? 3.098 30.984 -0.769 1 95.88 173 THR B O 1
ATOM 3647 N N . HIS B 1 174 ? 4.57 29.5 -0.061 1 95.06 174 HIS B N 1
ATOM 3648 C CA . HIS B 1 174 ? 4.078 28.516 -1.011 1 95.06 174 HIS B CA 1
ATOM 3649 C C . HIS B 1 174 ? 2.967 27.656 -0.398 1 95.06 174 HIS B C 1
ATOM 3651 O O . HIS B 1 174 ? 2.914 27.484 0.822 1 95.06 174 HIS B O 1
ATOM 3657 N N . ASN B 1 175 ? 2.088 27.234 -1.16 1 94.75 175 ASN B N 1
ATOM 3658 C CA . ASN B 1 175 ? 0.992 26.344 -0.776 1 94.75 175 ASN B CA 1
ATOM 3659 C C . ASN B 1 175 ? 0.874 25.156 -1.725 1 94.75 175 ASN B C 1
ATOM 3661 O O . ASN B 1 175 ? 1.497 25.141 -2.787 1 94.75 175 ASN B O 1
ATOM 3665 N N . GLN B 1 176 ? 0.256 24.125 -1.244 1 94.44 176 GLN B N 1
ATOM 3666 C CA . GLN B 1 176 ? 0.124 22.906 -2.029 1 94.44 176 GLN B CA 1
ATOM 3667 C C . GLN B 1 176 ? -1.075 22.078 -1.568 1 94.44 176 GLN B C 1
ATOM 3669 O O . GLN B 1 176 ? -1.645 22.344 -0.507 1 94.44 176 GLN B O 1
ATOM 3674 N N . ARG B 1 177 ? -1.39 21.109 -2.404 1 95 177 ARG B N 1
ATOM 3675 C CA . ARG B 1 177 ? -2.393 20.125 -2.023 1 95 177 ARG B CA 1
ATOM 3676 C C . ARG B 1 177 ? -1.858 19.188 -0.939 1 95 177 ARG B C 1
ATOM 3678 O O . ARG B 1 177 ? -0.689 18.812 -0.968 1 95 177 ARG B O 1
ATOM 3685 N N . ASN B 1 178 ? -2.699 18.906 -0.027 1 96.56 178 ASN B N 1
ATOM 3686 C CA . ASN B 1 178 ? -2.393 17.984 1.056 1 96.56 178 ASN B CA 1
ATOM 3687 C C . ASN B 1 178 ? -3.434 16.875 1.154 1 96.56 178 ASN B C 1
ATOM 3689 O O . ASN B 1 178 ? -4.637 17.141 1.155 1 96.56 178 ASN B O 1
ATOM 3693 N N . VAL B 1 179 ? -2.953 15.641 1.133 1 97.25 179 VAL B N 1
ATOM 3694 C CA . VAL B 1 179 ? -3.832 14.492 1.326 1 97.25 179 VAL B CA 1
ATOM 3695 C C . VAL B 1 179 ? -3.666 13.945 2.742 1 97.25 179 VAL B C 1
ATOM 3697 O O . VAL B 1 179 ? -2.574 13.523 3.125 1 97.25 179 VAL B O 1
ATOM 3700 N N . THR B 1 180 ? -4.738 13.961 3.465 1 97.94 180 THR B N 1
ATOM 3701 C CA . THR B 1 180 ? -4.734 13.438 4.828 1 97.94 180 THR B CA 1
ATOM 3702 C C . THR B 1 180 ? -5.602 12.18 4.926 1 97.94 180 THR B C 1
ATOM 3704 O O . THR B 1 180 ? -6.672 12.109 4.324 1 97.94 180 THR B O 1
ATOM 3707 N N . LYS B 1 181 ? -5.125 11.227 5.691 1 98.5 181 LYS B N 1
ATOM 3708 C CA . LYS B 1 181 ? -5.875 9.992 5.93 1 98.5 181 LYS B CA 1
ATOM 3709 C C . LYS B 1 181 ? -6.035 9.734 7.426 1 98.5 181 LYS B C 1
ATOM 3711 O O . LYS B 1 181 ? -5.094 9.914 8.195 1 98.5 181 LYS B O 1
ATOM 3716 N N . LEU B 1 182 ? -7.184 9.406 7.828 1 98.75 182 LEU B N 1
ATOM 3717 C CA . LEU B 1 182 ? -7.496 8.953 9.18 1 98.75 182 LEU B CA 1
ATOM 3718 C C . LEU B 1 182 ? -8.078 7.543 9.148 1 98.75 182 LEU B C 1
ATOM 3720 O O . LEU B 1 182 ? -9.055 7.281 8.445 1 98.75 182 LEU B O 1
ATOM 3724 N N . THR B 1 183 ? -7.488 6.625 9.82 1 98.69 183 THR B N 1
ATOM 3725 C CA . THR B 1 183 ? -7.961 5.25 9.953 1 98.69 183 THR B CA 1
ATOM 3726 C C . THR B 1 183 ? -8.133 4.875 11.422 1 98.69 183 THR B C 1
ATOM 3728 O O . THR B 1 183 ? -7.246 5.129 12.242 1 98.69 183 THR B O 1
ATOM 3731 N N . VAL B 1 184 ? -9.203 4.227 11.742 1 98.5 184 VAL B N 1
ATOM 3732 C CA . VAL B 1 184 ? -9.508 3.898 13.133 1 98.5 184 VAL B CA 1
ATOM 3733 C C . VAL B 1 184 ? -9.984 2.451 13.227 1 98.5 184 VAL B C 1
ATOM 3735 O O . VAL B 1 184 ? -10.75 1.986 12.383 1 98.5 184 VAL B O 1
ATOM 3738 N N . ASP B 1 185 ? -9.469 1.758 14.219 1 97.69 185 ASP B N 1
ATOM 3739 C CA . ASP B 1 185 ? -9.992 0.436 14.547 1 97.69 185 ASP B CA 1
ATOM 3740 C C . ASP B 1 185 ? -11.445 0.522 15.016 1 97.69 185 ASP B C 1
ATOM 3742 O O . ASP B 1 185 ? -11.75 1.208 15.992 1 97.69 185 ASP B O 1
ATOM 3746 N N . ASN B 1 186 ? -12.297 -0.174 14.344 1 95.94 186 ASN B N 1
ATOM 3747 C CA . ASN B 1 186 ? -13.719 -0.136 14.648 1 95.94 186 ASN B CA 1
ATOM 3748 C C . ASN B 1 186 ? -14.297 -1.54 14.805 1 95.94 186 ASN B C 1
ATOM 3750 O O . ASN B 1 186 ? -15.422 -1.805 14.383 1 95.94 186 ASN B O 1
ATOM 3754 N N . ARG B 1 187 ? -13.57 -2.467 15.391 1 93.75 187 ARG B N 1
ATOM 3755 C CA . ARG B 1 187 ? -14.062 -3.814 15.664 1 93.75 187 ARG B CA 1
ATOM 3756 C C . ARG B 1 187 ? -15.273 -3.773 16.594 1 93.75 187 ARG B C 1
ATOM 3758 O O . ARG B 1 187 ? -16.156 -4.629 16.5 1 93.75 187 ARG B O 1
ATOM 3765 N N . SER B 1 188 ? -15.367 -2.734 17.438 1 90.62 188 SER B N 1
ATOM 3766 C CA . SER B 1 188 ? -16.469 -2.562 18.375 1 90.62 188 SER B CA 1
ATOM 3767 C C . SER B 1 188 ? -17.719 -2.035 17.688 1 90.62 188 SER B C 1
ATOM 3769 O O . SER B 1 188 ? -18.812 -2.066 18.266 1 90.62 188 SER B O 1
ATOM 3771 N N . LYS B 1 189 ? -17.641 -1.465 16.562 1 89.88 189 LYS B N 1
ATOM 3772 C CA . LYS B 1 189 ? -18.734 -0.915 15.75 1 89.88 189 LYS B CA 1
ATOM 3773 C C . LYS B 1 189 ? -19.391 0.274 16.453 1 89.88 189 LYS B C 1
ATOM 3775 O O . LYS B 1 189 ? -20.609 0.428 16.406 1 89.88 189 LYS B O 1
ATOM 3780 N N . MET B 1 190 ? -18.562 1.103 17.094 1 90.88 190 MET B N 1
ATOM 3781 C CA . MET B 1 190 ? -19.078 2.193 17.906 1 90.88 190 MET B CA 1
ATOM 3782 C C . MET B 1 190 ? -19.172 3.484 17.094 1 90.88 190 MET B C 1
ATOM 3784 O O . MET B 1 190 ? -19.844 4.43 17.516 1 90.88 190 MET B O 1
ATOM 3788 N N . ILE B 1 191 ? -18.453 3.504 15.969 1 94.25 191 ILE B N 1
ATOM 3789 C CA . ILE B 1 191 ? -18.469 4.734 15.188 1 94.25 191 ILE B CA 1
ATOM 3790 C C . ILE B 1 191 ? -18.719 4.402 13.719 1 94.25 191 ILE B C 1
ATOM 3792 O O . ILE B 1 191 ? -18.703 3.234 13.32 1 94.25 191 ILE B O 1
ATOM 3796 N N . THR B 1 192 ? -19.062 5.465 12.977 1 93.88 192 THR B N 1
ATOM 3797 C CA . THR B 1 192 ? -19.266 5.34 11.539 1 93.88 192 THR B CA 1
ATOM 3798 C C . THR B 1 192 ? -18.203 6.129 10.773 1 93.88 192 THR B C 1
ATOM 3800 O O . THR B 1 192 ? -17.438 6.887 11.367 1 93.88 192 THR B O 1
ATOM 3803 N N . VAL B 1 193 ? -18.188 5.961 9.508 1 93.19 193 VAL B N 1
ATOM 3804 C CA . VAL B 1 193 ? -17.25 6.695 8.672 1 93.19 193 VAL B CA 1
ATOM 3805 C C . VAL B 1 193 ? -17.578 8.188 8.711 1 93.19 193 VAL B C 1
ATOM 3807 O O . VAL B 1 193 ? -16.688 9.031 8.508 1 93.19 193 VAL B O 1
ATOM 3810 N N . TRP B 1 194 ? -18.766 8.547 8.984 1 93.06 194 TRP B N 1
ATOM 3811 C CA . TRP B 1 194 ? -19.156 9.945 9.039 1 93.06 194 TRP B CA 1
ATOM 3812 C C . TRP B 1 194 ? -18.609 10.625 10.281 1 93.06 194 TRP B C 1
ATOM 3814 O O . TRP B 1 194 ? -18.359 11.836 10.281 1 93.06 194 TRP B O 1
ATOM 3824 N N . ASP B 1 195 ? -18.422 9.852 11.352 1 96.25 195 ASP B N 1
ATOM 3825 C CA . ASP B 1 195 ? -17.734 10.398 12.516 1 96.25 195 ASP B CA 1
ATOM 3826 C C . ASP B 1 195 ? -16.312 10.82 12.172 1 96.25 195 ASP B C 1
AT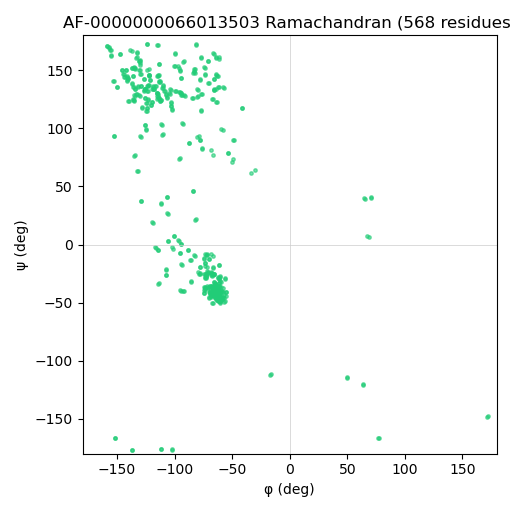OM 3828 O O . ASP B 1 195 ? -15.812 11.82 12.688 1 96.25 195 ASP B O 1
ATOM 3832 N N . LEU B 1 196 ? -15.688 10.039 11.312 1 97.19 196 LEU B N 1
ATOM 3833 C CA . LEU B 1 196 ? -14.352 10.406 10.852 1 97.19 196 LEU B CA 1
ATOM 3834 C C . LEU B 1 196 ? -14.391 11.672 10 1 97.19 196 LEU B C 1
ATOM 3836 O O . LEU B 1 196 ? -13.516 12.531 10.125 1 97.19 196 LEU B O 1
ATOM 3840 N N . ALA B 1 197 ? -15.398 11.75 9.156 1 94.31 197 ALA B N 1
ATOM 3841 C CA . ALA B 1 197 ? -15.562 12.945 8.336 1 94.31 197 ALA B CA 1
ATOM 3842 C C . ALA B 1 197 ? -15.703 14.188 9.203 1 94.31 197 ALA B C 1
ATOM 3844 O O . ALA B 1 197 ? -15.148 15.242 8.883 1 94.31 197 ALA B O 1
ATOM 3845 N N . ASP B 1 198 ? -16.406 14.086 10.25 1 95.62 198 ASP B N 1
ATOM 3846 C CA . ASP B 1 198 ? -16.594 15.203 11.172 1 95.62 198 ASP B CA 1
ATOM 3847 C C . ASP B 1 198 ? -15.266 15.641 11.781 1 95.62 198 ASP B C 1
ATOM 3849 O O . ASP B 1 198 ? -15 16.828 11.922 1 95.62 198 ASP B O 1
ATOM 3853 N N . VAL B 1 199 ? -14.492 14.664 12.188 1 97.19 199 VAL B N 1
ATOM 3854 C CA . VAL B 1 199 ? -13.172 14.961 12.734 1 97.19 199 VAL B CA 1
ATOM 3855 C C . VAL B 1 199 ? -12.352 15.758 11.719 1 97.19 199 VAL B C 1
ATOM 3857 O O . VAL B 1 199 ? -11.781 16.797 12.047 1 97.19 199 VAL B O 1
ATOM 3860 N N . MET B 1 200 ? -12.336 15.289 10.508 1 96.38 200 MET B N 1
ATOM 3861 C CA . MET B 1 200 ? -11.555 15.922 9.445 1 96.38 200 MET B CA 1
ATOM 3862 C C . MET B 1 200 ? -12.039 17.344 9.18 1 96.38 200 MET B C 1
ATOM 3864 O O . MET B 1 200 ? -11.234 18.266 9.039 1 96.38 200 MET B O 1
ATOM 3868 N N . GLU B 1 201 ? -13.289 17.5 9.148 1 92 201 GLU B N 1
ATOM 3869 C CA . GLU B 1 201 ? -13.875 18.812 8.859 1 92 201 GLU B CA 1
ATOM 3870 C C . GLU B 1 201 ? -13.57 19.812 9.977 1 92 201 GLU B C 1
ATOM 3872 O O . GLU B 1 201 ? -13.336 20.984 9.719 1 92 201 GLU B O 1
ATOM 3877 N N . ARG B 1 202 ? -13.578 19.359 11.164 1 92.62 202 ARG B N 1
ATOM 3878 C CA . ARG B 1 202 ? -13.289 20.219 12.305 1 92.62 202 ARG B CA 1
ATOM 3879 C C . ARG B 1 202 ? -11.852 20.719 12.266 1 92.62 202 ARG B C 1
ATOM 3881 O O . ARG B 1 202 ? -11.586 21.859 12.656 1 92.62 202 ARG B O 1
ATOM 3888 N N . VAL B 1 203 ? -10.984 19.922 11.805 1 93.25 203 VAL B N 1
ATOM 3889 C CA . VAL B 1 203 ? -9.562 20.25 11.875 1 93.25 203 VAL B CA 1
ATOM 3890 C C . VAL B 1 203 ? -9.141 20.969 10.594 1 93.25 203 VAL B C 1
ATOM 3892 O O . VAL B 1 203 ? -8.383 21.938 10.641 1 93.25 203 VAL B O 1
ATOM 3895 N N . GLN B 1 204 ? -9.672 20.484 9.453 1 91.94 204 GLN B N 1
ATOM 3896 C CA . GLN B 1 204 ? -9.133 20.953 8.18 1 91.94 204 GLN B CA 1
ATOM 3897 C C . GLN B 1 204 ? -10.18 21.75 7.402 1 91.94 204 GLN B C 1
ATOM 3899 O O . GLN B 1 204 ? -9.883 22.312 6.34 1 91.94 204 GLN B O 1
ATOM 3904 N N . GLY B 1 205 ? -11.383 21.828 7.898 1 85.31 205 GLY B N 1
ATOM 3905 C CA . GLY B 1 205 ? -12.461 22.406 7.109 1 85.31 205 GLY B CA 1
ATOM 3906 C C . GLY B 1 205 ? -12.992 21.453 6.051 1 85.31 205 GLY B C 1
ATOM 3907 O O . GLY B 1 205 ? -12.758 20.25 6.117 1 85.31 205 GLY B O 1
ATOM 3908 N N . LYS B 1 206 ? -13.75 22.016 5.145 1 77.5 206 LYS B N 1
ATOM 3909 C CA . LYS B 1 206 ? -14.352 21.219 4.086 1 77.5 206 LYS B CA 1
ATOM 3910 C C . LYS B 1 206 ? -13.305 20.797 3.051 1 77.5 206 LYS B C 1
ATOM 3912 O O . LYS B 1 206 ? -12.367 21.547 2.775 1 77.5 206 LYS B O 1
ATOM 3917 N N . PRO B 1 207 ? -13.555 19.547 2.518 1 81.12 207 PRO B N 1
ATOM 3918 C CA . PRO B 1 207 ? -12.656 19.141 1.438 1 81.12 207 PRO B CA 1
ATOM 3919 C C . PRO B 1 207 ? -12.773 20.031 0.202 1 81.12 207 PRO B C 1
ATOM 3921 O O . PRO B 1 207 ? -13.766 20.75 0.041 1 81.12 207 PRO B O 1
ATOM 3924 N N . LEU B 1 208 ? -11.727 19.922 -0.582 1 83.12 208 LEU B N 1
ATOM 3925 C CA . LEU B 1 208 ? -11.727 20.719 -1.812 1 83.12 208 LEU B CA 1
ATOM 3926 C C . LEU B 1 208 ? -12.938 20.375 -2.672 1 83.12 208 LEU B C 1
ATOM 3928 O O . LEU B 1 208 ? -13.344 19.219 -2.756 1 83.12 208 LEU B O 1
ATOM 3932 N N . ASP B 1 209 ? -13.508 21.438 -3.131 1 78.81 209 ASP B N 1
ATOM 3933 C CA . ASP B 1 209 ? -14.672 21.344 -3.998 1 78.81 209 ASP B CA 1
ATOM 3934 C C . ASP B 1 209 ? -14.359 21.844 -5.402 1 78.81 209 ASP B C 1
ATOM 3936 O O . ASP B 1 209 ? -13.602 22.812 -5.566 1 78.81 209 ASP B O 1
ATOM 3940 N N . SER B 1 210 ? -14.914 21.109 -6.395 1 76.5 210 SER B N 1
ATOM 3941 C CA . SER B 1 210 ? -14.664 21.484 -7.781 1 76.5 210 SER B CA 1
ATOM 3942 C C . SER B 1 210 ? -15.32 22.812 -8.117 1 76.5 210 SER B C 1
ATOM 3944 O O . SER B 1 210 ? -14.867 23.531 -9.016 1 76.5 210 SER B O 1
ATOM 3946 N N . LEU B 1 211 ? -16.344 23.078 -7.336 1 76.25 211 LEU B N 1
ATOM 3947 C CA . LEU B 1 211 ? -17.047 24.328 -7.621 1 76.25 211 LEU B CA 1
ATOM 3948 C C . LEU B 1 211 ? -16.812 25.344 -6.512 1 76.25 211 LEU B C 1
ATOM 3950 O O . LEU B 1 211 ? -17.375 25.219 -5.418 1 76.25 211 LEU B O 1
ATOM 3954 N N . LEU B 1 212 ? -15.859 26.172 -6.711 1 77.12 212 LEU B N 1
ATOM 3955 C CA . LEU B 1 212 ? -15.633 27.297 -5.801 1 77.12 212 LEU B CA 1
ATOM 3956 C C . LEU B 1 212 ? -15.852 28.625 -6.516 1 77.12 212 LEU B C 1
ATOM 3958 O O . LEU B 1 212 ? -15.305 28.859 -7.594 1 77.12 212 LEU B O 1
ATOM 3962 N N . LYS B 1 213 ? -16.625 29.422 -5.875 1 82.75 213 LYS B N 1
ATOM 3963 C CA . LYS B 1 213 ? -16.781 30.766 -6.391 1 82.75 213 LYS B CA 1
ATOM 3964 C C . LYS B 1 213 ? -15.617 31.656 -5.965 1 82.75 213 LYS B C 1
ATOM 3966 O O . LYS B 1 213 ? -14.812 31.266 -5.109 1 82.75 213 LYS B O 1
ATOM 3971 N N . ARG B 1 214 ? -15.617 32.781 -6.512 1 88 214 ARG B N 1
ATOM 3972 C CA . ARG B 1 214 ? -14.484 33.688 -6.328 1 88 214 ARG B CA 1
ATOM 3973 C C . ARG B 1 214 ? -14.258 34 -4.852 1 88 214 ARG B C 1
ATOM 3975 O O . ARG B 1 214 ? -13.141 33.875 -4.352 1 88 214 ARG B O 1
ATOM 3982 N N . VAL B 1 215 ? -15.203 34.312 -4.113 1 90.69 215 VAL B N 1
ATOM 3983 C CA . VAL B 1 215 ? -15.086 34.688 -2.711 1 90.69 215 VAL B CA 1
ATOM 3984 C C . VAL B 1 215 ? -14.695 33.469 -1.876 1 90.69 215 VAL B C 1
ATOM 3986 O O . VAL B 1 215 ? -13.898 33.562 -0.94 1 90.69 215 VAL B O 1
ATOM 3989 N N . GLU B 1 216 ? -15.242 32.344 -2.258 1 86.31 216 GLU B N 1
ATOM 3990 C CA . GLU B 1 216 ? -14.938 31.109 -1.535 1 86.31 216 GLU B CA 1
ATOM 3991 C C . GLU B 1 216 ? -13.477 30.703 -1.713 1 86.31 216 GLU B C 1
ATOM 3993 O O . GLU B 1 216 ? -12.836 30.219 -0.773 1 86.31 216 GLU B O 1
ATOM 3998 N N . GLU B 1 217 ? -12.969 30.906 -2.941 1 89.94 217 GLU B N 1
ATOM 3999 C CA . GLU B 1 217 ? -11.555 30.641 -3.207 1 89.94 217 GLU B CA 1
ATOM 4000 C C . GLU B 1 217 ? -10.656 31.516 -2.338 1 89.94 217 GLU B C 1
ATOM 4002 O O . GLU B 1 217 ? -9.703 31.016 -1.73 1 89.94 217 GLU B O 1
ATOM 4007 N N . GLY B 1 218 ? -11 32.75 -2.338 1 91.75 218 GLY B N 1
ATOM 4008 C CA . GLY B 1 218 ? -10.234 33.656 -1.517 1 91.75 218 GLY B CA 1
ATOM 4009 C C . GLY B 1 218 ? -10.242 33.312 -0.044 1 91.75 218 GLY B C 1
ATOM 4010 O O . GLY B 1 218 ? -9.211 33.375 0.625 1 91.75 218 GLY B O 1
ATOM 4011 N N . ARG B 1 219 ? -11.336 32.906 0.444 1 90.12 219 ARG B N 1
ATOM 4012 C CA . ARG B 1 219 ? -11.477 32.531 1.851 1 90.12 219 ARG B CA 1
ATOM 4013 C C . ARG B 1 219 ? -10.656 31.297 2.176 1 90.12 219 ARG B C 1
ATOM 4015 O O . ARG B 1 219 ? -10.055 31.219 3.248 1 90.12 219 ARG B O 1
ATOM 4022 N N . LEU B 1 220 ? -10.711 30.422 1.266 1 90 220 LEU B N 1
ATOM 4023 C CA . LEU B 1 220 ? -9.938 29.203 1.447 1 90 220 LEU B CA 1
ATOM 4024 C C . LEU B 1 220 ? -8.445 29.516 1.561 1 90 220 LEU B C 1
ATOM 4026 O O . LEU B 1 220 ? -7.777 29.047 2.482 1 90 220 LEU B O 1
ATOM 4030 N N . VAL B 1 221 ? -7.953 30.312 0.644 1 92.69 221 VAL B N 1
ATOM 4031 C CA . VAL B 1 221 ? -6.543 30.688 0.611 1 92.69 221 VAL B CA 1
ATOM 4032 C C . VAL B 1 221 ? -6.184 31.469 1.871 1 92.69 221 VAL B C 1
ATOM 4034 O O . VAL B 1 221 ? -5.176 31.172 2.523 1 92.69 221 VAL B O 1
ATOM 4037 N N . TYR B 1 222 ? -7.027 32.344 2.213 1 94.25 222 TYR B N 1
ATOM 4038 C CA . TYR B 1 222 ? -6.793 33.188 3.389 1 94.25 222 TYR B CA 1
ATOM 4039 C C . TYR B 1 222 ? -6.75 32.344 4.656 1 94.25 222 TYR B C 1
ATOM 4041 O O . TYR B 1 222 ? -5.875 32.531 5.504 1 94.25 222 TYR B O 1
ATOM 4049 N N . SER B 1 223 ? -7.664 31.469 4.746 1 92.38 223 SER B N 1
ATOM 4050 C CA . SER B 1 223 ? -7.738 30.594 5.918 1 92.38 223 SER B CA 1
ATOM 4051 C C . SER B 1 223 ? -6.477 29.75 6.059 1 92.38 223 SER B C 1
ATOM 4053 O O . SER B 1 223 ? -5.938 29.609 7.16 1 92.38 223 SER B O 1
ATOM 4055 N N . ALA B 1 224 ? -5.988 29.219 4.984 1 93.12 224 ALA B N 1
ATOM 4056 C CA . ALA B 1 224 ? -4.777 28.391 5.008 1 93.12 224 ALA B CA 1
ATOM 4057 C C . ALA B 1 224 ? -3.562 29.219 5.414 1 93.12 224 ALA B C 1
ATOM 4059 O O . ALA B 1 224 ? -2.711 28.75 6.172 1 93.12 224 ALA B O 1
ATOM 4060 N N . HIS B 1 225 ? -3.518 30.453 4.93 1 94.81 225 HIS B N 1
ATOM 4061 C CA . HIS B 1 225 ? -2.371 31.312 5.207 1 94.81 225 HIS B CA 1
ATOM 4062 C C . HIS B 1 225 ? -2.439 31.891 6.621 1 94.81 225 HIS B C 1
ATOM 4064 O O . HIS B 1 225 ? -1.407 32.219 7.219 1 94.81 225 HIS B O 1
ATOM 4070 N N . ARG B 1 226 ? -3.605 31.969 7.125 1 94 226 ARG B N 1
ATOM 4071 C CA . ARG B 1 226 ? -3.764 32.469 8.492 1 94 226 ARG B CA 1
ATOM 4072 C C . ARG B 1 226 ? -3.326 31.406 9.5 1 94 226 ARG B C 1
ATOM 4074 O O . ARG B 1 226 ? -2.949 31.734 10.625 1 94 226 ARG B O 1
ATOM 4081 N N . ASN B 1 227 ? -3.416 30.172 9.055 1 93 227 ASN B N 1
ATOM 4082 C CA . ASN B 1 227 ? -3.033 29.062 9.922 1 93 227 ASN B CA 1
ATOM 4083 C C . ASN B 1 227 ? -2.117 28.078 9.203 1 93 227 ASN B C 1
ATOM 4085 O O . ASN B 1 227 ? -2.471 26.906 9.031 1 93 227 ASN B O 1
ATOM 4089 N N . PRO B 1 228 ? -0.973 28.594 8.844 1 94.75 228 PRO B N 1
ATOM 4090 C CA . PRO B 1 228 ? -0.064 27.703 8.109 1 94.75 228 PRO B CA 1
ATOM 4091 C C . PRO B 1 228 ? 0.379 26.5 8.945 1 94.75 228 PRO B C 1
ATOM 4093 O O . PRO B 1 228 ? 0.536 26.609 10.164 1 94.75 228 PRO B O 1
ATOM 4096 N N . LYS B 1 229 ? 0.551 25.375 8.297 1 94.5 229 LYS B N 1
ATOM 4097 C CA . LYS B 1 229 ? 0.806 24.125 9.016 1 94.5 229 LYS B CA 1
ATOM 4098 C C . LYS B 1 229 ? 1.824 23.266 8.281 1 94.5 229 LYS B C 1
ATOM 4100 O O . LYS B 1 229 ? 1.783 23.156 7.055 1 94.5 229 LYS B O 1
ATOM 4105 N N . PHE B 1 230 ? 2.691 22.656 9.109 1 95.62 230 PHE B N 1
ATOM 4106 C CA . PHE B 1 230 ? 3.471 21.531 8.609 1 95.62 230 PHE B CA 1
ATOM 4107 C C . PHE B 1 230 ? 2.615 20.266 8.539 1 95.62 230 PHE B C 1
ATOM 4109 O O . PHE B 1 230 ? 1.55 20.203 9.156 1 95.62 230 PHE B O 1
ATOM 4116 N N . VAL B 1 231 ? 3.125 19.297 7.723 1 97.69 231 VAL B N 1
ATOM 4117 C CA . VAL B 1 231 ? 2.445 18 7.73 1 97.69 231 VAL B CA 1
ATOM 4118 C C . VAL B 1 231 ? 2.404 17.453 9.148 1 97.69 231 VAL B C 1
ATOM 4120 O O . VAL B 1 231 ? 1.449 16.766 9.531 1 97.69 231 VAL B O 1
ATOM 4123 N N . GLU B 1 232 ? 3.348 17.766 9.977 1 97.56 232 GLU B N 1
ATOM 4124 C CA . GLU B 1 232 ? 3.408 17.344 11.367 1 97.56 232 GLU B CA 1
ATOM 4125 C C . GLU B 1 232 ? 2.264 17.938 12.18 1 97.56 232 GLU B C 1
ATOM 4127 O O . GLU B 1 232 ? 1.641 17.25 12.984 1 97.56 232 GLU B O 1
ATOM 4132 N N . ASP B 1 233 ? 2.014 19.203 11.961 1 96.56 233 ASP B N 1
ATOM 4133 C CA . ASP B 1 233 ? 0.91 19.859 12.656 1 96.56 233 ASP B CA 1
ATOM 4134 C C . ASP B 1 233 ? -0.424 19.203 12.312 1 96.56 233 ASP B C 1
ATOM 4136 O O . ASP B 1 233 ? -1.256 18.984 13.195 1 96.56 233 ASP B O 1
ATOM 4140 N N . VAL B 1 234 ? -0.532 18.906 11.062 1 96.94 234 VAL B N 1
ATOM 4141 C CA . VAL B 1 234 ? -1.785 18.359 10.555 1 96.94 234 VAL B CA 1
ATOM 4142 C C . VAL B 1 234 ? -2.072 17.016 11.242 1 96.94 234 VAL B C 1
ATOM 4144 O O . VAL B 1 234 ? -3.166 16.812 11.773 1 96.94 234 VAL B O 1
ATOM 4147 N N . VAL B 1 235 ? -1.084 16.141 11.281 1 98.19 235 VAL B N 1
ATOM 4148 C CA . VAL B 1 235 ? -1.329 14.812 11.828 1 98.19 235 VAL B CA 1
ATOM 4149 C C . VAL B 1 235 ? -1.564 14.906 13.336 1 98.19 235 VAL B C 1
ATOM 4151 O O . VAL B 1 235 ? -2.379 14.164 13.891 1 98.19 235 VAL B O 1
ATOM 4154 N N . ARG B 1 236 ? -0.872 15.805 13.984 1 97.56 236 ARG B N 1
ATOM 4155 C CA . ARG B 1 236 ? -1.073 15.984 15.422 1 97.56 236 ARG B CA 1
ATOM 4156 C C . ARG B 1 236 ? -2.492 16.453 15.719 1 97.56 236 ARG B C 1
ATOM 4158 O O . ARG B 1 236 ? -3.152 15.922 16.609 1 97.56 236 ARG B O 1
ATOM 4165 N N . GLU B 1 237 ? -2.938 17.453 14.977 1 96.88 237 GLU B N 1
ATOM 4166 C CA . GLU B 1 237 ? -4.258 18.031 15.219 1 96.88 237 GLU B CA 1
ATOM 4167 C C . GLU B 1 237 ? -5.359 17 14.969 1 96.88 237 GLU B C 1
ATOM 4169 O O . GLU B 1 237 ? -6.312 16.906 15.742 1 96.88 237 GLU B O 1
ATOM 4174 N N . ILE B 1 238 ? -5.203 16.234 13.922 1 97.81 238 ILE B N 1
ATOM 4175 C CA . ILE B 1 238 ? -6.223 15.258 13.578 1 97.81 238 ILE B CA 1
ATOM 4176 C C . ILE B 1 238 ? -6.23 14.133 14.617 1 97.81 238 ILE B C 1
ATOM 4178 O O . ILE B 1 238 ? -7.297 13.719 15.078 1 97.81 238 ILE B O 1
ATOM 4182 N N . ALA B 1 239 ? -5.043 13.648 14.969 1 97.88 239 ALA B N 1
ATOM 4183 C CA . ALA B 1 239 ? -4.953 12.586 15.969 1 97.88 239 ALA B CA 1
ATOM 4184 C C . ALA B 1 239 ? -5.582 13.016 17.281 1 97.88 239 ALA B C 1
ATOM 4186 O O . ALA B 1 239 ? -6.352 12.266 17.891 1 97.88 239 ALA B O 1
ATOM 4187 N N . TYR B 1 240 ? -5.242 14.219 17.656 1 96.12 240 TYR B N 1
ATOM 4188 C CA . TYR B 1 240 ? -5.77 14.773 18.906 1 96.12 240 TYR B CA 1
ATOM 4189 C C . TYR B 1 240 ? -7.293 14.859 18.859 1 96.12 240 TYR B C 1
ATOM 4191 O O . TYR B 1 240 ? -7.977 14.414 19.781 1 96.12 240 TYR B O 1
ATOM 4199 N N . GLU B 1 241 ? -7.812 15.445 17.797 1 96.75 241 GLU B N 1
ATOM 4200 C CA . GLU B 1 241 ? -9.25 15.625 17.656 1 96.75 241 GLU B CA 1
ATOM 4201 C C . GLU B 1 241 ? -9.977 14.281 17.609 1 96.75 241 GLU B C 1
ATOM 4203 O O . GLU B 1 241 ? -11.047 14.125 18.188 1 96.75 241 GLU B O 1
ATOM 4208 N N . ALA B 1 242 ? -9.414 13.328 16.906 1 97.62 242 ALA B N 1
ATOM 4209 C CA . ALA B 1 242 ? -10.016 12 16.797 1 97.62 242 ALA B CA 1
ATOM 4210 C C . ALA B 1 242 ? -10.156 11.359 18.172 1 97.62 242 ALA B C 1
ATOM 4212 O O . ALA B 1 242 ? -11.227 10.852 18.531 1 97.62 242 ALA B O 1
ATOM 4213 N N . ALA B 1 243 ? -9.125 11.398 18.938 1 95.56 243 ALA B N 1
ATOM 4214 C CA . ALA B 1 243 ? -9.141 10.781 20.266 1 95.56 243 ALA B CA 1
ATOM 4215 C C . ALA B 1 243 ? -10.141 11.477 21.188 1 95.56 243 ALA B C 1
ATOM 4217 O O . ALA B 1 243 ? -10.758 10.844 22.047 1 95.56 243 ALA B O 1
ATOM 4218 N N . ARG B 1 244 ? -10.273 12.719 20.984 1 94.19 244 ARG B N 1
ATOM 4219 C CA . ARG B 1 244 ? -11.125 13.539 21.844 1 94.19 244 ARG B CA 1
ATOM 4220 C C . ARG B 1 244 ? -12.594 13.273 21.547 1 94.19 244 ARG B C 1
ATOM 4222 O O . ARG B 1 244 ? -13.398 13.156 22.484 1 94.19 244 ARG B O 1
ATOM 4229 N N . VAL B 1 245 ? -12.938 13.109 20.312 1 95.38 245 VAL B N 1
ATOM 4230 C CA . VAL B 1 245 ? -14.359 13.18 19.969 1 95.38 245 VAL B CA 1
ATOM 4231 C C . VAL B 1 245 ? -14.875 11.781 19.656 1 95.38 245 VAL B C 1
ATOM 4233 O O . VAL B 1 245 ? -16.078 11.523 19.75 1 95.38 245 VAL B O 1
ATOM 4236 N N . LEU B 1 246 ? -13.945 10.93 19.219 1 95.88 246 LEU B N 1
ATOM 4237 C CA . LEU B 1 246 ? -14.43 9.602 18.828 1 95.88 246 LEU B CA 1
ATOM 4238 C C . LEU B 1 246 ? -14.617 8.727 20.062 1 95.88 246 LEU B C 1
ATOM 4240 O O . LEU B 1 246 ? -13.727 8.633 20.906 1 95.88 246 LEU B O 1
ATOM 4244 N N . GLY B 1 247 ? -15.742 8.109 20.297 1 94.69 247 GLY B N 1
ATOM 4245 C CA . GLY B 1 247 ? -16.062 7.262 21.438 1 94.69 247 GLY B CA 1
ATOM 4246 C C . GLY B 1 247 ? -15.594 5.828 21.266 1 94.69 247 GLY B C 1
ATOM 4247 O O . GLY B 1 247 ? -16.344 4.891 21.531 1 94.69 247 GLY B O 1
ATOM 4248 N N . VAL B 1 248 ? -14.32 5.648 20.812 1 95.94 248 VAL B N 1
ATOM 4249 C CA . VAL B 1 248 ? -13.781 4.305 20.625 1 95.94 248 VAL B CA 1
ATOM 4250 C C . VAL B 1 248 ? -13.055 3.859 21.891 1 95.94 248 VAL B C 1
ATOM 4252 O O . VAL B 1 248 ? -12.641 4.691 22.703 1 95.94 248 VAL B O 1
ATOM 4255 N N . PRO B 1 249 ? -12.883 2.492 22.125 1 96.69 249 PRO B N 1
ATOM 4256 C CA . PRO B 1 249 ? -12.133 1.994 23.281 1 96.69 249 PRO B CA 1
ATOM 4257 C C . PRO B 1 249 ? -10.672 2.447 23.281 1 96.69 249 PRO B C 1
ATOM 4259 O O . PRO B 1 249 ? -10.133 2.801 22.219 1 96.69 249 PRO B O 1
ATOM 4262 N N . ASP B 1 250 ? -10.008 2.398 24.391 1 96.25 250 ASP B N 1
ATOM 4263 C CA . ASP B 1 250 ? -8.633 2.861 24.562 1 96.25 250 ASP B CA 1
ATOM 4264 C C . ASP B 1 250 ? -7.672 2.053 23.688 1 96.25 250 ASP B C 1
ATOM 4266 O O . ASP B 1 250 ? -6.66 2.578 23.234 1 96.25 250 ASP B O 1
ATOM 4270 N N . GLU B 1 251 ? -8.031 0.83 23.438 1 96.5 251 GLU B N 1
ATOM 4271 C CA . GLU B 1 251 ? -7.133 -0.057 22.703 1 96.5 251 GLU B CA 1
ATOM 4272 C C . GLU B 1 251 ? -7.262 0.151 21.203 1 96.5 251 GLU B C 1
ATOM 4274 O O . GLU B 1 251 ? -6.438 -0.346 20.422 1 96.5 251 GLU B O 1
ATOM 4279 N N . ALA B 1 252 ? -8.25 0.922 20.75 1 97.31 252 ALA B N 1
ATOM 4280 C CA . ALA B 1 252 ? -8.445 1.154 19.328 1 97.31 252 ALA B CA 1
ATOM 4281 C C . ALA B 1 252 ? -7.281 1.938 18.734 1 97.31 252 ALA B C 1
ATOM 4283 O O . ALA B 1 252 ? -6.84 2.939 19.297 1 97.31 252 ALA B O 1
ATOM 4284 N N . THR B 1 253 ? -6.832 1.462 17.656 1 98.12 253 THR B N 1
ATOM 4285 C CA . THR B 1 253 ? -5.75 2.154 16.969 1 98.12 253 THR B CA 1
ATOM 4286 C C . THR B 1 253 ? -6.281 3.369 16.219 1 98.12 253 THR B C 1
ATOM 4288 O O . THR B 1 253 ? -7.359 3.318 15.625 1 98.12 253 THR B O 1
ATOM 4291 N N . ILE B 1 254 ? -5.523 4.441 16.203 1 98 254 ILE B N 1
ATOM 4292 C CA . ILE B 1 254 ? -5.738 5.648 15.414 1 98 254 ILE B CA 1
ATOM 4293 C C . ILE B 1 254 ? -4.5 5.938 14.57 1 98 254 ILE B C 1
ATOM 4295 O O . ILE B 1 254 ? -3.416 6.184 15.102 1 98 254 ILE B O 1
ATOM 4299 N N . LYS B 1 255 ? -4.691 5.855 13.312 1 98.75 255 LYS B N 1
ATOM 4300 C CA . LYS B 1 255 ? -3.625 6.141 12.359 1 98.75 255 LYS B CA 1
ATOM 4301 C C . LYS B 1 255 ? -3.953 7.371 11.516 1 98.75 255 LYS B C 1
ATOM 4303 O O . LYS B 1 255 ? -5.031 7.457 10.922 1 98.75 255 LYS B O 1
ATOM 4308 N N . VAL B 1 256 ? -3.035 8.312 11.477 1 98.75 256 VAL B N 1
ATOM 4309 C CA . VAL B 1 256 ? -3.199 9.531 10.688 1 98.75 256 VAL B CA 1
ATOM 4310 C C . VAL B 1 256 ? -1.971 9.758 9.812 1 98.75 256 VAL B C 1
ATOM 4312 O O . VAL B 1 256 ? -0.838 9.555 10.258 1 98.75 256 VAL B O 1
ATOM 4315 N N . SER B 1 257 ? -2.221 10.109 8.617 1 98.81 257 SER B N 1
ATOM 4316 C CA . SER B 1 257 ? -1.115 10.5 7.746 1 98.81 257 SER B CA 1
ATOM 4317 C C . SER B 1 257 ? -1.449 11.766 6.965 1 98.81 257 SER B C 1
ATOM 4319 O O . SER B 1 257 ? -2.623 12.078 6.758 1 98.81 257 SER B O 1
ATOM 4321 N N . SER B 1 258 ? -0.481 12.469 6.648 1 98.62 258 SER B N 1
ATOM 4322 C CA . SER B 1 258 ? -0.539 13.672 5.824 1 98.62 258 SER B CA 1
ATOM 4323 C C . SER B 1 258 ? 0.569 13.68 4.777 1 98.62 258 SER B C 1
ATOM 4325 O O . SER B 1 258 ? 1.745 13.516 5.109 1 98.62 258 SER B O 1
ATOM 4327 N N . GLU B 1 259 ? 0.215 13.797 3.59 1 98.5 259 GLU B N 1
ATOM 4328 C CA . GLU B 1 259 ? 1.163 13.883 2.482 1 98.5 259 GLU B CA 1
ATOM 4329 C C . GLU B 1 259 ? 0.934 15.141 1.653 1 98.5 259 GLU B C 1
ATOM 4331 O O . G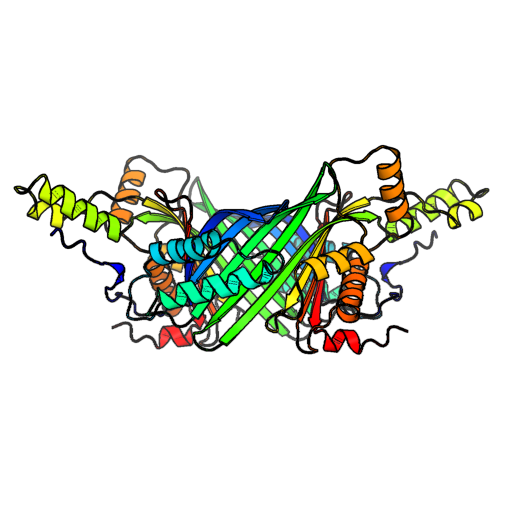LU B 1 259 ? -0.151 15.344 1.104 1 98.5 259 GLU B O 1
ATOM 4336 N N . SER B 1 260 ? 1.947 15.922 1.577 1 97.38 260 SER B N 1
ATOM 4337 C CA . SER B 1 260 ? 1.856 17.172 0.834 1 97.38 260 SER B CA 1
ATOM 4338 C C . SER B 1 260 ? 2.631 17.094 -0.478 1 97.38 260 SER B C 1
ATOM 4340 O O . SER B 1 260 ? 3.809 16.734 -0.49 1 97.38 260 SER B O 1
ATOM 4342 N N . ASP B 1 261 ? 1.976 17.453 -1.523 1 95.31 261 ASP B N 1
ATOM 4343 C CA . ASP B 1 261 ? 2.623 17.625 -2.82 1 95.31 261 ASP B CA 1
ATOM 4344 C C . ASP B 1 261 ? 3.371 18.953 -2.889 1 95.31 261 ASP B C 1
ATOM 4346 O O . ASP B 1 261 ? 2.873 19.922 -3.463 1 95.31 261 ASP B O 1
ATOM 4350 N N . GLU B 1 262 ? 4.539 18.922 -2.525 1 92.69 262 GLU B N 1
ATOM 4351 C CA . GLU B 1 262 ? 5.273 20.172 -2.373 1 92.69 262 GLU B CA 1
ATOM 4352 C C . GLU B 1 262 ? 5.371 20.922 -3.699 1 92.69 262 GLU B C 1
ATOM 4354 O O . GLU B 1 262 ? 5.762 20.344 -4.715 1 92.69 262 GLU B O 1
ATOM 4359 N N . SER B 1 263 ? 5.125 22.203 -3.611 1 92.25 263 SER B N 1
ATOM 4360 C CA . SER B 1 263 ? 5.109 23.016 -4.824 1 92.25 263 SER B CA 1
ATOM 4361 C C . SER B 1 263 ? 6.508 23.5 -5.184 1 92.25 263 SER B C 1
ATOM 4363 O O . SER B 1 263 ? 6.746 23.953 -6.301 1 92.25 263 SER B O 1
ATOM 4365 N N . ILE B 1 264 ? 7.434 23.391 -4.316 1 91.69 264 ILE B N 1
ATOM 4366 C CA . ILE B 1 264 ? 8.75 23.953 -4.586 1 91.69 264 ILE B CA 1
ATOM 4367 C C . ILE B 1 264 ? 9.789 22.844 -4.645 1 91.69 264 ILE B C 1
ATOM 4369 O O . ILE B 1 264 ? 10.984 23.109 -4.77 1 91.69 264 ILE B O 1
ATOM 4373 N N . HIS B 1 265 ? 9.398 21.641 -4.402 1 90.81 265 HIS B N 1
ATOM 4374 C CA . HIS B 1 265 ? 10.281 20.484 -4.457 1 90.81 265 HIS B CA 1
ATOM 4375 C C . HIS B 1 265 ? 9.68 19.375 -5.309 1 90.81 265 HIS B C 1
ATOM 4377 O O . HIS B 1 265 ? 8.453 19.203 -5.34 1 90.81 265 HIS B O 1
ATOM 4383 N N . PRO B 1 266 ? 10.477 18.625 -5.988 1 90.75 266 PRO B N 1
ATOM 4384 C CA . PRO B 1 266 ? 9.961 17.516 -6.801 1 90.75 266 PRO B CA 1
ATOM 4385 C C . PRO B 1 266 ? 9.68 16.266 -5.98 1 90.75 266 PRO B C 1
ATOM 4387 O O . PRO B 1 266 ? 9.914 15.148 -6.453 1 90.75 266 PRO B O 1
ATOM 4390 N N . HIS B 1 267 ? 9.492 16.422 -4.73 1 93.94 267 HIS B N 1
ATOM 4391 C CA . HIS B 1 267 ? 9.125 15.328 -3.826 1 93.94 267 HIS B CA 1
ATOM 4392 C C . HIS B 1 267 ? 8.062 15.773 -2.828 1 93.94 267 HIS B C 1
ATOM 4394 O O . HIS B 1 267 ? 7.762 16.969 -2.73 1 93.94 267 HIS B O 1
ATOM 4400 N N . ASN B 1 268 ? 7.535 14.844 -2.201 1 97.19 268 ASN B N 1
ATOM 4401 C CA . ASN B 1 268 ? 6.461 15.141 -1.257 1 97.19 268 ASN B CA 1
ATOM 4402 C C . ASN B 1 268 ? 6.973 15.164 0.181 1 97.19 268 ASN B C 1
ATOM 4404 O O . ASN B 1 268 ? 7.992 14.547 0.493 1 97.19 268 ASN B O 1
ATOM 4408 N N . ALA B 1 269 ? 6.277 15.93 1.023 1 97.56 269 ALA B N 1
ATOM 4409 C CA . ALA B 1 269 ? 6.441 15.852 2.473 1 97.56 269 ALA B CA 1
ATOM 4410 C C . ALA B 1 269 ? 5.406 14.914 3.09 1 97.56 269 ALA B C 1
ATOM 4412 O O . ALA B 1 269 ? 4.258 14.859 2.643 1 97.56 269 ALA B O 1
ATOM 4413 N N . TYR B 1 270 ? 5.859 14.203 4.105 1 98.5 270 TYR B N 1
ATOM 4414 C CA . TYR B 1 270 ? 4.992 13.18 4.676 1 98.5 270 TYR B CA 1
ATOM 4415 C C . TYR B 1 270 ? 5.156 13.102 6.188 1 98.5 270 TYR B C 1
ATOM 4417 O O . TYR B 1 270 ? 6.266 13.258 6.707 1 98.5 270 TYR B O 1
ATOM 4425 N N . ALA B 1 271 ? 4.051 12.844 6.859 1 98.75 271 ALA B N 1
ATOM 4426 C CA . ALA B 1 271 ? 4.051 12.555 8.297 1 98.75 271 ALA B CA 1
ATOM 4427 C C . ALA B 1 271 ? 2.973 11.539 8.648 1 98.75 271 ALA B C 1
ATOM 4429 O O . ALA B 1 271 ? 1.917 11.492 8.016 1 98.75 271 ALA B O 1
ATOM 4430 N N . GLU B 1 272 ? 3.25 10.75 9.703 1 98.81 272 GLU B N 1
ATOM 4431 C CA . GLU B 1 272 ? 2.293 9.727 10.109 1 98.81 272 GLU B CA 1
ATOM 4432 C C . GLU B 1 272 ? 2.361 9.469 11.609 1 98.81 272 GLU B C 1
ATOM 4434 O O . GLU B 1 272 ? 3.449 9.414 12.188 1 98.81 272 GLU B O 1
ATOM 4439 N N . ILE B 1 273 ? 1.226 9.383 12.234 1 98.5 273 ILE B N 1
ATOM 4440 C CA . ILE B 1 273 ? 1.069 8.938 13.609 1 98.5 273 ILE B CA 1
ATOM 4441 C C . ILE B 1 273 ? 0.298 7.621 13.648 1 98.5 273 ILE B C 1
ATOM 4443 O O . ILE B 1 273 ? -0.738 7.484 12.992 1 98.5 273 ILE B O 1
ATOM 4447 N N . ASP B 1 274 ? 0.798 6.633 14.25 1 98.12 274 ASP B N 1
ATOM 4448 C CA . ASP B 1 274 ? 0.167 5.34 14.5 1 98.12 274 ASP B CA 1
ATOM 4449 C C . ASP B 1 274 ? 0.198 4.988 15.984 1 98.12 274 ASP B C 1
ATOM 4451 O O . ASP B 1 274 ? 1.234 4.574 16.516 1 98.12 274 ASP B O 1
ATOM 4455 N N . THR B 1 275 ? -0.9 5.145 16.625 1 97.06 275 THR B N 1
ATOM 4456 C CA . THR B 1 275 ? -0.963 4.938 18.062 1 97.06 275 THR B CA 1
ATOM 4457 C C . THR B 1 275 ? -2.361 4.496 18.484 1 97.06 275 THR B C 1
ATOM 4459 O O . THR B 1 275 ? -3.137 4.004 17.656 1 97.06 275 THR B O 1
ATOM 4462 N N . THR B 1 276 ? -2.654 4.543 19.828 1 97.31 276 THR B N 1
ATOM 4463 C CA . THR B 1 276 ? -3.965 4.133 20.328 1 97.31 276 THR B CA 1
ATOM 4464 C C . THR B 1 276 ? -4.719 5.328 20.906 1 97.31 276 THR B C 1
ATOM 4466 O O . THR B 1 276 ? -4.109 6.328 21.281 1 97.31 276 THR B O 1
ATOM 4469 N N . ALA B 1 277 ? -6.016 5.152 20.875 1 96.12 277 ALA B N 1
ATOM 4470 C CA . ALA B 1 277 ? -6.852 6.188 21.484 1 96.12 277 ALA B CA 1
ATOM 4471 C C . ALA B 1 277 ? -6.445 6.445 22.938 1 96.12 277 ALA B C 1
ATOM 4473 O O . ALA B 1 277 ? -6.375 7.598 23.359 1 96.12 277 ALA B O 1
ATOM 4474 N N . GLY B 1 278 ? -6.145 5.363 23.656 1 95.44 278 GLY B N 1
ATOM 4475 C CA . GLY B 1 278 ? -5.746 5.508 25.047 1 95.44 278 GLY B CA 1
ATOM 4476 C C . GLY B 1 278 ? -4.477 6.32 25.219 1 95.44 278 GLY B C 1
ATOM 4477 O O . GLY B 1 278 ? -4.398 7.168 26.109 1 95.44 278 GLY B O 1
ATOM 4478 N N . GLU B 1 279 ? -3.492 6.098 24.406 1 95 279 GLU B N 1
ATOM 4479 C CA . GLU B 1 279 ? -2.24 6.84 24.469 1 95 279 GLU B CA 1
ATOM 4480 C C . GLU B 1 279 ? -2.465 8.328 24.203 1 95 279 GLU B C 1
ATOM 4482 O O . GLU B 1 279 ? -1.861 9.18 24.844 1 95 279 GLU B O 1
ATOM 4487 N N . LEU B 1 280 ? -3.322 8.633 23.297 1 95.38 280 LEU B N 1
ATOM 4488 C CA . LEU B 1 280 ? -3.602 10.016 22.938 1 95.38 280 LEU B CA 1
ATOM 4489 C C . LEU B 1 280 ? -4.379 10.727 24.031 1 95.38 280 LEU B C 1
ATOM 4491 O O . LEU B 1 280 ? -4.156 11.906 24.297 1 95.38 280 LEU B O 1
ATOM 4495 N N . ARG B 1 281 ? -5.242 10.008 24.672 1 93.31 281 ARG B N 1
ATOM 4496 C CA . ARG B 1 281 ? -6.082 10.602 25.703 1 93.31 281 ARG B CA 1
ATOM 4497 C C . ARG B 1 281 ? -5.266 10.922 26.953 1 93.31 281 ARG B C 1
ATOM 4499 O O . ARG B 1 281 ? -5.648 11.781 27.75 1 93.31 281 ARG B O 1
ATOM 4506 N N . LYS B 1 282 ? -4.16 10.25 27.125 1 89.94 282 LYS B N 1
ATOM 4507 C CA . LYS B 1 282 ? -3.275 10.531 28.25 1 89.94 282 LYS B CA 1
ATOM 4508 C C . LYS B 1 282 ? -2.539 11.852 28.062 1 89.94 282 LYS B C 1
ATOM 4510 O O . LYS B 1 282 ? -2.027 12.43 29.016 1 89.94 282 LYS B O 1
ATOM 4515 N N . LEU B 1 283 ? -2.363 12.211 26.797 1 81.12 283 LEU B N 1
ATOM 4516 C CA . LEU B 1 283 ? -1.594 13.406 26.5 1 81.12 283 LEU B CA 1
ATOM 4517 C C . LEU B 1 283 ? -2.322 14.656 26.984 1 81.12 283 LEU B C 1
ATOM 4519 O O . LEU B 1 283 ? -3.549 14.742 26.891 1 81.12 283 LEU B O 1
ATOM 4523 N N . HIS B 1 284 ? -2.402 15.141 28.422 1 58 284 HIS B N 1
ATOM 4524 C CA . HIS B 1 284 ? -2.947 16.344 29.062 1 58 284 HIS B CA 1
ATOM 4525 C C . HIS B 1 284 ? -2.869 17.547 28.125 1 58 284 HIS B C 1
ATOM 4527 O O . HIS B 1 284 ? -1.848 18.234 28.078 1 58 284 HIS B O 1
ATOM 4533 N N . LEU B 1 285 ? -3.533 17.531 27.047 1 50.91 285 LEU B N 1
ATOM 4534 C CA . LEU B 1 285 ? -3.387 18.719 26.219 1 50.91 285 LEU B CA 1
ATOM 4535 C C . LEU B 1 285 ? -3.586 19.984 27.047 1 50.91 285 LEU B C 1
ATOM 4537 O O . LEU B 1 285 ? -4.602 20.125 27.734 1 50.91 285 LEU B O 1
ATOM 4541 N N . HIS B 1 286 ? -2.578 20.359 27.922 1 42.75 286 HIS B N 1
ATOM 4542 C CA . HIS B 1 286 ? -2.596 21.688 28.484 1 42.75 286 HIS B CA 1
ATOM 4543 C C . HIS B 1 286 ? -2.48 22.75 27.406 1 42.75 286 HIS B C 1
ATOM 4545 O O . HIS B 1 286 ? -1.848 22.531 26.359 1 42.75 286 HIS B O 1
#

Secondary structure (DSSP, 8-state):
------GGGSPPSS---EEEEEEEEEEEEEEETTEEEEEEEEEEEEE-TT-S---HHHHHHHHHHHHHH---STTGGGHHHHHHHHHHHH-TT-SEEEEEEEEEEEEEETTEEEEEEEEEEEEEESSSEEEEEEEEEEEEEEE-HHHHHHHHHHHHHH-GGGHHHHHTS-----EEEEEEEEEEE-TT----HHHHHHHHHHHH-SPP-S---HHHHHHHHHHHHHS---HHHHHHHHHHHHHHH----TT-EEEEEEEE--SSSSSEEEEEEEEEHHHHHHS---/------GGGSPPSS---EEEEEEEEEEEEEEETTEEEEEEEEEEEEE-TT-S---HHHHHHHHHHHHHH---STTGGGHHHHHHHHHHHH-TT-SEEEEEEEEEEEEEETTEEEEEEEEEEEEEESSSEEEEEEEEEEEEEEE-HHHHHHHHHHHHHH-GGGH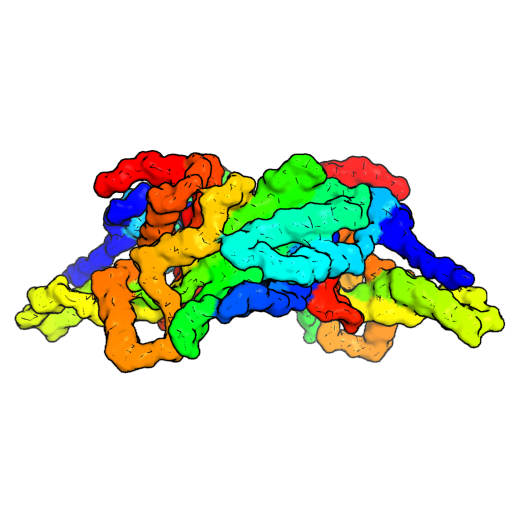HHHHTS-----EEEEEEEEEEE-TT----HHHHHHHHHHHH-SPP-S---HHHHHHHHHHHHHS---HHHHHHHHHHHHHHH----TT-EEEEEEEE--SSSSSEEEEEEEEEHHHHHHS---

Radius of gyration: 27.02 Å; Cα contacts (8 Å, |Δi|>4): 1277; chains: 2; bounding box: 60×91×63 Å

Solvent-accessible surface area (backbone atoms only — not comparable to full-atom values): 29480 Å² total; per-residue (Å²): 125,85,74,68,74,66,59,37,66,35,65,38,84,65,64,55,56,33,62,31,35,34,42,38,58,42,76,46,80,44,71,41,90,85,25,42,31,41,37,37,31,32,41,30,29,28,41,48,31,64,40,36,47,76,69,61,67,53,51,55,49,19,47,50,53,53,59,69,64,55,80,40,63,79,49,56,65,47,48,37,55,54,29,30,52,42,32,50,68,68,39,77,76,33,60,39,24,34,21,38,38,41,33,46,32,34,42,63,53,88,96,42,69,46,80,40,41,34,37,29,42,20,30,30,42,87,83,47,81,74,41,30,33,35,30,41,50,43,48,40,69,42,17,38,48,55,53,20,53,48,42,46,52,50,49,27,70,79,34,66,91,47,36,71,62,54,74,74,46,71,56,65,53,62,54,32,52,27,44,34,37,45,36,35,51,39,75,82,63,73,71,42,60,64,58,54,50,51,43,46,34,73,72,69,41,75,61,74,60,95,79,63,50,73,68,54,48,51,49,52,54,49,52,24,44,69,58,40,41,50,48,46,47,51,28,39,51,45,50,53,46,39,40,70,69,48,82,63,58,48,81,26,39,41,35,24,32,21,38,29,52,41,74,89,45,88,35,27,42,35,19,31,34,77,48,33,31,40,64,54,62,64,53,73,84,112,124,87,74,68,75,65,58,38,68,34,68,37,84,64,64,56,57,32,62,32,36,34,41,36,58,41,73,46,80,44,71,41,90,86,26,40,32,41,38,38,31,31,42,29,27,27,40,48,31,64,39,36,47,76,68,60,68,52,51,55,51,20,48,50,53,54,59,69,65,55,80,39,65,80,48,56,65,48,48,36,55,54,28,30,52,43,32,51,70,68,39,76,75,33,61,38,24,36,22,38,37,39,33,47,34,34,42,64,54,88,95,43,68,46,78,42,41,34,37,30,43,20,30,30,45,89,85,46,79,74,42,29,33,36,29,40,49,42,47,39,68,39,17,40,48,56,52,19,54,47,42,46,53,52,50,26,69,79,34,65,93,47,37,70,62,53,74,75,45,70,54,65,51,61,55,31,53,27,44,34,36,45,36,34,50,39,74,82,63,73,72,44,60,65,59,52,51,52,41,46,35,73,71,70,42,73,61,73,60,96,79,64,52,73,68,56,48,51,49,52,54,49,52,23,44,70,56,40,41,50,48,48,48,52,29,39,52,46,51,53,47,39,41,70,69,48,84,62,59,48,80,26,39,41,34,26,33,20,38,30,52,41,74,87,45,89,34,27,42,34,21,30,34,76,48,32,30,41,64,54,62,64,53,72,83,112

InterPro domains:
  IPR003801 GTP cyclohydrolase FolE2/MptA [PF02649] (6-271)
  IPR003801 GTP cyclohydrolase FolE2/MptA [PTHR36445] (5-282)
  IPR022840 GTP cyclohydrolase MptA [MF_01527_A] (3-275)
  IPR022840 GTP cyclohydrolase MptA [TIGR00294] (5-284)

pLDDT: mean 92.0, std 9.28, range [31.03, 98.81]

Organism: Thermoplasma acidophilum (strain ATCC 25905 / DSM 1728 / JCM 9062 / NBRC 15155 / AMRC-C165) (NCBI:txid273075)